Protein 1ZC6 (pdb70)

InterPro domains:
  IPR002731 ATPase, BadF/BadG/BcrA/BcrD type [PF01869] (14-290)
  IPR043129 ATPase, nucleotide binding domain [SSF53067] (10-120)
  IPR043129 ATPase, nucleotide binding domain [SSF53067] (122-290)
  IPR052519 Eukaryotic-type N-acetylglucosamine Kinase [PTHR43190] (11-260)

CATH classification: 3.30.420.40 (+1 more: 3.30.420.40)

Solvent-accessible surface area: 25390 Å² total

Nearest PDB structures (foldseek):
  1zc6-assembly1_A  TM=9.734E-01  e=1.010E-51  Chromobacterium violaceum ATCC 12472
  8oqx-assembly1_B  TM=7.364E-01  e=1.187E-09  Tannerella forsythia
  1zbs-assembly1_A-2  TM=7.206E-01  e=5.882E-10  Porphyromonas gingivalis W83
  8ow9-assembly1_B  TM=7.468E-01  e=5.123E-09  Tannerella forsythia
  8oqk-assembly1_A-2  TM=6.923E-01  e=2.485E-08  Tannerella forsythia

Radius of gyration: 31.49 Å; Cα contacts (8 Å, |Δi|>4): 1300; chains: 2; bounding box: 101×62×51 Å

Foldseek 3Di:
DLAFKFKFWQAAQQWIDIWIATPVGHGQFFIWHHQALVVPLVVNVCRVVVGVQVTCVSSVHDDDAQQRYEFFYAHHDDPVCPSVVVNVVPDHPHVYYHYHHLLVLQVCQQVVNDWFKEWEAELFIWIKTQDPVRDIDIFWPPDPDVTRALHLLPLLVVLVVQLVCQVPPHPADQSNCLVCVVQPNHDPSVLVVPDDSVSSSVSSVSLLVCLVPDVVSVVSLLRSQVVRVVRRCVVPVPLPHAYEYHYPSSVSSLVSHDVVVSVSHDYGNGGSSVSSSVSSD/DDFVVLAFKFKFWAAEDAWIDMFIATRVGHGQFFIWGHQALVVDLVVNVVGVVVGVCVTQVVSVHHDDAQCRYAFFYAHHHVVPVVSVVVNVVPDHPHVYYHYHHNVQLQCCQQAVNAWAKEWEAELAIKIKTADNVGDIDIFFPPDQPPTRFLHLLNLLVLLVVQLLCQVPPDPDDQLNQLVCVVLPNHDPSCLVVPDDSVSSSVSSVSLLVRLVPTVSSVVSLLRSQVVSVVRVCVRPVPPPHQYAYHDPSSVSSLVNHPPVVSVRHDGGNGGSSVSSSCSSVDDD

Secondary structure (DSSP, 8-state):
----EEEEEEE-SS-EEEEEEETT--B---EES---GGG-HHHHHHHHHHHHHHHHHHTT-----GGGEEEEEEES---TTSHHHHHHHT----SEEEEE-HHHHHHHHHTTTSSEEEEEESSSEEEEEE-TTS-EEEES---TTTS-TTSHHHHHHHHHHHH--TTSSS---HHHHHHHHHHTSSS---TTTT--HHHHHTTHHHHHHHTTT-HHHHHHHHHHHHHHHHHHHHH-TT--S-EEEESHHHHHTGGGS-HHHHHH----SS-HHHHHHHHT-/----TT--EEEEEEEETTEEEEEEEETTS-B---EES---GGG-HHHHHHHHHHHHHHHHHHTT-PPPPGGGEEEEEEETTTTSHHHHHHHHHT----SEEEEEEHHHHHHHHHTTTSSEEEEEESSSEEEEEE-TTS-EEEEE-S-TTT--TTSHHHHHHHHHHHH--TTSSS---HHHHHHHHHHTSSS---TGGG--HHHHHTTHHHHHHHTTT-HHHHHHHHHHHHHHHHHHHHH-TT--S-EEEESHHHHHTGGGS-HHHHTTB---SS-HHHHHHHHTTS--

Structure (mmCIF, N/CA/C/O backbone):
data_1ZC6
#
_entry.id   1ZC6
#
_cell.length_a   178.245
_cell.length_b   178.245
_cell.length_c   117.663
_cell.angle_alpha   90.00
_cell.angle_beta   90.00
_cell.angle_gamma   90.00
#
_symmetry.space_group_name_H-M   'I 4 2 2'
#
loop_
_entity.id
_entity.type
_entity.pdbx_description
1 polymer 'probable N-acetylglucosamine kinase'
2 water water
#
loop_
_atom_site.group_PDB
_atom_site.id
_atom_site.type_symbol
_atom_site.label_atom_id
_atom_site.label_alt_id
_atom_site.label_comp_id
_atom_site.label_asym_id
_atom_site.label_entity_id
_atom_site.label_seq_id
_atom_site.pdbx_PDB_ins_code
_atom_site.Cartn_x
_atom_site.Cartn_y
_atom_site.Cartn_z
_atom_site.occupancy
_atom_site.B_iso_or_equiv
_atom_site.auth_seq_id
_atom_site.auth_comp_id
_atom_site.auth_asym_id
_atom_site.auth_atom_id
_atom_site.pdbx_PDB_model_num
ATOM 1 N N . PRO A 1 8 ? 3.845 48.215 90.524 1.00 67.69 8 PRO A N 1
ATOM 2 C CA . PRO A 1 8 ? 2.836 47.467 91.316 1.00 66.82 8 PRO A CA 1
ATOM 3 C C . PRO A 1 8 ? 2.984 45.967 91.086 1.00 65.90 8 PRO A C 1
ATOM 4 O O . PRO A 1 8 ? 3.240 45.194 92.016 1.00 65.26 8 PRO A O 1
ATOM 8 N N . SER A 1 9 ? 2.810 45.570 89.832 1.00 64.35 9 SER A N 1
ATOM 9 C CA . SER A 1 9 ? 2.925 44.176 89.441 1.00 62.49 9 SER A CA 1
ATOM 10 C C . SER A 1 9 ? 4.408 43.788 89.444 1.00 60.20 9 SER A C 1
ATOM 11 O O . SER A 1 9 ? 4.790 42.743 89.977 1.00 59.13 9 SER A O 1
ATOM 14 N N . ILE A 1 10 ? 5.234 44.648 88.854 1.00 57.26 10 ILE A N 1
ATOM 15 C CA . ILE A 1 10 ? 6.673 44.422 88.775 1.00 53.69 10 ILE A CA 1
ATOM 16 C C . ILE A 1 10 ? 7.296 44.364 90.173 1.00 51.54 10 ILE A C 1
ATOM 17 O O . ILE A 1 10 ? 7.189 45.304 90.958 1.00 50.26 10 ILE A O 1
ATOM 22 N N . ARG A 1 11 ? 7.955 43.247 90.469 1.00 50.10 11 ARG A N 1
ATOM 23 C CA . ARG A 1 11 ? 8.560 43.023 91.777 1.00 48.01 11 ARG A CA 1
ATOM 24 C C . ARG A 1 11 ? 10.076 42.856 91.723 1.00 44.96 11 ARG A C 1
ATOM 25 O O . ARG A 1 11 ? 10.757 42.974 92.741 1.00 42.30 11 ARG A O 1
ATOM 33 N N . TYR A 1 12 ? 10.600 42.579 90.534 1.00 42.90 12 TYR A N 1
ATOM 34 C CA . TYR A 1 12 ? 12.038 42.402 90.350 1.00 39.93 12 TYR A CA 1
ATOM 35 C C . TYR A 1 12 ? 12.558 43.220 89.170 1.00 39.11 12 TYR A C 1
ATOM 36 O O . TYR A 1 12 ? 11.882 43.351 88.150 1.00 37.24 12 TYR A O 1
ATOM 45 N N . LEU A 1 13 ? 13.763 43.768 89.320 1.00 38.66 13 LEU A N 1
ATOM 46 C CA . LEU A 1 13 ? 14.399 44.565 88.264 1.00 37.84 13 LEU A CA 1
ATOM 47 C C . LEU A 1 13 ? 15.638 43.798 87.820 1.00 37.22 13 LEU A C 1
ATOM 48 O O . LEU A 1 13 ? 16.495 43.465 88.643 1.00 36.13 13 LEU A O 1
ATOM 53 N N . ILE A 1 14 ? 15.732 43.519 86.522 1.00 35.11 14 ILE A N 1
ATOM 54 C CA . ILE A 1 14 ? 16.846 42.735 86.007 1.00 34.37 14 ILE A CA 1
ATOM 55 C C . ILE A 1 14 ? 17.786 43.465 85.049 1.00 34.89 14 ILE A C 1
ATOM 56 O O . ILE A 1 14 ? 17.349 44.110 84.094 1.00 34.89 14 ILE A O 1
ATOM 61 N N . GLY A 1 15 ? 19.083 43.339 85.310 1.00 32.45 15 GLY A N 1
ATOM 62 C CA . GLY A 1 15 ? 20.075 43.951 84.447 1.00 32.58 15 GLY A CA 1
ATOM 63 C C . GLY A 1 15 ? 20.872 42.850 83.765 1.00 32.49 15 GLY A C 1
ATOM 64 O O . GLY A 1 15 ? 21.505 42.031 84.437 1.00 33.62 15 GLY A O 1
ATOM 65 N N . VAL A 1 16 ? 20.835 42.812 82.436 1.00 31.93 16 VAL A N 1
ATOM 66 C CA . VAL A 1 16 ? 21.569 41.794 81.690 1.00 31.50 16 VAL A CA 1
ATOM 67 C C . VAL A 1 16 ? 22.622 42.376 80.746 1.00 32.49 16 VAL A C 1
ATOM 68 O O . VAL A 1 16 ? 22.374 43.342 80.017 1.00 30.87 16 VAL A O 1
ATOM 72 N N . ASP A 1 17 ? 23.806 41.776 80.776 1.00 34.43 17 ASP A N 1
ATOM 73 C CA . ASP A 1 17 ? 24.902 42.180 79.907 1.00 35.49 17 ASP A CA 1
ATOM 74 C C . ASP A 1 17 ? 25.319 40.924 79.164 1.00 36.78 17 ASP A C 1
ATOM 75 O O . ASP A 1 17 ? 25.893 40.002 79.751 1.00 36.78 17 ASP A O 1
ATOM 80 N N . GLY A 1 18 ? 25.010 40.875 77.874 1.00 38.42 18 GLY A N 1
ATOM 81 C CA . GLY A 1 18 ? 25.344 39.692 77.104 1.00 42.51 18 GLY A CA 1
ATOM 82 C C . GLY A 1 18 ? 26.241 39.912 75.904 1.00 45.20 18 GLY A C 1
ATOM 83 O O . GLY A 1 18 ? 26.112 40.916 75.192 1.00 45.88 18 GLY A O 1
ATOM 84 N N . GLY A 1 19 ? 27.146 38.957 75.689 1.00 45.99 19 GLY A N 1
ATOM 85 C CA . GLY A 1 19 ? 28.080 39.016 74.579 1.00 47.79 19 GLY A CA 1
ATOM 86 C C . GLY A 1 19 ? 28.630 37.635 74.266 1.00 49.20 19 GLY A C 1
ATOM 87 O O . GLY A 1 19 ? 28.058 36.627 74.686 1.00 49.29 19 GLY A O 1
ATOM 88 N N . GLY A 1 20 ? 29.739 37.584 73.530 1.00 49.88 20 GLY A N 1
ATOM 89 C CA . GLY A 1 20 ? 30.339 36.306 73.182 1.00 49.26 20 GLY A CA 1
ATOM 90 C C . GLY A 1 20 ? 31.128 35.705 74.329 1.00 50.67 20 GLY A C 1
ATOM 91 O O . GLY A 1 20 ? 31.325 34.494 74.397 1.00 49.82 20 GLY A O 1
ATOM 92 N N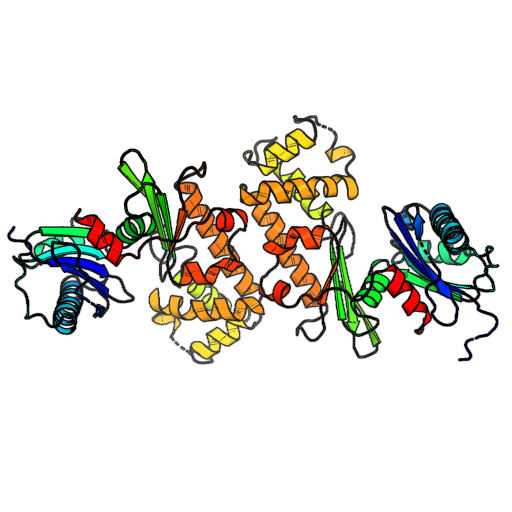 . THR A 1 21 ? 31.580 36.557 75.241 1.00 52.62 21 THR A N 1
ATOM 93 C CA . THR A 1 21 ? 32.362 36.108 76.389 1.00 54.25 21 THR A CA 1
ATOM 94 C C . THR A 1 21 ? 31.487 35.494 77.481 1.00 54.29 21 THR A C 1
ATOM 95 O O . THR A 1 21 ? 31.950 34.673 78.280 1.00 55.10 21 THR A O 1
ATOM 99 N N . GLY A 1 22 ? 30.223 35.899 77.517 1.00 52.75 22 GLY A N 1
ATOM 100 C CA . GLY A 1 22 ? 29.324 35.364 78.517 1.00 50.12 22 GLY A CA 1
ATOM 101 C C . GLY A 1 22 ? 28.138 36.268 78.763 1.00 48.82 22 GLY A C 1
ATOM 102 O O . GLY A 1 22 ? 27.867 37.183 77.984 1.00 48.38 22 GLY A O 1
ATOM 103 N N . THR A 1 23 ? 27.425 35.999 79.851 1.00 47.37 23 THR A N 1
ATOM 104 C CA . THR A 1 23 ? 26.258 36.785 80.223 1.00 45.44 23 THR A CA 1
ATOM 105 C C . THR A 1 23 ? 26.388 37.133 81.689 1.00 44.08 23 THR A C 1
ATOM 106 O O . THR A 1 23 ? 26.678 36.269 82.517 1.00 44.24 23 THR A O 1
ATOM 110 N N . ARG A 1 24 ? 26.197 38.404 82.007 1.00 41.61 24 ARG A N 1
ATOM 111 C CA . ARG A 1 24 ? 26.280 38.834 83.390 1.00 41.71 24 ARG A CA 1
ATOM 112 C C . ARG A 1 24 ? 24.933 39.421 83.764 1.00 39.54 24 ARG A C 1
ATOM 113 O O . ARG A 1 24 ? 24.336 40.185 82.993 1.00 37.70 24 ARG A O 1
ATOM 121 N N . ILE A 1 25 ? 24.450 39.056 84.946 1.00 36.61 25 ILE A N 1
ATOM 122 C CA . ILE A 1 25 ? 23.151 39.532 85.397 1.00 34.61 25 ILE A CA 1
ATOM 123 C C . ILE A 1 25 ? 23.129 40.103 86.803 1.00 33.49 25 ILE A C 1
ATOM 124 O O . ILE A 1 25 ? 23.686 39.517 87.733 1.00 34.30 25 ILE A O 1
ATOM 129 N N . ARG A 1 26 ? 22.471 41.251 86.942 1.00 31.41 26 ARG A N 1
ATOM 130 C CA . ARG A 1 26 ? 22.295 41.902 88.235 1.00 31.32 26 ARG A CA 1
ATOM 131 C C . ARG A 1 26 ? 20.793 41.883 88.537 1.00 30.81 26 ARG A C 1
ATOM 132 O O . ARG A 1 26 ? 19.986 42.444 87.781 1.00 28.08 26 ARG A O 1
ATOM 140 N N . LEU A 1 27 ? 20.423 41.219 89.630 1.00 30.39 27 LEU A N 1
ATOM 141 C CA . LEU A 1 27 ? 19.017 41.095 90.036 1.00 30.10 27 LEU A CA 1
ATOM 142 C C . LEU A 1 27 ? 18.694 41.955 91.252 1.00 30.08 27 LEU A C 1
ATOM 143 O O . LEU A 1 27 ? 19.318 41.815 92.303 1.00 30.55 27 LEU A O 1
ATOM 148 N N . HIS A 1 28 ? 17.710 42.835 91.105 1.00 31.58 28 HIS A N 1
ATOM 149 C CA . HIS A 1 28 ? 17.301 43.728 92.185 1.00 34.74 28 HIS A CA 1
ATOM 150 C C . HIS A 1 28 ? 15.795 43.657 92.438 1.00 36.16 28 HIS A C 1
ATOM 151 O O . HIS A 1 28 ? 15.033 43.147 91.608 1.00 34.67 28 HIS A O 1
ATOM 158 N N . ALA A 1 29 ? 15.377 44.176 93.590 1.00 36.91 29 ALA A N 1
ATOM 159 C CA . ALA A 1 29 ? 13.968 44.217 93.947 1.00 39.47 29 ALA A CA 1
ATOM 160 C C . ALA A 1 29 ? 13.437 45.542 93.428 1.00 41.25 29 ALA A C 1
ATOM 161 O O . ALA A 1 29 ? 14.205 46.481 93.212 1.00 41.51 29 ALA A O 1
ATOM 163 N N . SER A 1 30 ? 12.127 45.611 93.220 1.00 41.78 30 SER A N 1
ATOM 164 C CA . SER A 1 30 ? 11.485 46.819 92.727 1.00 43.66 30 SER A CA 1
ATOM 165 C C . SER A 1 30 ? 11.896 48.065 93.508 1.00 43.41 30 SER A C 1
ATOM 166 O O . SER A 1 30 ? 11.760 49.182 93.009 1.00 44.64 30 SER A O 1
ATOM 169 N N . ASP A 1 31 ? 12.391 47.885 94.728 1.00 43.18 31 ASP A N 1
ATOM 170 C CA . ASP A 1 31 ? 12.800 49.033 95.530 1.00 44.35 31 ASP A CA 1
ATOM 171 C C . ASP A 1 31 ? 14.301 49.323 95.484 1.00 43.88 31 ASP A C 1
ATOM 172 O O . ASP A 1 31 ? 14.768 50.250 96.143 1.00 43.59 31 ASP A O 1
ATOM 177 N N . GLY A 1 32 ? 15.054 48.533 94.719 1.00 42.34 32 GLY A N 1
ATOM 178 C CA . GLY A 1 32 ? 16.488 48.764 94.609 1.00 41.41 32 GLY A CA 1
ATOM 179 C C . GLY A 1 32 ? 17.394 47.829 95.395 1.00 41.90 32 GLY A C 1
ATOM 180 O O . GLY A 1 32 ? 18.584 47.710 95.092 1.00 40.71 32 GLY A O 1
ATOM 181 N N . THR A 1 33 ? 16.846 47.167 96.405 1.00 40.93 33 THR A N 1
ATOM 182 C CA . THR A 1 33 ? 17.626 46.239 97.217 1.00 42.22 33 THR A CA 1
ATOM 183 C C . THR A 1 33 ? 18.370 45.224 96.341 1.00 41.60 33 THR A C 1
ATOM 184 O O . THR A 1 33 ? 17.808 44.687 95.384 1.00 42.50 33 THR A O 1
ATOM 188 N N . PRO A 1 34 ? 19.652 44.965 96.646 1.00 40.92 34 PRO A N 1
ATOM 189 C CA . PRO A 1 34 ? 20.434 43.998 95.863 1.00 39.48 34 PRO A CA 1
ATOM 190 C C . PRO A 1 34 ? 19.993 42.576 96.193 1.00 39.22 34 PRO A C 1
ATOM 191 O O . PRO A 1 34 ? 19.999 42.177 97.361 1.00 39.51 34 PRO A O 1
ATOM 195 N N . LEU A 1 35 ? 19.602 41.811 95.178 1.00 37.60 35 LEU A N 1
ATOM 196 C CA . LEU A 1 35 ? 19.166 40.440 95.422 1.00 36.58 35 LEU A CA 1
ATOM 197 C C . LEU A 1 35 ? 20.244 39.423 95.073 1.00 36.42 35 LEU A C 1
ATOM 198 O O . LEU A 1 35 ? 20.487 38.481 95.840 1.00 37.26 35 LEU A O 1
ATOM 203 N N . ALA A 1 36 ? 20.899 39.609 93.929 1.00 34.76 36 ALA A N 1
ATOM 204 C CA . ALA A 1 36 ? 21.947 38.680 93.515 1.00 33.51 36 ALA A CA 1
ATOM 205 C C . ALA A 1 36 ? 22.630 39.050 92.203 1.00 33.03 36 ALA A C 1
ATOM 206 O O . ALA A 1 36 ? 22.115 39.837 91.412 1.00 30.97 36 ALA A O 1
ATOM 216 N N . ALA A 1 38 ? 24.859 37.030 88.979 1.00 37.54 38 ALA A N 1
ATOM 217 C CA . ALA A 1 38 ? 25.152 35.723 88.412 1.00 39.61 38 ALA A CA 1
ATOM 218 C C . ALA A 1 38 ? 25.725 35.837 87.002 1.00 40.40 38 ALA A C 1
ATOM 219 O O . ALA A 1 38 ? 25.405 36.760 86.262 1.00 39.92 38 ALA A O 1
ATOM 221 N N . GLU A 1 39 ? 26.573 34.886 86.637 1.00 43.46 39 GLU A N 1
ATOM 222 C CA . GLU A 1 39 ? 27.181 34.879 85.317 1.00 47.03 39 GLU A CA 1
ATOM 223 C C . GLU A 1 39 ? 26.836 33.569 84.625 1.00 46.99 39 GLU A C 1
ATOM 224 O O . GLU A 1 39 ? 26.797 32.516 85.260 1.00 47.32 39 GLU A O 1
ATOM 230 N N . GLY A 1 40 ? 26.578 33.641 83.325 1.00 47.11 40 GLY A N 1
ATOM 231 C CA . GLY A 1 40 ? 26.238 32.449 82.572 1.00 48.30 40 GLY A CA 1
ATOM 232 C C . GLY A 1 40 ? 27.011 32.342 81.274 1.00 49.22 40 GLY A C 1
ATOM 233 O O . GLY A 1 40 ? 28.090 32.913 81.133 1.00 48.55 40 GLY A O 1
ATOM 234 N N . GLY A 1 41 ? 26.448 31.614 80.317 1.00 50.39 41 GLY A N 1
ATOM 235 C CA . GLY A 1 41 ? 27.107 31.431 79.036 1.00 50.97 41 GLY A CA 1
ATOM 236 C C . GLY A 1 41 ? 26.926 32.580 78.067 1.00 51.24 41 GLY A C 1
ATOM 237 O O . GLY A 1 41 ? 26.250 33.559 78.372 1.00 52.03 41 GLY A O 1
ATOM 238 N N . ALA A 1 42 ? 27.534 32.446 76.891 1.00 50.92 42 ALA A N 1
ATOM 239 C CA . ALA A 1 42 ? 27.468 33.464 75.847 1.00 49.69 42 ALA A CA 1
ATOM 240 C C . ALA A 1 42 ? 26.050 33.659 75.333 1.00 48.81 42 ALA A C 1
ATOM 241 O O . ALA A 1 42 ? 25.309 32.694 75.148 1.00 47.22 42 ALA A O 1
ATOM 243 N N . SER A 1 43 ? 25.686 34.912 75.084 1.00 48.55 43 SER A N 1
ATOM 244 C CA . SER A 1 43 ? 24.352 35.234 74.602 1.00 48.04 43 SER A CA 1
ATOM 245 C C . SER A 1 43 ? 24.362 36.246 73.461 1.00 48.77 43 SER A C 1
ATOM 246 O O . SER A 1 43 ? 23.366 36.930 73.219 1.00 47.31 43 SER A O 1
ATOM 249 N N . ALA A 1 44 ? 25.490 36.354 72.766 1.00 50.20 44 ALA A N 1
ATOM 250 C CA . ALA A 1 44 ? 25.580 37.278 71.640 1.00 51.37 44 ALA A CA 1
ATOM 251 C C . ALA A 1 44 ? 24.552 36.828 70.601 1.00 52.11 44 ALA A C 1
ATOM 252 O O . ALA A 1 44 ? 24.475 35.639 70.277 1.00 51.32 44 ALA A O 1
ATOM 254 N N . LEU A 1 45 ? 23.764 37.772 70.088 1.00 52.27 45 LEU A N 1
ATOM 255 C CA . LEU A 1 45 ? 22.732 37.453 69.103 1.00 53.79 45 LEU A CA 1
ATOM 256 C C . LEU A 1 45 ? 23.257 36.797 67.835 1.00 55.69 45 LEU A C 1
ATOM 257 O O . LEU A 1 45 ? 22.512 36.107 67.132 1.00 55.66 45 LEU A O 1
ATOM 262 N N . SER A 1 46 ? 24.539 37.004 67.550 1.00 56.96 46 SER A N 1
ATOM 263 C CA . SER A 1 46 ? 25.159 36.439 66.354 1.00 58.56 46 SER A CA 1
ATOM 264 C C . SER A 1 46 ? 25.258 34.916 66.387 1.00 58.84 46 SER A C 1
ATOM 265 O O . SER A 1 46 ? 25.442 34.282 65.348 1.00 58.76 46 SER A O 1
ATOM 268 N N . GLN A 1 47 ? 25.137 34.329 67.573 1.00 58.41 47 GLN A N 1
ATOM 269 C CA . GLN A 1 47 ? 25.232 32.884 67.702 1.00 58.73 47 GLN A CA 1
ATOM 270 C C . GLN A 1 47 ? 23.886 32.176 67.822 1.00 57.77 47 GLN A C 1
ATOM 271 O O . GLN A 1 47 ? 23.837 30.989 68.141 1.00 58.24 47 GLN A O 1
ATOM 277 N N . GLY A 1 48 ? 22.803 32.903 67.556 1.00 56.57 48 GLY A N 1
ATOM 278 C CA . GLY A 1 48 ? 21.475 32.318 67.632 1.00 55.12 48 GLY A CA 1
ATOM 279 C C . GLY A 1 48 ? 20.591 32.955 68.687 1.00 55.64 48 GLY A C 1
ATOM 280 O O . GLY A 1 48 ? 20.959 33.008 69.863 1.00 55.79 48 GLY A O 1
ATOM 281 N N . ILE A 1 49 ? 19.420 33.435 68.274 1.00 55.18 49 ILE A N 1
ATOM 282 C CA . ILE A 1 49 ? 18.487 34.070 69.201 1.00 55.46 49 ILE A CA 1
ATOM 283 C C . ILE A 1 49 ? 18.036 33.130 70.323 1.00 55.88 49 ILE A C 1
ATOM 284 O O . ILE A 1 49 ? 18.073 33.497 71.499 1.00 55.95 49 ILE A O 1
ATOM 289 N N . ALA A 1 50 ? 17.618 31.923 69.958 1.00 55.36 50 ALA A N 1
ATOM 290 C CA . ALA A 1 50 ? 17.165 30.946 70.938 1.00 54.84 50 ALA A CA 1
ATOM 291 C C . ALA A 1 50 ? 18.282 30.599 71.912 1.00 54.80 50 ALA A C 1
ATOM 292 O O . ALA A 1 50 ? 18.047 30.470 73.118 1.00 54.11 50 ALA A O 1
ATOM 294 N N . LYS A 1 51 ? 19.495 30.444 71.387 1.00 53.91 51 LYS A N 1
ATOM 295 C CA . LYS A 1 51 ? 20.648 30.116 72.221 1.00 53.87 51 LYS A CA 1
ATOM 296 C C . LYS A 1 51 ? 20.889 31.251 73.212 1.00 51.65 51 LYS A C 1
ATOM 297 O O . LYS A 1 51 ? 21.246 31.019 74.370 1.00 50.56 51 LYS A O 1
ATOM 303 N N . SER A 1 52 ? 20.683 32.477 72.738 1.00 48.71 52 SER A N 1
ATOM 304 C CA . SER A 1 52 ? 20.869 33.670 73.556 1.00 47.40 52 SER A CA 1
ATOM 305 C C . SER A 1 52 ? 19.908 33.667 74.742 1.00 46.19 52 SER A C 1
ATOM 306 O O . SER A 1 52 ? 20.322 33.803 75.898 1.00 44.13 52 SER A O 1
ATOM 309 N N . TRP A 1 53 ? 18.622 33.512 74.442 1.00 44.43 53 TRP A N 1
ATOM 310 C CA . TRP A 1 53 ? 17.599 33.484 75.474 1.00 42.78 53 TRP A CA 1
ATOM 311 C C . TRP A 1 53 ? 17.853 32.410 76.516 1.00 43.02 53 TRP A C 1
ATOM 312 O O . TRP A 1 53 ? 17.761 32.681 77.715 1.00 42.02 53 TRP A O 1
ATOM 323 N N . GLN A 1 54 ? 18.188 31.198 76.075 1.00 44.35 54 GLN A N 1
ATOM 324 C CA . GLN A 1 54 ? 18.423 30.127 77.034 1.00 45.28 54 GLN A CA 1
ATOM 325 C C . GLN A 1 54 ? 19.611 30.413 77.937 1.00 43.42 54 GLN A C 1
ATOM 326 O O . GLN A 1 54 ? 19.596 30.043 79.108 1.00 41.47 54 GLN A O 1
ATOM 332 N N . ALA A 1 55 ? 20.628 31.090 77.407 1.00 42.56 55 ALA A N 1
ATOM 333 C CA . ALA A 1 55 ? 21.797 31.442 78.213 1.00 41.30 55 ALA A CA 1
ATOM 334 C C . ALA A 1 55 ? 21.371 32.494 79.246 1.00 40.10 55 ALA A C 1
ATOM 335 O O . ALA A 1 55 ? 21.713 32.400 80.427 1.00 40.08 55 ALA A O 1
ATOM 337 N N . VAL A 1 56 ? 20.610 33.486 78.792 1.00 38.36 56 VAL A N 1
ATOM 338 C CA . VAL A 1 56 ? 20.114 34.552 79.662 1.00 37.50 56 VAL A CA 1
ATOM 339 C C . VAL A 1 56 ? 19.191 34.002 80.755 1.00 37.62 56 VAL A C 1
ATOM 340 O O . VAL A 1 56 ? 19.437 34.180 81.954 1.00 35.30 56 VAL A O 1
ATOM 344 N N . LEU A 1 57 ? 18.125 33.336 80.326 1.00 37.52 57 LEU A N 1
ATOM 345 C CA . LEU A 1 57 ? 17.148 32.772 81.251 1.00 37.22 57 LEU A CA 1
ATOM 346 C C . LEU A 1 57 ? 17.783 31.803 82.243 1.00 36.74 57 LEU A C 1
ATOM 347 O O . LEU A 1 57 ? 17.443 31.805 83.422 1.00 37.45 57 LEU A O 1
ATOM 352 N N . SER A 1 58 ? 18.720 30.993 81.767 1.00 36.03 58 SER A N 1
ATOM 353 C CA . SER A 1 58 ? 19.408 30.040 82.627 1.00 36.14 58 SER A CA 1
ATOM 354 C C . SER A 1 58 ? 20.245 30.768 83.694 1.00 36.43 58 SER A C 1
ATOM 355 O O . SER A 1 58 ? 20.340 30.327 84.847 1.00 34.81 58 SER A O 1
ATOM 358 N N . THR A 1 59 ? 20.855 31.884 83.300 1.00 35.29 59 THR A N 1
ATOM 359 C CA . THR A 1 59 ? 21.669 32.673 84.220 1.00 36.00 59 THR A CA 1
ATOM 360 C C . THR A 1 59 ? 20.751 33.389 85.213 1.00 34.36 59 THR A C 1
ATOM 361 O O . THR A 1 59 ? 21.101 33.577 86.381 1.00 32.61 59 THR A O 1
ATOM 365 N N . LEU A 1 60 ? 19.573 33.774 84.732 1.00 32.29 60 LEU A N 1
ATOM 366 C CA . LEU A 1 60 ? 18.574 34.444 85.557 1.00 32.63 60 LEU A CA 1
ATOM 367 C C . LEU A 1 60 ? 18.076 33.462 86.616 1.00 33.22 60 LEU A C 1
ATOM 368 O O . LEU A 1 60 ? 17.952 33.806 87.794 1.00 32.10 60 LEU A O 1
ATOM 373 N N . GLU A 1 61 ? 17.791 32.234 86.187 1.00 33.21 61 GLU A N 1
ATOM 374 C CA . GLU A 1 61 ? 17.302 31.217 87.106 1.00 35.46 61 GLU A CA 1
ATOM 375 C C . GLU A 1 61 ? 18.322 31.007 88.216 1.00 35.23 61 GLU A C 1
ATOM 376 O O . GLU A 1 61 ? 17.958 30.804 89.381 1.00 32.49 61 GLU A O 1
ATOM 382 N N . ALA A 1 62 ? 19.601 31.075 87.845 1.00 34.18 62 ALA A N 1
ATOM 383 C CA . ALA A 1 62 ? 20.686 30.913 88.805 1.00 33.80 62 ALA A CA 1
ATOM 384 C C . ALA A 1 62 ? 20.679 32.072 89.795 1.00 32.87 62 ALA A C 1
ATOM 385 O O . ALA A 1 62 ? 20.866 31.876 90.999 1.00 31.62 62 ALA A O 1
ATOM 387 N N . ALA A 1 63 ? 20.460 33.282 89.282 1.00 31.81 63 ALA A N 1
ATOM 388 C CA . ALA A 1 63 ? 20.439 34.467 90.128 1.00 30.76 63 ALA A CA 1
ATOM 389 C C . ALA A 1 63 ? 19.365 34.340 91.198 1.00 31.79 63 ALA A C 1
ATOM 390 O O . ALA A 1 63 ? 19.627 34.583 92.378 1.00 31.63 63 ALA A O 1
ATOM 392 N N . PHE A 1 64 ? 18.155 33.959 90.792 1.00 32.47 64 PHE A N 1
ATOM 393 C CA . PHE A 1 64 ? 17.073 33.802 91.755 1.00 32.57 64 PHE A CA 1
ATOM 394 C C . PHE A 1 64 ? 17.462 32.762 92.805 1.00 33.08 64 PHE A C 1
ATOM 395 O O . PHE A 1 64 ? 17.183 32.941 93.988 1.00 31.31 64 PHE A O 1
ATOM 403 N N . GLN A 1 65 ? 18.122 31.688 92.378 1.00 35.12 65 GLN A N 1
ATOM 404 C CA . GLN A 1 65 ? 18.539 30.651 93.320 1.00 39.62 65 GLN A CA 1
ATOM 405 C C . GLN A 1 65 ? 19.545 31.160 94.359 1.00 40.87 65 GLN A C 1
ATOM 406 O O . GLN A 1 65 ?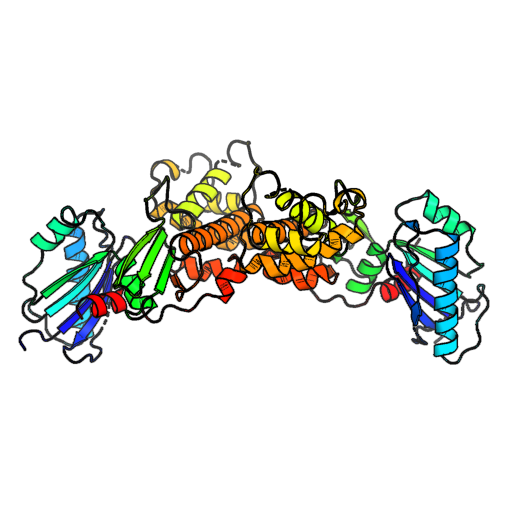 19.446 30.815 95.540 1.00 41.08 65 GLN A O 1
ATOM 412 N N . GLN A 1 66 ? 20.499 31.984 93.930 1.00 40.71 66 GLN A N 1
ATOM 413 C CA . GLN A 1 66 ? 21.495 32.543 94.844 1.00 40.33 66 GLN A CA 1
ATOM 414 C C . GLN A 1 66 ? 20.866 33.598 95.754 1.00 40.64 66 GLN A C 1
ATOM 415 O O . GLN A 1 66 ? 21.419 33.940 96.803 1.00 40.34 66 GLN A O 1
ATOM 421 N N . ALA A 1 67 ? 19.708 34.107 95.345 1.00 39.17 67 ALA A N 1
ATOM 422 C CA . ALA A 1 67 ? 18.998 35.116 96.114 1.00 39.24 67 ALA A CA 1
ATOM 423 C C . ALA A 1 67 ? 18.144 34.468 97.198 1.00 40.11 67 ALA A C 1
ATOM 424 O O . ALA A 1 67 ? 17.511 35.160 98.001 1.00 40.28 67 ALA A O 1
ATOM 426 N N . GLY A 1 68 ? 18.135 33.137 97.227 1.00 40.22 68 GLY A N 1
ATOM 427 C CA . GLY A 1 68 ? 17.324 32.439 98.208 1.00 39.90 68 GLY A CA 1
ATOM 428 C C . GLY A 1 68 ? 15.843 32.660 97.935 1.00 39.12 68 GLY A C 1
ATOM 429 O O . GLY A 1 68 ? 15.016 32.538 98.830 1.00 40.13 68 GLY A O 1
ATOM 430 N N . LEU A 1 69 ? 15.508 32.992 96.692 1.00 38.31 69 LEU A N 1
ATOM 431 C CA . LEU A 1 69 ? 14.124 33.241 96.312 1.00 38.37 69 LEU A CA 1
ATOM 432 C C . LEU A 1 69 ? 13.582 32.126 95.428 1.00 38.66 69 LEU A C 1
ATOM 433 O O . LEU A 1 69 ? 14.340 31.437 94.748 1.00 40.08 69 LEU A O 1
ATOM 438 N N . PRO A 1 70 ? 12.257 31.924 95.434 1.00 38.60 70 PRO A N 1
ATOM 439 C CA . PRO A 1 70 ? 11.673 30.870 94.600 1.00 38.77 70 PRO A CA 1
ATOM 440 C C . PRO A 1 70 ? 11.596 31.311 93.136 1.00 39.29 70 PRO A C 1
ATOM 441 O O . PRO A 1 70 ? 11.533 32.508 92.846 1.00 38.13 70 PRO A O 1
ATOM 445 N N . ALA A 1 71 ? 11.614 30.341 92.223 1.00 39.87 71 ALA A N 1
ATOM 446 C CA . ALA A 1 71 ? 11.548 30.626 90.793 1.00 39.63 71 ALA A CA 1
ATOM 447 C C . ALA A 1 71 ? 10.470 31.670 90.553 1.00 39.60 71 ALA A C 1
ATOM 448 O O . ALA A 1 71 ? 9.330 31.500 90.987 1.00 41.04 71 ALA A O 1
ATOM 450 N N . ALA A 1 72 ? 10.827 32.748 89.864 1.00 38.49 72 ALA A N 1
ATOM 451 C CA . ALA A 1 72 ? 9.875 33.822 89.611 1.00 38.61 72 ALA A CA 1
ATOM 452 C C . ALA A 1 72 ? 9.183 33.777 88.248 1.00 37.76 72 ALA A C 1
ATOM 453 O O . ALA A 1 72 ? 9.709 33.206 87.290 1.00 37.48 72 ALA A O 1
ATOM 455 N N . PRO A 1 73 ? 7.975 34.369 88.160 1.00 36.46 73 PRO A N 1
ATOM 456 C CA . PRO A 1 73 ? 7.187 34.424 86.925 1.00 35.47 73 PRO A CA 1
ATOM 457 C C . PRO A 1 73 ? 7.626 35.665 86.153 1.00 34.99 73 PRO A C 1
ATOM 458 O O . PRO A 1 73 ? 7.945 36.687 86.752 1.00 34.40 73 PRO A O 1
ATOM 462 N N . ALA A 1 74 ? 7.643 35.584 84.830 1.00 35.92 74 ALA A N 1
ATOM 463 C CA . ALA A 1 74 ? 8.073 36.721 84.028 1.00 35.09 74 ALA A CA 1
ATOM 464 C C . ALA A 1 74 ? 7.237 37.966 84.290 1.00 35.77 74 ALA A C 1
ATOM 465 O O . ALA A 1 74 ? 7.767 39.084 84.312 1.00 34.91 74 ALA A O 1
ATOM 467 N N . SER A 1 75 ? 5.936 37.775 84.493 1.00 34.03 75 SER A N 1
ATOM 468 C CA . SER A 1 75 ? 5.029 38.899 84.718 1.00 34.55 75 SER A CA 1
ATOM 469 C C . SER A 1 75 ? 5.414 39.779 85.909 1.00 34.19 75 SER A C 1
ATOM 470 O O . SER A 1 75 ? 4.998 40.936 85.992 1.00 35.23 75 SER A O 1
ATOM 473 N N . ALA A 1 76 ? 6.208 39.241 86.827 1.00 33.45 76 ALA A N 1
ATOM 474 C CA . ALA A 1 76 ? 6.631 40.015 87.986 1.00 34.90 76 ALA A CA 1
ATOM 475 C C . ALA A 1 76 ? 8.019 40.629 87.771 1.00 34.32 76 ALA A C 1
ATOM 476 O O . ALA A 1 76 ? 8.593 41.223 88.687 1.00 34.57 76 ALA A O 1
ATOM 478 N N . CYS A 1 77 ? 8.547 40.505 86.556 1.00 33.04 77 CYS A N 1
ATOM 479 C CA . CYS A 1 77 ? 9.880 41.016 86.261 1.00 32.39 77 CYS A CA 1
ATOM 480 C C . CYS A 1 77 ? 9.995 42.101 85.192 1.00 33.59 77 CYS A C 1
ATOM 481 O O . CYS A 1 77 ? 9.342 42.042 84.152 1.00 32.89 77 CYS A O 1
ATOM 484 N N . ALA A 1 78 ? 10.847 43.088 85.472 1.00 35.23 78 ALA A N 1
ATOM 485 C CA . ALA A 1 78 ? 11.146 44.191 84.556 1.00 36.13 78 ALA A CA 1
ATOM 486 C C . ALA A 1 78 ? 12.610 43.948 84.178 1.00 35.71 78 ALA A C 1
ATOM 487 O O . ALA A 1 78 ? 13.491 43.986 85.038 1.00 37.73 78 ALA A O 1
ATOM 489 N N . ILE A 1 79 ? 12.868 43.705 82.897 1.00 35.03 79 ILE A N 1
ATOM 490 C CA . ILE A 1 79 ? 14.216 43.393 82.442 1.00 33.18 79 ILE A CA 1
ATOM 491 C C . ILE A 1 79 ? 14.811 44.302 81.363 1.00 34.44 79 ILE A C 1
ATOM 492 O O . ILE A 1 79 ? 14.178 44.601 80.348 1.00 33.17 79 ILE A O 1
ATOM 497 N N . GLY A 1 80 ? 16.045 44.736 81.606 1.00 34.92 80 GLY A N 1
ATOM 498 C CA . GLY A 1 80 ? 16.755 45.571 80.655 1.00 32.62 80 GLY A CA 1
ATOM 499 C C . GLY A 1 80 ? 17.948 44.767 80.174 1.00 32.82 80 GLY A C 1
ATOM 500 O O . GLY A 1 80 ? 18.651 44.163 80.987 1.00 33.08 80 GLY A O 1
ATOM 501 N N . LEU A 1 81 ? 18.183 44.729 78.866 1.00 33.47 81 LEU A N 1
ATOM 502 C CA . LEU A 1 81 ? 19.317 43.968 78.361 1.00 35.28 81 LEU A CA 1
ATOM 503 C C . LEU A 1 81 ? 20.223 44.719 77.383 1.00 37.06 81 LEU A C 1
ATOM 504 O O . LEU A 1 81 ? 19.760 45.463 76.516 1.00 36.24 81 LEU A O 1
ATOM 509 N N . GLY A 1 82 ? 21.526 44.512 77.552 1.00 38.12 82 GLY A N 1
ATOM 510 C CA . GLY A 1 82 ? 22.519 45.103 76.673 1.00 39.08 82 GLY A CA 1
ATOM 511 C C . GLY A 1 82 ? 23.233 43.915 76.053 1.00 39.60 82 GLY A C 1
ATOM 512 O O . GLY A 1 82 ? 24.103 43.314 76.686 1.00 40.43 82 GLY A O 1
ATOM 513 N N . LEU A 1 83 ? 22.850 43.553 74.830 1.00 40.95 83 LEU A N 1
ATOM 514 C CA . LEU A 1 83 ? 23.447 42.399 74.142 1.00 43.46 83 LEU A CA 1
ATOM 515 C C . LEU A 1 83 ? 24.077 42.771 72.798 1.00 45.09 83 LEU A C 1
ATOM 516 O O . LEU A 1 83 ? 23.613 43.685 72.117 1.00 43.73 83 LEU A O 1
ATOM 521 N N . SER A 1 84 ? 25.129 42.056 72.412 1.00 48.47 84 SER A N 1
ATOM 522 C CA . SER A 1 84 ? 25.749 42.312 71.122 1.00 52.09 84 SER A CA 1
ATOM 523 C C . SER A 1 84 ? 24.761 41.799 70.072 1.00 54.06 84 SER A C 1
ATOM 524 O O . SER A 1 84 ? 24.411 40.616 70.057 1.00 53.65 84 SER A O 1
ATOM 527 N N . GLY A 1 85 ? 24.298 42.712 69.222 1.00 56.37 85 GLY A N 1
ATOM 528 C CA . GLY A 1 85 ? 23.331 42.390 68.186 1.00 59.69 85 GLY A CA 1
ATOM 529 C C . GLY A 1 85 ? 22.645 43.685 67.794 1.00 62.91 85 GLY A C 1
ATOM 530 O O . GLY A 1 85 ? 21.680 44.114 68.433 1.00 63.08 85 GLY A O 1
ATOM 531 N N . VAL A 1 86 ? 23.150 44.311 66.734 1.00 66.56 86 VAL A N 1
ATOM 532 C CA . VAL A 1 86 ? 22.630 45.590 66.261 1.00 68.65 86 VAL A CA 1
ATOM 533 C C . VAL A 1 86 ? 21.800 45.502 64.972 1.00 70.26 86 VAL A C 1
ATOM 534 O O . VAL A 1 86 ? 21.772 46.445 64.176 1.00 69.79 86 VAL A O 1
ATOM 538 N N . HIS A 1 87 ? 21.137 44.363 64.772 1.00 72.19 87 HIS A N 1
ATOM 539 C CA . HIS A 1 87 ? 20.259 44.148 63.620 1.00 73.83 87 HIS A CA 1
ATOM 540 C C . HIS A 1 87 ? 18.889 44.647 64.043 1.00 76.16 87 HIS A C 1
ATOM 541 O O . HIS A 1 87 ? 17.880 44.245 63.467 1.00 75.29 87 HIS A O 1
ATOM 548 N N . ASN A 1 88 ? 18.868 45.505 65.065 1.00 80.15 88 ASN A N 1
ATOM 549 C CA . ASN A 1 88 ? 17.627 46.046 65.626 1.00 83.24 88 ASN A CA 1
ATOM 550 C C . ASN A 1 88 ? 16.450 45.969 64.668 1.00 84.28 88 ASN A C 1
ATOM 551 O O . ASN A 1 88 ? 16.535 46.389 63.509 1.00 84.33 88 ASN A O 1
ATOM 556 N N . ARG A 1 89 ? 15.355 45.418 65.185 1.00 84.98 89 ARG A N 1
ATOM 557 C CA . ARG A 1 89 ? 14.118 45.221 64.444 1.00 84.96 89 ARG A CA 1
ATOM 558 C C . ARG A 1 89 ? 14.241 43.969 63.571 1.00 83.87 89 ARG A C 1
ATOM 559 O O . ARG A 1 89 ? 13.273 43.560 62.925 1.00 84.83 89 ARG A O 1
ATOM 567 N N . GLN A 1 90 ? 15.431 43.362 63.562 1.00 81.30 90 GLN A N 1
ATOM 568 C CA . GLN A 1 90 ? 15.671 42.142 62.786 1.00 78.91 90 GLN A CA 1
ATOM 569 C C . GLN A 1 90 ? 16.093 41.027 63.740 1.00 76.06 90 GLN A C 1
ATOM 570 O O . GLN A 1 90 ? 15.266 40.216 64.157 1.00 76.09 90 GLN A O 1
ATOM 576 N N . TRP A 1 91 ? 17.380 40.977 64.073 1.00 72.31 91 TRP A N 1
ATOM 577 C CA . TRP A 1 91 ? 17.870 39.976 65.014 1.00 68.66 91 TRP A CA 1
ATOM 578 C C . TRP A 1 91 ? 17.273 40.355 66.362 1.00 67.37 91 TRP A C 1
ATOM 579 O O . TRP A 1 91 ? 16.805 39.505 67.121 1.00 66.11 91 TRP A O 1
ATOM 590 N N . ALA A 1 92 ? 17.309 41.653 66.644 1.00 65.25 92 ALA A N 1
ATOM 591 C CA . ALA A 1 92 ? 16.775 42.196 67.881 1.00 64.24 92 ALA A CA 1
ATOM 592 C C . ALA A 1 92 ? 15.252 42.125 67.850 1.00 63.35 92 ALA A C 1
ATOM 593 O O . ALA A 1 92 ? 14.608 41.940 68.885 1.00 63.65 92 ALA A O 1
ATOM 595 N N . GLY A 1 93 ? 14.682 42.283 66.659 1.00 62.10 93 GLY A N 1
ATOM 596 C CA . GLY A 1 93 ? 13.239 42.213 66.520 1.00 60.87 93 GLY A CA 1
ATOM 597 C C . GLY A 1 93 ? 12.781 40.809 66.859 1.00 59.66 93 GLY A C 1
ATOM 598 O O . GLY A 1 93 ? 11.729 40.617 67.466 1.00 59.22 93 GLY A O 1
ATOM 599 N N . GLU A 1 94 ? 13.586 39.827 66.463 1.00 59.13 94 GLU A N 1
ATOM 600 C CA . GLU A 1 94 ? 13.295 38.424 66.730 1.00 58.86 94 GLU A CA 1
ATOM 601 C C . GLU A 1 94 ? 13.433 38.147 68.220 1.00 57.53 94 GLU A C 1
ATOM 602 O O . GLU A 1 94 ? 12.558 37.529 68.827 1.00 57.53 94 GLU A O 1
ATOM 608 N N . PHE A 1 95 ? 14.534 38.616 68.804 1.00 55.96 95 PHE A N 1
ATOM 609 C CA . PHE A 1 95 ? 14.796 38.425 70.227 1.00 53.63 95 PHE A CA 1
ATOM 610 C C . PHE A 1 95 ? 13.601 38.884 71.054 1.00 54.28 95 PHE A C 1
ATOM 611 O O . PHE A 1 95 ? 13.201 38.218 72.011 1.00 53.47 95 PHE A O 1
ATOM 619 N N . GLU A 1 96 ? 13.038 40.028 70.681 1.00 55.41 96 GLU A N 1
ATOM 620 C CA . GLU A 1 96 ? 11.886 40.570 71.386 1.00 56.61 96 GLU A CA 1
ATOM 621 C C . GLU A 1 96 ? 10.659 39.695 71.187 1.00 56.80 96 GLU A C 1
ATOM 622 O O . GLU A 1 96 ? 9.880 39.492 72.115 1.00 58.09 96 GLU A O 1
ATOM 628 N N . SER A 1 97 ? 10.494 39.176 69.974 1.00 56.82 97 SER A N 1
ATOM 629 C CA . SER A 1 97 ? 9.356 38.320 69.652 1.00 55.76 97 SER A CA 1
ATOM 630 C C . SER A 1 97 ? 9.385 37.031 70.456 1.00 54.30 97 SER A C 1
ATOM 631 O O . SER A 1 97 ? 8.361 36.606 70.990 1.00 55.13 97 SER A O 1
ATOM 634 N N . GLN A 1 98 ? 10.559 36.413 70.540 1.00 52.55 98 GLN A N 1
ATOM 635 C CA . GLN A 1 98 ? 10.725 35.166 71.283 1.00 51.50 98 GLN A CA 1
ATOM 636 C C . GLN A 1 98 ? 10.800 35.360 72.794 1.00 50.22 98 GLN A C 1
ATOM 637 O O . GLN A 1 98 ? 10.992 34.395 73.538 1.00 49.30 98 GLN A O 1
ATOM 643 N N . ALA A 1 99 ? 10.642 36.602 73.241 1.00 49.12 99 ALA A N 1
ATOM 644 C CA . ALA A 1 99 ? 10.736 36.933 74.661 1.00 47.38 99 ALA A CA 1
ATOM 645 C C . ALA A 1 99 ? 9.592 36.468 75.555 1.00 46.55 99 ALA A C 1
ATOM 646 O O . ALA A 1 99 ? 8.428 36.459 75.152 1.00 45.14 99 ALA A O 1
ATOM 648 N N . PRO A 1 100 ? 9.925 36.057 76.792 1.00 45.87 100 PRO A N 1
ATOM 649 C CA . PRO A 1 100 ? 8.908 35.607 77.743 1.00 44.27 100 PRO A CA 1
ATOM 650 C C . PRO A 1 100 ? 8.017 36.804 78.045 1.00 43.06 100 PRO A C 1
ATOM 651 O O . PRO A 1 100 ? 8.362 37.936 77.701 1.00 42.21 100 PRO A O 1
ATOM 655 N N . GLY A 1 101 ? 6.880 36.560 78.688 1.00 41.23 101 GLY A N 1
ATOM 656 C CA . GLY A 1 101 ? 5.971 37.648 78.997 1.00 39.62 101 GLY A CA 1
ATOM 657 C C . GLY A 1 101 ? 6.363 38.524 80.171 1.00 40.59 101 GLY A C 1
ATOM 658 O O . GLY A 1 101 ? 5.635 38.577 81.165 1.00 42.00 101 GLY A O 1
ATOM 659 N N . PHE A 1 102 ? 7.497 39.218 80.073 1.00 39.38 102 PHE A N 1
ATOM 660 C CA . PHE A 1 102 ? 7.935 40.096 81.160 1.00 37.93 102 PHE A CA 1
ATOM 661 C C . PHE A 1 102 ? 6.979 41.275 81.313 1.00 37.98 102 PHE A C 1
ATOM 662 O O . PHE A 1 102 ? 6.279 41.637 80.372 1.00 36.97 102 PHE A O 1
ATOM 670 N N . ALA A 1 103 ? 6.953 41.869 82.503 1.00 38.93 103 ALA A N 1
ATOM 671 C CA . ALA A 1 103 ? 6.097 43.019 82.764 1.00 40.32 103 ALA A CA 1
ATOM 672 C C . ALA A 1 103 ? 6.517 44.135 81.810 1.00 43.57 103 ALA A C 1
ATOM 673 O O . ALA A 1 103 ? 5.693 44.938 81.361 1.00 44.11 103 ALA A O 1
ATOM 675 N N . ARG A 1 104 ? 7.815 44.184 81.524 1.00 45.58 104 ARG A N 1
ATOM 676 C CA . ARG A 1 104 ? 8.376 45.157 80.596 1.00 48.61 104 ARG A CA 1
ATOM 677 C C . ARG A 1 104 ? 9.799 44.761 80.241 1.00 48.03 104 ARG A C 1
ATOM 678 O O . ARG A 1 104 ? 10.573 44.321 81.093 1.00 47.50 104 ARG A O 1
ATOM 686 N N . LEU A 1 105 ? 10.129 44.904 78.965 1.00 47.71 105 LEU A N 1
ATOM 687 C CA . LEU A 1 105 ? 11.447 44.546 78.475 1.00 46.49 105 LEU A CA 1
ATOM 688 C C . LEU A 1 105 ? 12.024 45.688 77.649 1.00 46.09 105 LEU A C 1
ATOM 689 O O . LEU A 1 105 ? 11.308 46.344 76.888 1.00 45.09 105 LEU A O 1
ATOM 694 N N . SER A 1 106 ? 13.316 45.942 77.826 1.00 44.80 106 SER A N 1
ATOM 695 C CA . SER A 1 106 ? 13.992 47.006 77.090 1.00 44.38 106 SER A CA 1
ATOM 696 C C . SER A 1 106 ? 15.302 46.447 76.544 1.00 43.70 106 SER A C 1
ATOM 697 O O . SER A 1 106 ? 16.171 46.002 77.305 1.00 42.49 106 SER A O 1
ATOM 700 N N . LEU A 1 107 ? 15.426 46.461 75.219 1.00 42.55 107 LEU A N 1
ATOM 701 C CA . LEU A 1 107 ? 16.600 45.926 74.538 1.00 41.93 107 LEU A CA 1
ATOM 702 C C . LEU A 1 107 ? 17.489 47.026 73.968 1.00 41.22 107 LEU A C 1
ATOM 703 O O . LEU A 1 107 ? 17.002 48.080 73.549 1.00 41.91 107 LEU A O 1
ATOM 708 N N . ALA A 1 108 ? 18.790 46.757 73.949 1.00 40.39 108 ALA A N 1
ATOM 709 C CA . ALA A 1 108 ? 19.791 47.685 73.429 1.00 40.93 108 ALA A CA 1
ATOM 710 C C . ALA A 1 108 ? 21.126 46.953 73.305 1.00 41.45 108 ALA A C 1
ATOM 711 O O . ALA A 1 108 ? 21.272 45.832 73.809 1.00 41.25 108 ALA A O 1
ATOM 713 N N . THR A 1 109 ? 22.097 47.575 72.636 1.00 40.90 109 THR A N 1
ATOM 714 C CA . THR A 1 109 ? 23.411 46.949 72.472 1.00 39.97 109 THR A CA 1
ATOM 715 C C . THR A 1 109 ? 24.174 46.977 73.795 1.00 38.33 109 THR A C 1
ATOM 716 O O . THR A 1 109 ? 23.857 47.769 74.686 1.00 38.20 109 THR A O 1
ATOM 720 N N . ASP A 1 110 ? 25.169 46.107 73.929 1.00 37.66 110 ASP A N 1
ATOM 721 C CA . ASP A 1 110 ? 25.966 46.089 75.142 1.00 38.54 110 ASP A CA 1
ATOM 722 C C . ASP A 1 110 ? 26.834 47.352 75.206 1.00 38.73 110 ASP A C 1
ATOM 723 O O . ASP A 1 110 ? 27.312 47.749 76.274 1.00 38.21 110 ASP A O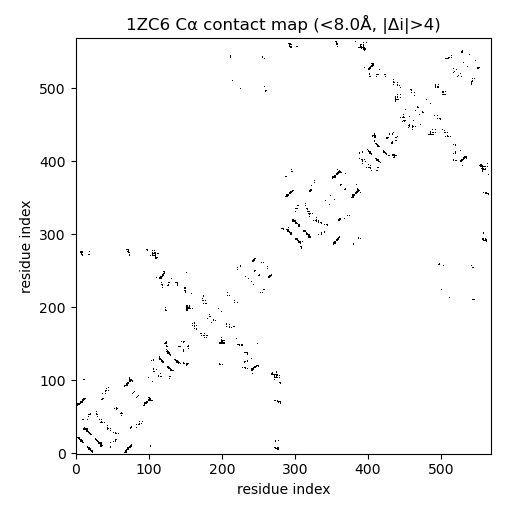 1
ATOM 728 N N . GLY A 1 111 ? 27.008 47.996 74.054 1.00 37.56 111 GLY A N 1
ATOM 729 C CA . GLY A 1 111 ? 27.786 49.214 74.004 1.00 35.73 111 GLY A CA 1
ATOM 730 C C . GLY A 1 111 ? 27.012 50.338 74.659 1.00 35.70 111 GLY A C 1
ATOM 731 O O . GLY A 1 111 ? 27.566 51.138 75.419 1.00 37.04 111 GLY A O 1
ATOM 732 N N . TYR A 1 112 ? 25.719 50.409 74.371 1.00 34.65 112 TYR A N 1
ATOM 733 C CA . TYR A 1 112 ? 24.885 51.449 74.959 1.00 34.55 112 TYR A CA 1
ATOM 734 C C . TYR A 1 112 ? 24.729 51.282 76.481 1.00 33.74 112 TYR A C 1
ATOM 735 O O . TYR A 1 112 ? 24.755 52.263 77.221 1.00 33.58 112 TYR A O 1
ATOM 744 N N . THR A 1 113 ? 24.551 50.049 76.947 1.00 32.53 113 THR A N 1
ATOM 745 C CA . THR A 1 113 ? 24.419 49.819 78.386 1.00 33.25 113 THR A CA 1
ATOM 746 C C . THR A 1 113 ? 25.762 50.084 79.069 1.00 32.87 113 THR A C 1
ATOM 747 O O . THR A 1 113 ? 25.814 50.504 80.226 1.00 32.00 113 THR A O 1
ATOM 751 N N . THR A 1 114 ? 26.851 49.841 78.352 1.00 32.93 114 THR A N 1
ATOM 752 C CA . THR A 1 114 ? 28.168 50.103 78.911 1.00 34.41 114 THR A CA 1
ATOM 753 C C . THR A 1 114 ? 28.271 51.617 79.070 1.00 34.70 114 THR A C 1
ATOM 754 O O . THR A 1 114 ? 28.868 52.120 80.028 1.00 34.75 114 THR A O 1
ATOM 758 N N . LEU A 1 115 ? 27.644 52.328 78.136 1.00 33.65 115 LEU A N 1
ATOM 759 C CA . LEU A 1 115 ? 27.623 53.785 78.119 1.00 33.39 115 LEU A CA 1
ATOM 760 C C . LEU A 1 115 ? 26.869 54.317 79.327 1.00 33.51 115 LEU A C 1
ATOM 761 O O . LEU A 1 115 ? 27.398 55.117 80.094 1.00 33.88 115 LEU A O 1
ATOM 766 N N . LEU A 1 116 ? 25.621 53.878 79.476 1.00 33.63 116 LEU A N 1
ATOM 767 C CA . LEU A 1 116 ? 24.774 54.311 80.587 1.00 33.48 116 LEU A CA 1
ATOM 768 C C . LEU A 1 116 ? 25.438 54.014 81.927 1.00 34.33 116 LEU A C 1
ATOM 769 O O . LEU A 1 116 ? 25.460 54.857 82.816 1.00 34.65 116 LEU A O 1
ATOM 774 N N . GLY A 1 117 ? 25.983 52.809 82.060 1.00 32.46 117 GLY A N 1
ATOM 775 C CA . GLY A 1 117 ? 26.632 52.429 83.302 1.00 34.38 117 GLY A CA 1
ATOM 776 C C . GLY A 1 117 ? 27.862 53.245 83.647 1.00 34.82 117 GLY A C 1
ATOM 777 O O . GLY A 1 117 ? 28.066 53.625 84.804 1.00 34.16 117 GLY A O 1
ATOM 778 N N . ALA A 1 118 ? 28.681 53.521 82.636 1.00 34.69 118 ALA A N 1
ATOM 779 C CA . ALA A 1 118 ? 29.914 54.278 82.817 1.00 32.17 118 ALA A CA 1
ATOM 780 C C . ALA A 1 118 ? 29.674 55.662 83.400 1.00 33.10 118 ALA A C 1
ATOM 781 O O . ALA A 1 118 ? 30.395 56.098 84.298 1.00 32.96 118 ALA A O 1
ATOM 783 N N . HIS A 1 119 ? 28.653 56.348 82.900 1.00 33.62 119 HIS A N 1
ATOM 784 C CA . HIS A 1 119 ? 28.348 57.690 83.372 1.00 35.91 119 HIS A CA 1
ATOM 785 C C . HIS A 1 119 ? 27.002 57.779 84.082 1.00 36.67 119 HIS A C 1
ATOM 786 O O . HIS A 1 119 ? 26.445 58.865 84.235 1.00 37.79 119 HIS A O 1
ATOM 793 N N . GLY A 1 120 ? 26.489 56.630 84.519 1.00 36.98 120 GLY A N 1
ATOM 794 C CA . GLY A 1 120 ? 25.218 56.593 85.224 1.00 36.97 120 GLY A CA 1
ATOM 795 C C . GLY A 1 120 ? 24.090 57.377 84.580 1.00 37.92 120 GLY A C 1
ATOM 796 O O . GLY A 1 120 ? 23.337 58.063 85.272 1.00 39.48 120 GLY A O 1
ATOM 797 N N . GLY A 1 121 ? 23.973 57.286 83.258 1.00 37.93 121 GLY A N 1
ATOM 798 C CA . GLY A 1 121 ? 22.913 57.987 82.553 1.00 38.81 121 GLY A CA 1
ATOM 799 C C . GLY A 1 121 ? 23.173 59.439 82.181 1.00 39.78 121 GLY A C 1
ATOM 800 O O . GLY A 1 121 ? 22.359 60.065 81.498 1.00 40.25 121 GLY A O 1
ATOM 801 N N . GLN A 1 122 ? 24.294 59.990 82.628 1.00 39.71 122 GLN A N 1
ATOM 802 C CA . GLN A 1 122 ? 24.621 61.378 82.308 1.00 40.78 122 GLN A CA 1
ATOM 803 C C . GLN A 1 122 ? 25.285 61.468 80.935 1.00 39.23 122 GLN A C 1
ATOM 804 O O . GLN A 1 122 ? 25.701 60.458 80.375 1.00 39.53 122 GLN A O 1
ATOM 810 N N . PRO A 1 123 ? 25.370 62.677 80.361 1.00 39.33 123 PRO A N 1
ATOM 811 C CA . PRO A 1 123 ? 26.014 62.760 79.045 1.00 37.92 123 PRO A CA 1
ATOM 812 C C . PRO A 1 123 ? 27.479 62.360 79.193 1.00 36.14 123 PRO A C 1
ATOM 813 O O . PRO A 1 123 ? 28.085 62.577 80.245 1.00 36.51 123 PRO A O 1
ATOM 817 N N . GLY A 1 124 ? 28.041 61.769 78.147 1.00 34.49 124 GLY A N 1
ATOM 818 C CA . GLY A 1 124 ? 29.431 61.359 78.197 1.00 33.54 124 GLY A CA 1
ATOM 819 C C . GLY A 1 124 ? 29.742 60.363 77.103 1.00 34.07 124 GLY A C 1
ATOM 820 O O . GLY A 1 124 ? 28.855 59.955 76.351 1.00 34.31 124 GLY A O 1
ATOM 821 N N . ILE A 1 125 ? 31.001 59.959 76.992 1.00 33.53 125 ILE A N 1
ATOM 822 C CA . ILE A 1 125 ? 31.344 58.996 75.965 1.00 33.09 125 ILE A CA 1
ATOM 823 C C . ILE A 1 125 ? 32.172 57.864 76.544 1.00 31.47 125 ILE A C 1
ATOM 824 O O . ILE A 1 125 ? 32.789 58.004 77.597 1.00 31.95 125 ILE A O 1
ATOM 829 N N . ILE A 1 126 ? 32.161 56.731 75.861 1.00 30.11 126 ILE A N 1
ATOM 830 C CA . ILE A 1 126 ? 32.957 55.598 76.286 1.00 32.33 126 ILE A CA 1
ATOM 831 C C . ILE A 1 126 ? 33.584 54.989 75.056 1.00 31.55 126 ILE A C 1
ATOM 832 O O . ILE A 1 126 ? 33.137 55.225 73.932 1.00 32.24 126 ILE A O 1
ATOM 837 N N . VAL A 1 127 ? 34.638 54.223 75.292 1.00 30.69 127 VAL A N 1
ATOM 838 C CA . VAL A 1 127 ? 35.339 53.490 74.254 1.00 29.31 127 VAL A CA 1
ATOM 839 C C . VAL A 1 127 ? 35.490 52.141 74.930 1.00 29.86 127 VAL A C 1
ATOM 840 O O . VAL A 1 127 ? 36.116 52.040 75.983 1.00 29.62 127 VAL A O 1
ATOM 844 N N . ALA A 1 128 ? 34.883 51.115 74.347 1.00 30.45 128 ALA A N 1
ATOM 845 C CA . ALA A 1 128 ? 34.943 49.782 74.929 1.00 32.69 128 ALA A CA 1
ATOM 846 C C . ALA A 1 128 ? 35.812 48.850 74.118 1.00 32.74 128 ALA A C 1
ATOM 847 O O . ALA A 1 128 ? 35.527 48.560 72.956 1.00 34.19 128 ALA A O 1
ATOM 849 N N . LEU A 1 129 ? 36.874 48.372 74.748 1.00 35.17 129 LEU A N 1
ATOM 850 C CA . LEU A 1 129 ? 37.797 47.459 74.102 1.00 36.64 129 LEU A CA 1
ATOM 851 C C . LEU A 1 129 ? 37.669 46.057 74.685 1.00 38.60 129 LEU A C 1
ATOM 852 O O . LEU A 1 129 ? 37.876 45.844 75.876 1.00 39.83 129 LEU A O 1
ATOM 857 N N . GLY A 1 130 ? 37.315 45.109 73.828 1.00 40.31 130 GLY A N 1
ATOM 858 C CA . GLY A 1 130 ? 37.182 43.729 74.246 1.00 41.36 130 GLY A CA 1
ATOM 859 C C . GLY A 1 130 ? 37.621 42.919 73.050 1.00 42.81 130 GLY A C 1
ATOM 860 O O . GLY A 1 130 ? 38.628 43.248 72.423 1.00 43.16 130 GLY A O 1
ATOM 861 N N . THR A 1 131 ? 36.880 41.865 72.726 1.00 42.29 131 THR A N 1
ATOM 862 C CA . THR A 1 131 ? 37.206 41.062 71.561 1.00 41.71 131 THR A CA 1
ATOM 863 C C . THR A 1 131 ? 37.029 41.984 70.351 1.00 40.76 131 THR A C 1
ATOM 864 O O . THR A 1 131 ? 37.732 41.868 69.346 1.00 40.74 131 THR A O 1
ATOM 868 N N . GLY A 1 132 ? 36.080 42.905 70.477 1.00 38.53 132 GLY A N 1
ATOM 869 C CA . GLY A 1 132 ? 35.809 43.874 69.437 1.00 35.94 132 GLY A CA 1
ATOM 870 C C . GLY A 1 132 ? 35.939 45.241 70.079 1.00 36.05 132 GLY A C 1
ATOM 871 O O . GLY A 1 132 ? 36.405 45.354 71.213 1.00 37.56 132 GLY A O 1
ATOM 872 N N . SER A 1 133 ? 35.534 46.291 69.379 1.00 35.32 133 SER A N 1
ATOM 873 C CA . SER A 1 133 ? 35.641 47.627 69.948 1.00 34.17 133 SER A CA 1
ATOM 874 C C . SER A 1 133 ? 34.592 48.537 69.362 1.00 34.46 133 SER A C 1
ATOM 875 O O . SER A 1 133 ? 34.073 48.286 68.279 1.00 36.18 133 SER A O 1
ATOM 878 N N . ILE A 1 134 ? 34.281 49.600 70.087 1.00 34.55 134 ILE A N 1
ATOM 879 C CA . ILE A 1 134 ? 33.310 50.573 69.626 1.00 33.97 134 ILE A CA 1
ATOM 880 C C . ILE A 1 134 ? 33.310 51.760 70.562 1.00 31.70 134 ILE A C 1
ATOM 881 O O . ILE A 1 134 ? 33.751 51.663 71.704 1.00 31.29 134 ILE A O 1
ATOM 886 N N . GLY A 1 135 ? 32.819 52.883 70.061 1.00 31.55 135 GLY A N 1
ATOM 887 C CA . GLY A 1 135 ? 32.730 54.079 70.866 1.00 30.29 135 GLY A CA 1
ATOM 888 C C . GLY A 1 135 ? 31.286 54.532 70.838 1.00 30.66 135 GLY A C 1
ATOM 889 O O . GLY A 1 135 ? 30.624 54.447 69.803 1.00 29.31 135 GLY A O 1
ATOM 890 N N . GLU A 1 136 ? 30.787 55.003 71.973 1.00 31.03 136 GLU A N 1
ATOM 891 C CA . GLU A 1 136 ? 29.414 55.471 72.048 1.00 31.40 136 GLU A CA 1
ATOM 892 C C . GLU A 1 136 ? 29.384 56.766 72.832 1.00 31.73 136 GLU A C 1
ATOM 893 O O . GLU A 1 136 ? 30.198 56.974 73.732 1.00 31.35 136 GLU A O 1
ATOM 899 N N . ALA A 1 137 ? 28.435 57.630 72.492 1.00 33.47 137 ALA A N 1
ATOM 900 C CA . ALA A 1 137 ? 28.290 58.900 73.172 1.00 35.09 137 ALA A CA 1
ATOM 901 C C . ALA A 1 137 ? 26.828 59.277 73.370 1.00 37.73 137 ALA A C 1
ATOM 902 O O . ALA A 1 137 ? 25.959 58.944 72.556 1.00 35.86 137 ALA A O 1
ATOM 904 N N . LEU A 1 138 ? 26.577 59.972 74.472 1.00 39.18 138 LEU A N 1
ATOM 905 C CA . LEU A 1 138 ? 25.257 60.464 74.810 1.00 40.86 138 LEU A CA 1
ATOM 906 C C . LEU A 1 138 ? 25.493 61.945 75.078 1.00 41.91 138 LEU A C 1
ATOM 907 O O . LEU A 1 138 ? 26.302 62.304 75.937 1.00 41.99 138 LEU A O 1
ATOM 912 N N . TYR A 1 139 ? 24.808 62.803 74.330 1.00 42.49 139 TYR A N 1
ATOM 913 C CA . TYR A 1 139 ? 24.981 64.238 74.486 1.00 44.46 139 TYR A CA 1
ATOM 914 C C . TYR A 1 139 ? 23.877 64.890 75.314 1.00 47.60 139 TYR A C 1
ATOM 915 O O . TYR A 1 139 ? 22.828 64.289 75.564 1.00 47.24 139 TYR A O 1
ATOM 924 N N . PRO A 1 140 ? 24.106 66.134 75.761 1.00 49.95 140 PRO A N 1
ATOM 925 C CA . PRO A 1 140 ? 23.124 66.861 76.570 1.00 52.42 140 PRO A CA 1
ATOM 926 C C . PRO A 1 140 ? 21.733 66.988 75.946 1.00 54.74 140 PRO A C 1
ATOM 927 O O . PRO A 1 140 ? 20.738 67.101 76.664 1.00 55.33 140 PRO A O 1
ATOM 931 N N . ASP A 1 141 ? 21.662 66.973 74.618 1.00 56.10 141 ASP A N 1
ATOM 932 C CA . ASP A 1 141 ? 20.378 67.082 73.930 1.00 57.51 141 ASP A CA 1
ATOM 933 C C . ASP A 1 141 ? 19.685 65.722 73.886 1.00 57.28 141 ASP A C 1
ATOM 934 O O . ASP A 1 141 ? 18.676 65.547 73.199 1.00 57.33 141 ASP A O 1
ATOM 939 N N . GLY A 1 142 ? 20.231 64.763 74.629 1.00 56.29 142 GLY A N 1
ATOM 940 C CA . GLY A 1 142 ? 19.653 63.431 74.664 1.00 54.55 142 GLY A CA 1
ATOM 941 C C . GLY A 1 142 ? 20.020 62.587 73.458 1.00 54.08 142 GLY A C 1
ATOM 942 O O . GLY A 1 142 ? 19.688 61.405 73.391 1.00 52.52 142 GLY A O 1
ATOM 943 N N . SER A 1 143 ? 20.707 63.194 72.497 1.00 54.39 143 SER A N 1
ATOM 944 C CA . SER A 1 143 ? 21.118 62.484 71.292 1.00 54.38 143 SER A CA 1
ATOM 945 C C . SER A 1 143 ? 22.109 61.350 71.579 1.00 53.16 143 SER A C 1
ATOM 946 O O . SER A 1 143 ? 22.719 61.290 72.648 1.00 50.58 143 SER A O 1
ATOM 949 N N . HIS A 1 144 ? 22.257 60.455 70.607 1.00 52.98 144 HIS A N 1
ATOM 950 C CA . HIS A 1 144 ? 23.169 59.325 70.709 1.00 52.31 144 HIS A CA 1
ATOM 951 C C . HIS A 1 144 ? 23.959 59.194 69.411 1.00 52.71 144 HIS A C 1
ATOM 952 O O . HIS A 1 144 ? 23.444 59.474 68.324 1.00 53.67 144 HIS A O 1
ATOM 959 N N . ARG A 1 145 ? 25.214 58.777 69.535 1.00 50.70 145 ARG A N 1
ATOM 960 C CA . ARG A 1 145 ? 26.082 58.592 68.385 1.00 49.75 145 ARG A CA 1
ATOM 961 C C . ARG A 1 145 ? 27.110 57.531 68.712 1.00 47.55 145 ARG A C 1
ATOM 962 O O . ARG A 1 145 ? 27.344 57.217 69.874 1.00 46.87 145 ARG A O 1
ATOM 970 N N . GLU A 1 146 ? 27.720 56.974 67.680 1.00 46.00 146 GLU A N 1
ATOM 971 C CA . GLU A 1 146 ? 28.752 55.978 67.879 1.00 45.79 146 GLU A CA 1
ATOM 972 C C . GLU A 1 146 ? 29.798 56.085 66.773 1.00 44.96 146 GLU A C 1
ATOM 973 O O . GLU A 1 146 ? 29.548 56.668 65.713 1.00 43.35 146 GLU A O 1
ATOM 979 N N . ALA A 1 147 ? 30.982 55.548 67.050 1.00 42.62 147 ALA A N 1
ATOM 980 C CA . ALA A 1 147 ? 32.086 55.552 66.104 1.00 40.73 147 ALA A CA 1
ATOM 981 C C . ALA A 1 147 ? 32.787 54.216 66.280 1.00 40.07 147 ALA A C 1
ATOM 982 O O . ALA A 1 147 ? 32.702 53.604 67.346 1.00 39.06 147 ALA A O 1
ATOM 984 N N . GLY A 1 148 ? 33.485 53.765 65.246 1.00 38.15 148 GLY A N 1
ATOM 985 C CA . GLY A 1 148 ? 34.142 52.482 65.343 1.00 39.26 148 GLY A CA 1
ATOM 986 C C . GLY A 1 148 ? 33.034 51.452 65.419 1.00 40.29 148 GLY A C 1
ATOM 987 O O . GLY A 1 148 ? 31.882 51.751 65.098 1.00 41.17 148 GLY A O 1
ATOM 988 N N . GLY A 1 149 ? 33.363 50.241 65.842 1.00 40.68 149 GLY A N 1
ATOM 989 C CA . GLY A 1 149 ? 32.344 49.215 65.936 1.00 40.81 149 GLY A CA 1
ATOM 990 C C . GLY A 1 149 ? 31.706 48.824 64.614 1.00 40.52 149 GLY A C 1
ATOM 991 O O . GLY A 1 149 ? 30.491 48.668 64.543 1.00 41.63 149 GLY A O 1
ATOM 992 N N . TRP A 1 150 ? 32.509 48.667 63.565 1.00 39.15 150 TRP A N 1
ATOM 993 C CA . TRP A 1 150 ? 31.974 48.271 62.265 1.00 38.80 150 TRP A CA 1
ATOM 994 C C . TRP A 1 150 ? 32.103 46.766 62.102 1.00 39.48 150 TRP A C 1
ATOM 995 O O . TRP A 1 150 ? 31.563 46.172 61.164 1.00 39.28 150 TRP A O 1
ATOM 1006 N N . GLY A 1 151 ? 32.832 46.159 63.031 1.00 41.02 151 GLY A N 1
ATOM 1007 C CA . GLY A 1 151 ? 33.010 44.725 63.009 1.00 41.13 151 GLY A CA 1
ATOM 1008 C C . GLY A 1 151 ? 34.260 44.225 62.323 1.00 42.59 151 GLY A C 1
ATOM 1009 O O . GLY A 1 151 ? 34.821 44.867 61.435 1.00 43.27 151 GLY A O 1
ATOM 1010 N N . TYR A 1 152 ? 34.677 43.048 62.761 1.00 42.68 152 TYR A N 1
ATOM 1011 C CA . TYR A 1 152 ? 35.838 42.337 62.258 1.00 43.68 152 TYR A CA 1
ATOM 1012 C C . TYR A 1 152 ? 35.572 41.929 60.804 1.00 44.09 152 TYR A C 1
ATOM 1013 O O . TYR A 1 152 ? 34.429 41.677 60.425 1.00 44.74 152 TYR A O 1
ATOM 1022 N N . PRO A 1 153 ? 36.622 41.859 59.969 1.00 44.32 153 PRO A N 1
ATOM 1023 C CA . PRO A 1 153 ? 38.034 42.130 60.258 1.00 43.75 153 PRO A CA 1
ATOM 1024 C C . PRO A 1 153 ? 38.503 43.518 59.812 1.00 43.23 153 PRO A C 1
ATOM 1025 O O . PRO A 1 153 ? 39.603 43.950 60.156 1.00 43.98 153 PRO A O 1
ATOM 1029 N N . SER A 1 154 ? 37.673 44.205 59.035 1.00 42.07 154 SER A N 1
ATOM 1030 C CA . SER A 1 154 ? 38.022 45.527 58.529 1.00 40.23 154 SER A CA 1
ATOM 1031 C C . SER A 1 154 ? 38.006 46.587 59.631 1.00 39.12 154 SER A C 1
ATOM 1032 O O . SER A 1 154 ? 38.768 47.552 59.588 1.00 38.49 154 SER A O 1
ATOM 1035 N N . GLY A 1 155 ? 37.131 46.405 60.612 1.00 37.55 155 GLY A N 1
ATOM 1036 C CA . GLY A 1 155 ? 37.033 47.366 61.695 1.00 37.44 155 GLY A CA 1
ATOM 1037 C C . GLY A 1 155 ? 37.606 46.869 63.007 1.00 37.29 155 GLY A C 1
ATOM 1038 O O . GLY A 1 155 ? 38.668 46.245 63.034 1.00 36.94 155 GLY A O 1
ATOM 1039 N N . ASP A 1 156 ? 36.893 47.139 64.097 1.00 36.71 156 ASP A N 1
ATOM 1040 C CA . ASP A 1 156 ? 37.321 46.738 65.435 1.00 37.16 156 ASP A CA 1
ATOM 1041 C C . ASP A 1 156 ? 38.781 47.063 65.749 1.00 36.11 156 ASP A C 1
ATOM 1042 O O . ASP A 1 156 ? 39.545 46.204 66.186 1.00 34.99 156 ASP A O 1
ATOM 1047 N N . GLU A 1 157 ? 39.159 48.316 65.523 1.00 35.47 157 GLU A N 1
ATOM 1048 C CA . GLU A 1 157 ? 40.515 48.764 65.798 1.00 35.31 157 GLU A CA 1
ATOM 1049 C C . GLU A 1 157 ? 40.721 48.787 67.310 1.00 34.69 157 GLU A C 1
ATOM 1050 O O . GLU A 1 157 ? 39.773 49.008 68.072 1.00 34.96 157 GLU A O 1
ATOM 1056 N N . ALA A 1 158 ? 41.958 48.564 67.740 1.00 32.60 158 ALA A N 1
ATOM 1057 C CA . ALA A 1 158 ? 42.295 48.584 69.159 1.00 31.67 158 ALA A CA 1
ATOM 1058 C C . ALA A 1 158 ? 41.602 47.484 69.965 1.00 32.62 158 ALA A C 1
ATOM 1059 O O . ALA A 1 158 ? 41.514 47.568 71.191 1.00 32.23 158 ALA A O 1
ATOM 1061 N N . SER A 1 159 ? 41.123 46.451 69.286 1.00 32.09 159 SER A N 1
ATOM 1062 C CA . SER A 1 159 ? 40.440 45.362 69.975 1.00 34.08 159 SER A CA 1
ATOM 1063 C C . SER A 1 159 ? 41.348 44.153 70.163 1.00 33.72 159 SER A C 1
ATOM 1064 O O . SER A 1 159 ? 42.474 44.115 69.656 1.00 33.90 159 SER A O 1
ATOM 1067 N N . GLY A 1 160 ? 40.843 43.163 70.895 1.00 33.35 160 GLY A N 1
ATOM 1068 C CA . GLY A 1 160 ? 41.601 41.950 71.139 1.00 31.54 160 GLY A CA 1
ATOM 1069 C C . GLY A 1 160 ? 41.820 41.193 69.847 1.00 31.58 160 GLY A C 1
ATOM 1070 O O . GLY A 1 160 ? 42.895 40.642 69.616 1.00 33.38 160 GLY A O 1
ATOM 1071 N N . ALA A 1 161 ? 40.802 41.157 68.996 1.00 32.14 161 ALA A N 1
ATOM 1072 C CA . ALA A 1 161 ? 40.927 40.467 67.716 1.00 32.16 161 ALA A CA 1
ATOM 1073 C C . ALA A 1 161 ? 41.932 41.237 66.841 1.00 32.42 161 ALA A C 1
ATOM 1074 O O . ALA A 1 161 ? 42.745 40.635 66.135 1.00 32.01 161 ALA A O 1
ATOM 1076 N N . TRP A 1 162 ? 41.886 42.565 66.898 1.00 33.05 162 TRP A N 1
ATOM 1077 C CA . TRP A 1 162 ? 42.812 43.375 66.107 1.00 34.57 162 TRP A CA 1
ATOM 1078 C C . TRP A 1 162 ? 44.233 42.975 66.499 1.00 34.79 162 TRP A C 1
ATOM 1079 O O . TRP A 1 162 ? 45.016 42.523 65.663 1.00 36.52 162 TRP A O 1
ATOM 1090 N N . LEU A 1 163 ? 44.555 43.120 67.781 1.00 33.76 163 LEU A N 1
ATOM 1091 C CA . LEU A 1 163 ? 45.883 42.766 68.278 1.00 33.25 163 LEU A CA 1
ATOM 1092 C C . LEU A 1 163 ? 46.302 41.353 67.882 1.00 32.10 163 LEU A C 1
ATOM 1093 O O . LEU A 1 163 ? 47.454 41.118 67.507 1.00 33.12 163 LEU A O 1
ATOM 1098 N N . GLY A 1 164 ? 45.365 40.416 67.958 1.00 32.38 164 GLY A N 1
ATOM 1099 C CA . GLY A 1 164 ? 45.666 39.032 67.627 1.00 31.93 164 GLY A CA 1
ATOM 1100 C C . GLY A 1 164 ? 46.005 38.795 66.169 1.00 33.61 164 GLY A C 1
ATOM 1101 O O . GLY A 1 164 ? 46.922 38.033 65.856 1.00 34.87 164 GLY A O 1
ATOM 1102 N N . GLN A 1 165 ? 45.268 39.436 65.268 1.00 34.38 165 GLN A N 1
ATOM 1103 C CA . GLN A 1 165 ? 45.529 39.280 63.841 1.00 35.40 165 GLN A CA 1
ATOM 1104 C C . GLN A 1 165 ? 46.963 39.687 63.528 1.00 34.87 165 GLN A C 1
ATOM 1105 O O . GLN A 1 165 ? 47.697 38.958 62.858 1.00 34.45 165 GLN A O 1
ATOM 1111 N N . ARG A 1 166 ? 47.359 40.859 64.014 1.00 34.16 166 ARG A N 1
ATOM 1112 C CA . ARG A 1 166 ? 48.711 41.335 63.769 1.00 33.40 166 ARG A CA 1
ATOM 1113 C C . ARG A 1 166 ? 49.754 40.440 64.415 1.00 30.75 166 ARG A C 1
ATOM 1114 O O . ARG A 1 166 ? 50.804 40.181 63.823 1.00 31.92 166 ARG A O 1
ATOM 1122 N N . ALA A 1 167 ? 49.466 39.943 65.614 1.00 28.60 167 ALA A N 1
ATOM 1123 C CA . ALA A 1 167 ? 50.411 39.052 66.285 1.00 28.81 167 ALA A CA 1
ATOM 1124 C C . ALA A 1 167 ? 50.560 37.769 65.464 1.00 28.61 167 ALA A C 1
ATOM 1125 O O . ALA A 1 167 ? 51.658 37.203 65.342 1.00 28.77 167 ALA A O 1
ATOM 1127 N N . ALA A 1 168 ? 49.448 37.314 64.893 1.00 29.14 168 ALA A N 1
ATOM 1128 C CA . ALA A 1 168 ? 49.449 36.098 64.093 1.00 27.02 168 ALA A CA 1
ATOM 1129 C C . ALA A 1 168 ? 50.185 36.328 62.777 1.00 28.23 168 ALA A C 1
ATOM 1130 O O . ALA A 1 168 ? 50.933 35.466 62.309 1.00 28.00 168 ALA A O 1
ATOM 1132 N N . GLN A 1 169 ? 49.967 37.496 62.178 1.00 29.47 169 GLN A N 1
ATOM 1133 C CA . GLN A 1 169 ? 50.613 37.833 60.911 1.00 31.31 169 GLN A CA 1
ATOM 1134 C C . GLN A 1 169 ? 52.126 37.928 61.084 1.00 31.12 169 GLN A C 1
ATOM 1135 O O . GLN A 1 169 ? 52.887 37.437 60.250 1.00 32.57 169 GLN A O 1
ATOM 1141 N N . LEU A 1 170 ? 52.573 38.549 62.169 1.00 31.75 170 LEU A N 1
ATOM 1142 C CA . LEU A 1 170 ? 54.006 38.668 62.383 1.00 32.04 170 LEU A CA 1
ATOM 1143 C C . LEU A 1 170 ? 54.615 37.279 62.530 1.00 32.04 170 LEU A C 1
ATOM 1144 O O . LEU A 1 170 ? 55.725 37.028 62.070 1.00 33.47 170 LEU A O 1
ATOM 1149 N N . THR A 1 171 ? 53.867 36.367 63.143 1.00 32.39 171 THR A N 1
ATOM 1150 C CA . THR A 1 171 ? 54.341 35.006 63.359 1.00 32.37 171 THR A CA 1
ATOM 1151 C C . THR A 1 171 ? 54.400 34.255 62.035 1.00 32.69 171 THR A C 1
ATOM 1152 O O . THR A 1 171 ? 55.297 33.437 61.804 1.00 33.37 171 THR A O 1
ATOM 1156 N N . GLN A 1 172 ? 53.443 34.535 61.160 1.00 32.42 172 GLN A N 1
ATOM 1157 C CA . GLN A 1 172 ? 53.425 33.898 59.853 1.00 32.17 172 GLN A CA 1
ATOM 1158 C C . GLN A 1 172 ? 54.644 34.383 59.073 1.00 32.63 172 GLN A C 1
ATOM 1159 O O . GLN A 1 172 ? 55.334 33.598 58.420 1.00 32.62 172 GLN A O 1
ATOM 1173 N N . ALA A 1 174 ? 57.476 35.462 60.291 1.00 32.79 174 ALA A N 1
ATOM 1174 C CA . ALA A 1 174 ? 58.683 34.882 60.883 1.00 33.47 174 ALA A CA 1
ATOM 1175 C C . ALA A 1 174 ? 58.850 33.465 60.346 1.00 34.53 174 ALA A C 1
ATOM 1176 O O . ALA A 1 174 ? 59.951 33.042 59.975 1.00 34.21 174 ALA A O 1
ATOM 1178 N N . LEU A 1 175 ? 57.730 32.747 60.304 1.00 35.38 175 LEU A N 1
ATOM 1179 C CA . LEU A 1 175 ? 57.681 31.373 59.827 1.00 36.04 175 LEU A CA 1
ATOM 1180 C C . LEU A 1 175 ? 58.143 31.199 58.376 1.00 36.81 175 LEU A C 1
ATOM 1181 O O . LEU A 1 175 ? 58.901 30.281 58.083 1.00 37.78 175 LEU A O 1
ATOM 1186 N N . ASP A 1 176 ? 57.702 32.064 57.464 1.00 36.74 176 ASP A N 1
ATOM 1187 C CA . ASP A 1 176 ? 58.121 31.904 56.073 1.00 37.63 176 ASP A CA 1
ATOM 1188 C C . ASP A 1 176 ? 59.316 32.726 55.614 1.00 37.10 176 ASP A C 1
ATOM 1189 O O . ASP A 1 176 ? 59.615 32.763 54.427 1.00 37.25 176 ASP A O 1
ATOM 1194 N N . GLY A 1 177 ? 59.993 33.391 56.544 1.00 38.38 177 GLY A N 1
ATOM 1195 C CA . GLY A 1 177 ? 61.187 34.140 56.179 1.00 37.65 177 GLY A CA 1
ATOM 1196 C C . GLY A 1 177 ? 61.137 35.622 55.850 1.00 37.30 177 GLY A C 1
ATOM 1197 O O . GLY A 1 177 ? 62.183 36.226 55.630 1.00 38.27 177 GLY A O 1
ATOM 1198 N N . ARG A 1 178 ? 59.961 36.230 55.809 1.00 38.29 178 ARG A N 1
ATOM 1199 C CA . ARG A 1 178 ? 59.919 37.649 55.500 1.00 40.72 178 ARG A CA 1
ATOM 1200 C C . ARG A 1 178 ? 59.983 38.522 56.745 1.00 41.51 178 ARG A C 1
ATOM 1201 O O . ARG A 1 178 ? 59.720 39.722 56.698 1.00 41.40 178 ARG A O 1
ATOM 1209 N N . HIS A 1 179 ? 60.377 37.913 57.856 1.00 42.70 179 HIS A N 1
ATOM 1210 C CA . HIS A 1 179 ? 60.489 38.627 59.116 1.00 43.52 179 HIS A CA 1
ATOM 1211 C C . HIS A 1 179 ? 61.303 37.769 60.073 1.00 42.66 179 HIS A C 1
ATOM 1212 O O . HIS A 1 179 ? 61.346 36.551 59.938 1.00 41.67 179 HIS A O 1
ATOM 1219 N N . SER A 1 180 ? 61.969 38.406 61.026 1.00 43.28 180 SER A N 1
ATOM 1220 C CA . SER A 1 180 ? 62.759 37.673 62.002 1.00 43.46 180 SER A CA 1
ATOM 1221 C C . SER A 1 180 ? 61.861 37.244 63.142 1.00 41.28 180 SER A C 1
ATOM 1222 O O . SER A 1 180 ? 60.823 37.856 63.384 1.00 41.29 180 SER A O 1
ATOM 1225 N N . HIS A 1 181 ? 62.249 36.181 63.832 1.00 40.51 181 HIS A N 1
ATOM 1226 C CA . HIS A 1 181 ? 61.480 35.747 64.982 1.00 40.60 181 HIS A CA 1
ATOM 1227 C C . HIS A 1 181 ? 61.797 36.746 66.088 1.00 40.45 181 HIS A C 1
ATOM 1228 O O . HIS A 1 181 ? 62.878 37.341 66.108 1.00 38.93 181 HIS A O 1
ATOM 1235 N N . SER A 1 182 ? 60.845 36.942 66.989 1.00 39.51 182 SER A N 1
ATOM 1236 C CA . SER A 1 182 ? 61.022 37.848 68.107 1.00 37.94 182 SER A CA 1
ATOM 1237 C C . SER A 1 182 ? 60.252 37.245 69.278 1.00 38.06 182 SER A C 1
ATOM 1238 O O . SER A 1 182 ? 59.579 36.220 69.124 1.00 37.92 182 SER A O 1
ATOM 1241 N N . PRO A 1 183 ? 60.340 37.859 70.467 1.00 37.98 183 PRO A N 1
ATOM 1242 C CA . PRO A 1 183 ? 59.615 37.308 71.614 1.00 37.75 183 PRO A CA 1
ATOM 1243 C C . PRO A 1 183 ? 58.133 37.031 71.347 1.00 37.82 183 PRO A C 1
ATOM 1244 O O . PRO A 1 183 ? 57.605 36.006 71.773 1.00 38.86 183 PRO A O 1
ATOM 1248 N N . LEU A 1 184 ? 57.469 37.941 70.637 1.00 37.14 184 LEU A N 1
ATOM 1249 C CA . LEU A 1 184 ? 56.054 37.791 70.329 1.00 35.48 184 LEU A CA 1
ATOM 1250 C C . LEU A 1 184 ? 55.803 36.568 69.452 1.00 36.96 184 LEU A C 1
ATOM 1251 O O . LEU A 1 184 ? 54.985 35.713 69.792 1.00 37.94 184 LEU A O 1
ATOM 1256 N N . THR A 1 185 ? 56.498 36.492 68.318 1.00 36.87 185 THR A N 1
ATOM 1257 C CA . THR A 1 185 ? 56.301 35.377 67.403 1.00 38.00 185 THR A CA 1
ATOM 1258 C C . THR A 1 185 ? 56.609 34.028 68.055 1.00 38.85 185 THR A C 1
ATOM 1259 O O . THR A 1 185 ? 55.924 33.042 67.793 1.00 40.29 185 THR A O 1
ATOM 1263 N N . ARG A 1 186 ? 57.623 33.977 68.912 1.00 40.59 186 ARG A N 1
ATOM 1264 C CA . ARG A 1 186 ? 57.938 32.725 69.595 1.00 41.43 186 ARG A CA 1
ATOM 1265 C C . ARG A 1 186 ? 56.786 32.363 70.530 1.00 40.08 186 ARG A C 1
ATOM 1266 O O . ARG A 1 186 ? 56.375 31.204 70.602 1.00 39.19 186 ARG A O 1
ATOM 1274 N N . ALA A 1 187 ? 56.256 33.359 71.234 1.00 39.32 187 ALA A N 1
ATOM 1275 C CA . ALA A 1 187 ? 55.145 33.119 72.146 1.00 40.74 187 ALA A CA 1
ATOM 1276 C C . ALA A 1 187 ? 53.926 32.610 71.376 1.00 40.67 187 ALA A C 1
ATOM 1277 O O . ALA A 1 187 ? 53.359 31.579 71.723 1.00 42.52 187 ALA A O 1
ATOM 1279 N N . VAL A 1 188 ? 53.532 33.333 70.329 1.00 40.46 188 VAL A N 1
ATOM 1280 C CA . VAL A 1 188 ? 52.382 32.945 69.516 1.00 40.26 188 VAL A CA 1
ATOM 1281 C C . VAL A 1 188 ? 52.575 31.594 68.832 1.00 40.78 188 VAL A C 1
ATOM 1282 O O . VAL A 1 188 ? 51.647 30.796 68.783 1.00 41.72 188 VAL A O 1
ATOM 1286 N N . LEU A 1 189 ? 53.768 31.343 68.300 1.00 41.38 189 LEU A N 1
ATOM 1287 C CA . LEU A 1 189 ? 54.037 30.076 67.631 1.00 42.82 189 LEU A CA 1
ATOM 1288 C C . LEU A 1 189 ? 53.814 28.941 68.622 1.00 45.32 189 LEU A C 1
ATOM 1289 O O . LEU A 1 189 ? 53.086 27.989 68.334 1.00 45.92 189 LEU A O 1
ATOM 1294 N N . ASP A 1 190 ? 54.436 29.058 69.794 1.00 47.34 190 ASP A N 1
ATOM 1295 C CA . ASP A 1 190 ? 54.310 28.047 70.841 1.00 48.48 190 ASP A CA 1
ATOM 1296 C C . ASP A 1 190 ? 52.853 27.877 71.267 1.00 47.92 190 ASP A C 1
ATOM 1297 O O . ASP A 1 190 ? 52.375 26.762 71.453 1.00 49.45 190 ASP A O 1
ATOM 1302 N N . PHE A 1 191 ? 52.152 28.993 71.419 1.00 45.87 191 PHE A N 1
ATOM 1303 C CA . PHE A 1 191 ? 50.757 28.977 71.828 1.00 44.77 191 PHE A CA 1
ATOM 1304 C C . PHE A 1 191 ? 49.869 28.294 70.798 1.00 45.97 191 PHE A C 1
ATOM 1305 O O . PHE A 1 191 ? 48.856 27.685 71.142 1.00 46.93 191 PHE A O 1
ATOM 1313 N N . VAL A 1 192 ? 50.248 28.407 69.530 1.00 46.29 192 VAL A N 1
ATOM 1314 C CA . VAL A 1 192 ? 49.462 27.844 68.443 1.00 46.11 192 VAL A CA 1
ATOM 1315 C C . VAL A 1 192 ? 49.726 26.380 68.106 1.00 46.51 192 VAL A C 1
ATOM 1316 O O . VAL A 1 192 ? 48.863 25.713 67.541 1.00 48.12 192 VAL A O 1
ATOM 1320 N N . GLY A 1 193 ? 50.905 25.872 68.446 1.00 46.62 193 GLY A N 1
ATOM 1321 C CA . GLY A 1 193 ? 51.195 24.486 68.133 1.00 46.23 193 GLY A CA 1
ATOM 1322 C C . GLY A 1 193 ? 52.671 24.203 67.960 1.00 45.94 193 GLY A C 1
ATOM 1323 O O . GLY A 1 193 ? 53.076 23.041 67.882 1.00 45.52 193 GLY A O 1
ATOM 1324 N N . GLY A 1 194 ? 53.473 25.261 67.876 1.00 45.84 194 GLY A N 1
ATOM 1325 C CA . GLY A 1 194 ? 54.911 25.096 67.753 1.00 44.83 194 GLY A CA 1
ATOM 1326 C C . GLY A 1 194 ? 55.514 24.960 66.369 1.00 46.09 194 GLY A C 1
ATOM 1327 O O . GLY A 1 194 ? 56.742 24.908 66.246 1.00 46.30 194 GLY A O 1
ATOM 1328 N N . ASP A 1 195 ? 54.690 24.894 65.325 1.00 46.02 195 ASP A N 1
ATOM 1329 C CA . ASP A 1 195 ? 55.243 24.767 63.980 1.00 46.52 195 ASP A CA 1
ATOM 1330 C C . ASP A 1 195 ? 54.330 25.266 62.872 1.00 47.00 195 ASP A C 1
ATOM 1331 O O . ASP A 1 195 ? 53.218 25.726 63.120 1.00 45.58 195 ASP A O 1
ATOM 1336 N N . TRP A 1 196 ? 54.832 25.173 61.644 1.00 50.23 196 TRP A N 1
ATOM 1337 C CA . TRP A 1 196 ? 54.120 25.612 60.445 1.00 53.80 196 TRP A CA 1
ATOM 1338 C C . TRP A 1 196 ? 52.682 25.097 60.418 1.00 54.32 196 TRP A C 1
ATOM 1339 O O . TRP A 1 196 ? 51.724 25.871 60.493 1.00 53.53 196 TRP A O 1
ATOM 1350 N N . GLN A 1 197 ? 52.555 23.778 60.303 1.00 54.36 197 GLN A N 1
ATOM 1351 C CA . GLN A 1 197 ? 51.266 23.104 60.244 1.00 55.12 197 GLN A CA 1
ATOM 1352 C C . GLN A 1 197 ? 50.309 23.565 61.332 1.00 52.87 197 GLN A C 1
ATOM 1353 O O . GLN A 1 197 ? 49.111 23.707 61.095 1.00 52.34 197 GLN A O 1
ATOM 1359 N N . ALA A 1 198 ? 50.836 23.796 62.528 1.00 50.93 198 ALA A N 1
ATOM 1360 C CA . ALA A 1 198 ? 50.001 24.237 63.636 1.00 49.01 198 ALA A CA 1
ATOM 1361 C C . ALA A 1 198 ? 49.389 25.606 63.344 1.00 48.04 198 ALA A C 1
ATOM 1362 O O . ALA A 1 198 ? 48.174 25.793 63.477 1.00 47.98 198 ALA A O 1
ATOM 1380 N N . ALA A 1 201 ? 46.908 25.538 60.492 1.00 46.69 201 ALA A N 1
ATOM 1381 C CA . ALA A 1 201 ? 45.644 24.960 60.941 1.00 46.82 201 ALA A CA 1
ATOM 1382 C C . ALA A 1 201 ? 44.896 25.942 61.836 1.00 47.39 201 ALA A C 1
ATOM 1383 O O . ALA A 1 201 ? 43.708 26.200 61.638 1.00 48.09 201 ALA A O 1
ATOM 1385 N N . TRP A 1 202 ? 45.603 26.492 62.817 1.00 47.00 202 TRP A N 1
ATOM 1386 C CA . TRP A 1 202 ? 45.019 27.443 63.757 1.00 46.63 202 TRP A CA 1
ATOM 1387 C C . TRP A 1 202 ? 44.395 28.646 63.050 1.00 47.03 202 TRP A C 1
ATOM 1388 O O . TRP A 1 202 ? 43.289 29.076 63.388 1.00 47.08 202 TRP A O 1
ATOM 1399 N N . ASN A 1 203 ? 45.112 29.189 62.071 1.00 48.06 203 ASN A N 1
ATOM 1400 C CA . ASN A 1 203 ? 44.641 30.352 61.328 1.00 49.45 203 ASN A CA 1
ATOM 1401 C C . ASN A 1 203 ? 43.519 29.980 60.361 1.00 50.39 203 ASN A C 1
ATOM 1402 O O . ASN A 1 203 ? 42.736 30.837 59.939 1.00 49.39 203 ASN A O 1
ATOM 1407 N N . GLY A 1 204 ? 43.443 28.696 60.020 1.00 52.36 204 GLY A N 1
ATOM 1408 C CA . GLY A 1 204 ? 42.410 28.221 59.114 1.00 54.02 204 GLY A CA 1
ATOM 1409 C C . GLY A 1 204 ? 41.024 28.252 59.736 1.00 54.81 204 GLY A C 1
ATOM 1410 O O . GLY A 1 204 ? 40.032 28.473 59.044 1.00 55.39 204 GLY A O 1
ATOM 1411 N N . ARG A 1 205 ? 40.950 28.030 61.044 1.00 55.51 205 ARG A N 1
ATOM 1412 C CA . ARG A 1 205 ? 39.670 28.047 61.749 1.00 56.72 205 ARG A CA 1
ATOM 1413 C C . ARG A 1 205 ? 39.588 29.244 62.692 1.00 55.72 205 ARG A C 1
ATOM 1414 O O . ARG A 1 205 ? 38.807 29.252 63.646 1.00 55.50 205 ARG A O 1
ATOM 1422 N N . ALA A 1 206 ? 40.394 30.259 62.405 1.00 53.94 206 ALA A N 1
ATOM 1423 C CA . ALA A 1 206 ? 40.445 31.461 63.224 1.00 53.23 206 ALA A CA 1
ATOM 1424 C C . ALA A 1 206 ? 39.156 32.286 63.226 1.00 51.95 206 ALA A C 1
ATOM 1425 O O . ALA A 1 206 ? 38.491 32.431 62.200 1.00 52.13 206 ALA A O 1
ATOM 1427 N N . THR A 1 207 ? 38.822 32.827 64.395 1.00 49.36 207 THR A N 1
ATOM 1428 C CA . THR A 1 207 ? 37.641 33.670 64.571 1.00 47.13 207 THR A CA 1
ATOM 1429 C C . THR A 1 207 ? 38.048 34.832 65.470 1.00 46.03 207 THR A C 1
ATOM 1430 O O . THR A 1 207 ? 39.103 34.794 66.093 1.00 46.25 207 THR A O 1
ATOM 1434 N N . PRO A 1 208 ? 37.212 35.873 65.560 1.00 43.73 208 PRO A N 1
ATOM 1435 C CA . PRO A 1 208 ? 37.569 37.004 66.417 1.00 43.73 208 PRO A CA 1
ATOM 1436 C C . PRO A 1 208 ? 37.979 36.586 67.827 1.00 44.35 208 PRO A C 1
ATOM 1437 O O . PRO A 1 208 ? 38.984 37.066 68.355 1.00 43.66 208 PRO A O 1
ATOM 1441 N N . ALA A 1 209 ? 37.209 35.685 68.433 1.00 43.95 209 ALA A N 1
ATOM 1442 C CA . ALA A 1 209 ? 37.511 35.222 69.787 1.00 44.09 209 ALA A CA 1
ATOM 1443 C C . ALA A 1 209 ? 38.843 34.484 69.849 1.00 43.80 209 ALA A C 1
ATOM 1444 O O . ALA A 1 209 ? 39.549 34.550 70.853 1.00 44.36 209 ALA A O 1
ATOM 1446 N N . GLN A 1 210 ? 39.186 33.780 68.777 1.00 45.19 210 GLN A N 1
ATOM 1447 C CA . GLN A 1 210 ? 40.443 33.043 68.730 1.00 46.33 210 GLN A CA 1
ATOM 1448 C C . GLN A 1 210 ? 41.642 33.990 68.647 1.00 45.07 210 GLN A C 1
ATOM 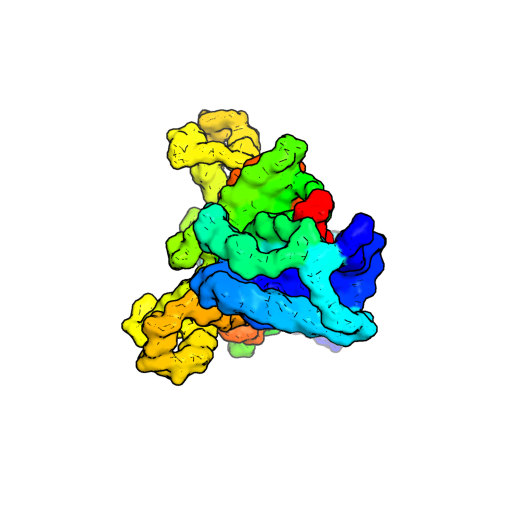1449 O O . GLN A 1 210 ? 42.670 33.753 69.275 1.00 44.67 210 GLN A O 1
ATOM 1455 N N . PHE A 1 211 ? 41.509 35.057 67.865 1.00 43.51 211 PHE A N 1
ATOM 1456 C CA . PHE A 1 211 ? 42.590 36.023 67.729 1.00 42.31 211 PHE A CA 1
ATOM 1457 C C . PHE A 1 211 ? 42.755 36.770 69.043 1.00 41.44 211 PHE A C 1
ATOM 1458 O O . PHE A 1 211 ? 43.874 37.021 69.491 1.00 40.76 211 PHE A O 1
ATOM 1466 N N . ALA A 1 212 ? 41.630 37.112 69.661 1.00 41.21 212 ALA A N 1
ATOM 1467 C CA . ALA A 1 212 ? 41.647 37.832 70.929 1.00 41.67 212 ALA A CA 1
ATOM 1468 C C . ALA A 1 212 ? 42.421 37.046 71.983 1.00 41.87 212 ALA A C 1
ATOM 1469 O O . ALA A 1 212 ? 43.022 37.631 72.880 1.00 42.35 212 ALA A O 1
ATOM 1471 N N . ARG A 1 213 ? 42.415 35.721 71.865 1.00 42.08 213 ARG A N 1
ATOM 1472 C CA . ARG A 1 213 ? 43.134 34.878 72.810 1.00 43.02 213 ARG A CA 1
ATOM 1473 C C . ARG A 1 213 ? 44.632 35.151 72.740 1.00 42.77 213 ARG A C 1
ATOM 1474 O O . ARG A 1 213 ? 45.376 34.814 73.663 1.00 43.16 213 ARG A O 1
ATOM 1482 N N . LEU A 1 214 ? 45.073 35.765 71.644 1.00 42.25 214 LEU A N 1
ATOM 1483 C CA . LEU A 1 214 ? 46.487 36.084 71.468 1.00 40.37 214 LEU A CA 1
ATOM 1484 C C . LEU A 1 214 ? 46.831 37.428 72.092 1.00 40.02 214 LEU A C 1
ATOM 1485 O O . LEU A 1 214 ? 48.003 37.727 72.326 1.00 40.58 214 LEU A O 1
ATOM 1490 N N . ALA A 1 215 ? 45.805 38.232 72.360 1.00 38.79 215 ALA A N 1
ATOM 1491 C CA . ALA A 1 215 ? 45.984 39.560 72.947 1.00 38.63 215 ALA A CA 1
ATOM 1492 C C . ALA A 1 215 ? 46.878 39.582 74.186 1.00 39.28 215 ALA A C 1
ATOM 1493 O O . ALA A 1 215 ? 47.769 40.420 74.292 1.00 39.10 215 ALA A O 1
ATOM 1495 N N . PRO A 1 216 ? 46.639 38.675 75.153 1.00 40.49 216 PRO A N 1
ATOM 1496 C CA . PRO A 1 216 ? 47.492 38.686 76.343 1.00 39.33 216 PRO A CA 1
ATOM 1497 C C . PRO A 1 216 ? 48.945 38.363 76.013 1.00 38.09 216 PRO A C 1
ATOM 1498 O O . PRO A 1 216 ? 49.856 38.741 76.749 1.00 38.62 216 PRO A O 1
ATOM 1502 N N . LEU A 1 217 ? 49.169 37.669 74.903 1.00 38.05 217 LEU A N 1
ATOM 1503 C CA . LEU A 1 217 ? 50.534 37.357 74.494 1.00 38.57 217 LEU A CA 1
ATOM 1504 C C . LEU A 1 217 ? 51.219 38.645 74.015 1.00 39.57 217 LEU A C 1
ATOM 1505 O O . LEU A 1 217 ? 52.430 38.824 74.183 1.00 41.71 217 LEU A O 1
ATOM 1510 N N . VAL A 1 218 ? 50.441 39.545 73.422 1.00 37.26 218 VAL A N 1
ATOM 1511 C CA . VAL A 1 218 ? 50.983 40.813 72.954 1.00 36.25 218 VAL A CA 1
ATOM 1512 C C . VAL A 1 218 ? 51.281 41.692 74.164 1.00 35.89 218 VAL A C 1
ATOM 1513 O O . VAL A 1 218 ? 52.337 42.318 74.244 1.00 34.05 218 VAL A O 1
ATOM 1517 N N . LEU A 1 219 ? 50.337 41.741 75.100 1.00 36.14 219 LEU A N 1
ATOM 1518 C CA . LEU A 1 219 ? 50.501 42.540 76.307 1.00 37.40 219 LEU A CA 1
ATOM 1519 C C . LEU A 1 219 ? 51.760 42.144 77.068 1.00 38.18 219 LEU A C 1
ATOM 1520 O O . LEU A 1 219 ? 52.513 43.007 77.512 1.00 38.92 219 LEU A O 1
ATOM 1525 N N . SER A 1 220 ? 51.998 40.843 77.201 1.00 37.84 220 SER A N 1
ATOM 1526 C CA . SER A 1 220 ? 53.174 40.361 77.917 1.00 39.01 220 SER A CA 1
ATOM 1527 C C . SER A 1 220 ? 54.465 40.679 77.181 1.00 38.35 220 SER A C 1
ATOM 1528 O O . SER A 1 220 ? 55.394 41.247 77.752 1.00 40.03 220 SER A O 1
ATOM 1531 N N . ALA A 1 221 ? 54.519 40.299 75.910 1.00 37.47 221 ALA A N 1
ATOM 1532 C CA . ALA A 1 221 ? 55.701 40.514 75.084 1.00 37.69 221 ALA A CA 1
ATOM 1533 C C . ALA A 1 221 ? 56.071 41.992 74.864 1.00 37.97 221 ALA A C 1
ATOM 1534 O O . ALA A 1 221 ? 57.221 42.311 74.580 1.00 36.73 221 ALA A O 1
ATOM 1536 N N . ALA A 1 222 ? 55.096 42.886 74.995 1.00 39.36 222 ALA A N 1
ATOM 1537 C CA . ALA A 1 222 ? 55.340 44.314 74.794 1.00 40.54 222 ALA A CA 1
ATOM 1538 C C . ALA A 1 222 ? 56.487 44.846 75.643 1.00 42.11 222 ALA A C 1
ATOM 1539 O O . ALA A 1 222 ? 57.176 45.780 75.241 1.00 41.38 222 ALA A O 1
ATOM 1541 N N . ARG A 1 223 ? 56.694 44.256 76.816 1.00 43.01 223 ARG A N 1
ATOM 1542 C CA . ARG A 1 223 ? 57.767 44.708 77.686 1.00 43.87 223 ARG A CA 1
ATOM 1543 C C . ARG A 1 223 ? 59.171 44.379 77.188 1.00 42.08 223 ARG A C 1
ATOM 1544 O O . ARG A 1 223 ? 60.138 45.002 77.622 1.00 42.85 223 ARG A O 1
ATOM 1552 N N . VAL A 1 224 ? 59.294 43.423 76.271 1.00 40.34 224 VAL A N 1
ATOM 1553 C CA . VAL A 1 224 ? 60.608 43.077 75.728 1.00 39.47 224 VAL A CA 1
ATOM 1554 C C . VAL A 1 224 ? 60.672 43.102 74.200 1.00 38.63 224 VAL A C 1
ATOM 1555 O O . VAL A 1 224 ? 61.747 42.959 73.623 1.00 38.49 224 VAL A O 1
ATOM 1559 N N . ASP A 1 225 ? 59.527 43.283 73.548 1.00 37.88 225 ASP A N 1
ATOM 1560 C CA . ASP A 1 225 ? 59.466 43.296 72.087 1.00 37.42 225 ASP A CA 1
ATOM 1561 C C . ASP A 1 225 ? 58.925 44.614 71.542 1.00 36.91 225 ASP A C 1
ATOM 1562 O O . ASP A 1 225 ? 57.762 44.958 71.763 1.00 37.70 225 ASP A O 1
ATOM 1567 N N . PRO A 1 226 ? 59.754 45.363 70.799 1.00 36.42 226 PRO A N 1
ATOM 1568 C CA . PRO A 1 226 ? 59.270 46.639 70.253 1.00 35.56 226 PRO A CA 1
ATOM 1569 C C . PRO A 1 226 ? 58.087 46.479 69.281 1.00 35.88 226 PRO A C 1
ATOM 1570 O O . PRO A 1 226 ? 57.303 47.402 69.115 1.00 35.55 226 PRO A O 1
ATOM 1574 N N . GLU A 1 227 ? 57.963 45.318 68.637 1.00 37.32 227 GLU A N 1
ATOM 1575 C CA . GLU A 1 227 ? 56.848 45.078 67.710 1.00 38.93 227 GLU A CA 1
ATOM 1576 C C . GLU A 1 227 ? 55.538 45.149 68.510 1.00 37.84 227 GLU A C 1
ATOM 1577 O O . GLU A 1 227 ? 54.628 45.926 68.191 1.00 37.69 227 GLU A O 1
ATOM 1583 N N . ALA A 1 228 ? 55.456 44.324 69.555 1.00 35.81 228 ALA A N 1
ATOM 1584 C CA . ALA A 1 228 ? 54.272 44.262 70.414 1.00 33.83 228 ALA A CA 1
ATOM 1585 C C . ALA A 1 228 ? 53.958 45.605 71.065 1.00 33.35 228 ALA A C 1
ATOM 1586 O O . ALA A 1 228 ? 52.798 46.009 71.145 1.00 33.19 228 ALA A O 1
ATOM 1588 N N . ASP A 1 229 ? 55.000 46.288 71.532 1.00 32.28 229 ASP A N 1
ATOM 1589 C CA . ASP A 1 229 ? 54.855 47.591 72.167 1.00 31.53 229 ASP A CA 1
ATOM 1590 C C . ASP A 1 229 ? 54.232 48.558 71.162 1.00 31.58 229 ASP A C 1
ATOM 1591 O O . ASP A 1 229 ? 53.420 49.412 71.527 1.00 31.26 229 ASP A O 1
ATOM 1596 N N . ALA A 1 230 ? 54.614 48.414 69.895 1.00 31.16 230 ALA A N 1
ATOM 1597 C CA . ALA A 1 230 ? 54.103 49.280 68.829 1.00 32.09 230 ALA A CA 1
ATOM 1598 C C . ALA A 1 230 ? 52.609 49.046 68.577 1.00 31.56 230 ALA A C 1
ATOM 1599 O O . ALA A 1 230 ? 51.852 49.997 68.393 1.00 32.37 230 ALA A O 1
ATOM 1601 N N . LEU A 1 231 ? 52.195 47.783 68.566 1.00 30.68 231 LEU A N 1
ATOM 1602 C CA . LEU A 1 231 ? 50.794 47.441 68.355 1.00 31.35 231 LEU A CA 1
ATOM 1603 C C . LEU A 1 231 ? 49.946 48.018 69.494 1.00 32.54 231 LEU A C 1
ATOM 1604 O O . LEU A 1 231 ? 48.912 48.648 69.258 1.00 31.60 231 LEU A O 1
ATOM 1609 N N . LEU A 1 232 ? 50.388 47.804 70.734 1.00 32.28 232 LEU A N 1
ATOM 1610 C CA . LEU A 1 232 ? 49.650 48.313 71.886 1.00 30.72 232 LEU A CA 1
ATOM 1611 C C . LEU A 1 232 ? 49.531 49.826 71.786 1.00 31.67 232 LEU A C 1
ATOM 1612 O O . LEU A 1 232 ? 48.467 50.404 72.025 1.00 32.39 232 LEU A O 1
ATOM 1617 N N . ARG A 1 233 ? 50.628 50.473 71.415 1.00 32.15 233 ARG A N 1
ATOM 1618 C CA . ARG A 1 233 ? 50.614 51.916 71.274 1.00 33.48 233 ARG A CA 1
ATOM 1619 C C . ARG A 1 233 ? 49.650 52.324 70.148 1.00 32.38 233 ARG A C 1
ATOM 1620 O O . ARG A 1 233 ? 48.948 53.330 70.254 1.00 30.18 233 ARG A O 1
ATOM 1628 N N . GLN A 1 234 ? 49.608 51.538 69.073 1.00 32.82 234 GLN A N 1
ATOM 1629 C CA . GLN A 1 234 ? 48.698 51.836 67.970 1.00 32.68 234 GLN A CA 1
ATOM 1630 C C . GLN A 1 234 ? 47.260 51.736 68.484 1.00 32.43 234 GLN A C 1
ATOM 1631 O O . GLN A 1 234 ? 46.416 52.573 68.156 1.00 32.11 234 GLN A O 1
ATOM 1637 N N . ALA A 1 235 ? 46.985 50.714 69.296 1.00 30.30 235 ALA A N 1
ATOM 1638 C CA . ALA A 1 235 ? 45.650 50.540 69.861 1.00 29.67 235 ALA A CA 1
ATOM 1639 C C . ALA A 1 235 ? 45.292 51.788 70.662 1.00 28.97 235 ALA A C 1
ATOM 1640 O O . ALA A 1 235 ? 44.199 52.331 70.526 1.00 30.51 235 ALA A O 1
ATOM 1642 N N . GLY A 1 236 ? 46.226 52.258 71.479 1.00 28.83 236 GLY A N 1
ATOM 1643 C CA . GLY A 1 236 ? 45.977 53.452 72.272 1.00 29.72 236 GLY A CA 1
ATOM 1644 C C . GLY A 1 236 ? 45.630 54.669 71.425 1.00 29.83 236 GLY A C 1
ATOM 1645 O O . GLY A 1 236 ? 44.764 55.473 71.783 1.00 27.64 236 GLY A O 1
ATOM 1646 N N . GLU A 1 237 ? 46.313 54.807 70.293 1.00 29.94 237 GLU A N 1
ATOM 1647 C CA . GLU A 1 237 ? 46.070 55.927 69.392 1.00 29.46 237 GLU A CA 1
ATOM 1648 C C . GLU A 1 237 ? 44.694 55.770 68.745 1.00 26.99 237 GLU A C 1
ATOM 1649 O O . GLU A 1 237 ? 43.928 56.733 68.648 1.00 24.34 237 GLU A O 1
ATOM 1655 N N . ASP A 1 238 ? 44.375 54.556 68.312 1.00 26.75 238 ASP A N 1
ATOM 1656 C CA . ASP A 1 238 ? 43.067 54.314 67.702 1.00 28.26 238 ASP A CA 1
ATOM 1657 C C . ASP A 1 238 ? 41.947 54.602 68.700 1.00 28.19 238 ASP A C 1
ATOM 1658 O O . ASP A 1 238 ? 40.910 55.145 68.329 1.00 29.99 238 ASP A O 1
ATOM 1663 N N . ALA A 1 239 ? 42.156 54.268 69.973 1.00 28.34 239 ALA A N 1
ATOM 1664 C CA . ALA A 1 239 ? 41.121 54.512 70.983 1.00 27.90 239 ALA A CA 1
ATOM 1665 C C . ALA A 1 239 ? 40.845 56.004 71.108 1.00 27.61 239 ALA A C 1
ATOM 1666 O O . ALA A 1 239 ? 39.693 56.443 71.108 1.00 30.21 239 ALA A O 1
ATOM 1668 N N . TRP A 1 240 ? 41.916 56.780 71.219 1.00 27.95 240 TRP A N 1
ATOM 1669 C CA . TRP A 1 240 ? 41.810 58.228 71.329 1.00 27.67 240 TRP A CA 1
ATOM 1670 C C . TRP A 1 240 ? 41.095 58.774 70.090 1.00 26.29 240 TRP A C 1
ATOM 1671 O O . TRP A 1 240 ? 40.238 59.655 70.195 1.00 26.48 240 TRP A O 1
ATOM 1682 N N . ALA A 1 241 ? 41.457 58.243 68.924 1.00 24.05 241 ALA A N 1
ATOM 1683 C CA . ALA A 1 241 ? 40.846 58.653 67.660 1.00 25.64 241 ALA A CA 1
ATOM 1684 C C . ALA A 1 241 ? 39.326 58.426 67.724 1.00 27.37 241 ALA A C 1
ATOM 1685 O O . ALA A 1 241 ? 38.546 59.298 67.337 1.00 27.99 241 ALA A O 1
ATOM 1687 N N . ILE A 1 242 ? 38.916 57.256 68.227 1.00 28.64 242 ILE A N 1
ATOM 1688 C CA . ILE A 1 242 ? 37.492 56.929 68.366 1.00 30.01 242 ILE A CA 1
ATOM 1689 C C . ILE A 1 242 ? 36.787 58.011 69.178 1.00 29.56 242 ILE A C 1
ATOM 1690 O O . ILE A 1 242 ? 35.769 58.564 68.762 1.00 31.56 242 ILE A O 1
ATOM 1695 N N . ALA A 1 243 ? 37.351 58.310 70.341 1.00 28.47 243 ALA A N 1
ATOM 1696 C CA . ALA A 1 243 ? 36.790 59.308 71.242 1.00 27.51 243 ALA A CA 1
ATOM 1697 C C . ALA A 1 243 ? 36.726 60.700 70.648 1.00 26.05 243 ALA A C 1
ATOM 1698 O O . ALA A 1 243 ? 35.751 61.426 70.855 1.00 25.46 243 ALA A O 1
ATOM 1700 N N . ARG A 1 244 ? 37.765 61.087 69.914 1.00 27.97 244 ARG A N 1
ATOM 1701 C CA . ARG A 1 244 ? 37.800 62.420 69.318 1.00 27.82 244 ARG A CA 1
ATOM 1702 C C . ARG A 1 244 ? 36.746 62.626 68.255 1.00 26.00 244 ARG A C 1
ATOM 1703 O O . ARG A 1 244 ? 36.228 63.724 68.092 1.00 28.24 244 ARG A O 1
ATOM 1711 N N . ALA A 1 245 ? 36.414 61.566 67.538 1.00 29.37 245 ALA A N 1
ATOM 1712 C CA . ALA A 1 245 ? 35.392 61.668 66.506 1.00 31.11 245 ALA A CA 1
ATOM 1713 C C . ALA A 1 245 ? 34.030 61.976 67.143 1.00 32.34 245 ALA A C 1
ATOM 1714 O O . ALA A 1 245 ? 33.209 62.675 66.554 1.00 32.63 245 ALA A O 1
ATOM 1716 N N . LEU A 1 246 ? 33.808 61.467 68.355 1.00 32.72 246 LEU A N 1
ATOM 1717 C CA . LEU A 1 246 ? 32.543 61.671 69.067 1.00 32.62 246 LEU A CA 1
ATOM 1718 C C . LEU A 1 246 ? 32.487 62.982 69.845 1.00 33.78 246 LEU A C 1
ATOM 1719 O O . LEU A 1 246 ? 31.410 63.490 70.150 1.00 33.36 246 LEU A O 1
ATOM 1724 N N . ASP A 1 247 ? 33.648 63.533 70.173 1.00 33.70 247 ASP A N 1
ATOM 1725 C CA . ASP A 1 247 ? 33.688 64.769 70.944 1.00 33.94 247 ASP A CA 1
ATOM 1726 C C . ASP A 1 247 ? 34.974 65.541 70.606 1.00 34.86 247 ASP A C 1
ATOM 1727 O O . ASP A 1 247 ? 35.905 65.625 71.415 1.00 34.04 247 ASP A O 1
ATOM 1732 N N . PRO A 1 248 ? 35.027 66.121 69.391 1.00 35.67 248 PRO A N 1
ATOM 1733 C CA . PRO A 1 248 ? 36.164 66.894 68.874 1.00 35.82 248 PRO A CA 1
ATOM 1734 C C . PRO A 1 248 ? 36.742 67.915 69.850 1.00 34.19 248 PRO A C 1
ATOM 1735 O O . PRO A 1 248 ? 37.956 68.106 69.900 1.00 32.76 248 PRO A O 1
ATOM 1739 N N . GLN A 1 249 ? 35.876 68.564 70.623 1.00 34.40 249 GLN A N 1
ATOM 1740 C CA . GLN A 1 249 ? 36.313 69.592 71.567 1.00 35.71 249 GLN A CA 1
ATOM 1741 C C . GLN A 1 249 ? 36.499 69.132 73.012 1.00 35.13 249 GLN A C 1
ATOM 1742 O O . GLN A 1 249 ? 36.666 69.965 73.900 1.00 34.74 249 GLN A O 1
ATOM 1748 N N . ASP A 1 250 ? 36.468 67.821 73.248 1.00 37.20 250 ASP A N 1
ATOM 1749 C CA . ASP A 1 250 ? 36.634 67.262 74.595 1.00 37.50 250 ASP A CA 1
ATOM 1750 C C . ASP A 1 250 ? 35.751 67.970 75.625 1.00 38.68 250 ASP A C 1
ATOM 1751 O O . ASP A 1 250 ? 36.238 68.464 76.645 1.00 38.16 250 ASP A O 1
ATOM 1756 N N . GLU A 1 251 ? 34.453 68.025 75.366 1.00 39.25 251 GLU A N 1
ATOM 1757 C CA . GLU A 1 251 ? 33.562 68.693 76.296 1.00 41.34 251 GLU A CA 1
ATOM 1758 C C . GLU A 1 251 ? 32.829 67.704 77.195 1.00 40.19 251 GLU A C 1
ATOM 1759 O O . GLU A 1 251 ? 32.237 68.092 78.196 1.00 41.77 251 GLU A O 1
ATOM 1765 N N . LEU A 1 252 ? 32.892 66.424 76.850 1.00 39.97 252 LEU A N 1
ATOM 1766 C CA . LEU A 1 252 ? 32.204 65.391 77.620 1.00 39.60 252 LEU A CA 1
ATOM 1767 C C . LEU A 1 252 ? 33.138 64.458 78.384 1.00 39.52 252 LEU A C 1
ATOM 1768 O O . LEU A 1 252 ? 34.283 64.241 77.979 1.00 39.48 252 LEU A O 1
ATOM 1773 N N . PRO A 1 253 ? 32.657 63.902 79.512 1.00 38.75 253 PRO A N 1
ATOM 1774 C CA . PRO A 1 253 ? 33.432 62.974 80.341 1.00 36.51 253 PRO A CA 1
ATOM 1775 C C . PRO A 1 253 ? 33.717 61.748 79.464 1.00 35.45 253 PRO A C 1
ATOM 1776 O O . PRO A 1 253 ? 32.900 61.406 78.605 1.00 36.05 253 PRO A O 1
ATOM 1780 N N . VAL A 1 254 ? 34.850 61.085 79.674 1.00 31.94 254 VAL A N 1
ATOM 1781 C CA . VAL A 1 254 ? 35.191 59.921 78.864 1.00 31.10 254 VAL A CA 1
ATOM 1782 C C . VAL A 1 254 ? 35.710 58.778 79.717 1.00 30.42 254 VAL A C 1
ATOM 1783 O O . VAL A 1 254 ? 36.484 58.986 80.649 1.00 28.81 254 VAL A O 1
ATOM 1787 N N . ALA A 1 255 ? 35.298 57.564 79.377 1.00 29.96 255 ALA A N 1
ATOM 1788 C CA . ALA A 1 255 ? 35.732 56.398 80.118 1.00 30.95 255 ALA A CA 1
ATOM 1789 C C . ALA A 1 255 ? 36.158 55.307 79.158 1.00 31.54 255 ALA A C 1
ATOM 1790 O O . ALA A 1 255 ? 35.559 55.129 78.094 1.00 30.09 255 ALA A O 1
ATOM 1792 N N . LEU A 1 256 ? 37.204 54.586 79.542 1.00 32.39 256 LEU A N 1
ATOM 1793 C CA . LEU A 1 256 ? 37.721 53.492 78.736 1.00 35.85 256 LEU A CA 1
ATOM 1794 C C . LEU A 1 256 ? 37.233 52.231 79.452 1.00 36.55 256 LEU A C 1
ATOM 1795 O O . LEU A 1 256 ? 37.589 51.997 80.608 1.00 37.38 256 LEU A O 1
ATOM 1800 N N . CYS A 1 257 ? 36.417 51.428 78.775 1.00 36.48 257 CYS A N 1
ATOM 1801 C CA . CYS A 1 257 ? 35.867 50.222 79.393 1.00 36.88 257 CYS A CA 1
ATOM 1802 C C . CYS A 1 257 ? 36.400 48.941 78.771 1.00 38.30 257 CYS A C 1
ATOM 1803 O O . CYS A 1 257 ? 36.947 48.955 77.662 1.00 39.07 257 CYS A O 1
ATOM 1806 N N . GLY A 1 258 ? 36.221 47.832 79.483 1.00 36.52 258 GLY A N 1
ATOM 1807 C CA . GLY A 1 258 ? 36.683 46.554 78.978 1.00 37.54 258 GLY A CA 1
ATOM 1808 C C . GLY A 1 258 ? 37.979 46.130 79.631 1.00 39.34 258 GLY A C 1
ATOM 1809 O O . GLY A 1 258 ? 38.762 46.976 80.066 1.00 39.41 258 GLY A O 1
ATOM 1810 N N . GLY A 1 259 ? 38.207 44.821 79.707 1.00 40.91 259 GLY A N 1
ATOM 1811 C CA . GLY A 1 259 ? 39.428 44.320 80.315 1.00 41.91 259 GLY A CA 1
ATOM 1812 C C . GLY A 1 259 ? 40.647 44.803 79.552 1.00 42.18 259 GLY A C 1
ATOM 1813 O O . GLY A 1 259 ? 41.673 45.154 80.142 1.00 41.50 259 GLY A O 1
ATOM 1814 N N . LEU A 1 260 ? 40.527 44.818 78.229 1.00 42.16 260 LEU A N 1
ATOM 1815 C CA . LEU A 1 260 ? 41.607 45.261 77.359 1.00 43.52 260 LEU A CA 1
ATOM 1816 C C . LEU A 1 260 ? 41.872 46.735 77.644 1.00 43.88 260 LEU A C 1
ATOM 1817 O O . LEU A 1 260 ? 43.014 47.175 77.701 1.00 45.00 260 LEU A O 1
ATOM 1822 N N . GLY A 1 261 ? 40.795 47.487 77.822 1.00 43.89 261 GLY A N 1
ATOM 1823 C CA . GLY A 1 261 ? 40.917 48.903 78.097 1.00 44.96 261 GLY A CA 1
ATOM 1824 C C . GLY A 1 261 ? 41.783 49.186 79.303 1.00 45.16 261 GLY A C 1
ATOM 1825 O O . GLY A 1 261 ? 42.570 50.127 79.297 1.00 45.18 261 GLY A O 1
ATOM 1826 N N . GLN A 1 262 ? 41.644 48.367 80.338 1.00 46.73 262 GLN A N 1
ATOM 1827 C CA . GLN A 1 262 ? 42.420 48.541 81.561 1.00 46.88 262 GLN A CA 1
ATOM 1828 C C . GLN A 1 262 ? 43.867 48.102 81.371 1.00 44.53 262 GLN A C 1
ATOM 1829 O O . GLN A 1 262 ? 44.777 48.672 81.963 1.00 44.93 262 GLN A O 1
ATOM 1835 N N . ALA A 1 263 ? 44.081 47.089 80.541 1.00 42.74 263 ALA A N 1
ATOM 1836 C CA . ALA A 1 263 ? 45.425 46.585 80.306 1.00 42.78 263 ALA A CA 1
ATOM 1837 C C . ALA A 1 263 ? 46.282 47.535 79.467 1.00 43.10 263 ALA A C 1
ATOM 1838 O O . ALA A 1 263 ? 47.508 47.507 79.554 1.00 43.30 263 ALA A O 1
ATOM 1840 N N . LEU A 1 264 ? 45.630 48.377 78.670 1.00 42.29 264 LEU A N 1
ATOM 1841 C CA . LEU A 1 264 ? 46.313 49.329 77.799 1.00 43.23 264 LEU A CA 1
ATOM 1842 C C . LEU A 1 264 ? 46.751 50.636 78.449 1.00 42.50 264 LEU A C 1
ATOM 1843 O O . LEU A 1 264 ? 47.400 51.447 77.797 1.00 42.21 264 LEU A O 1
ATOM 1848 N N . ARG A 1 265 ? 46.395 50.844 79.712 1.00 42.04 265 ARG A N 1
ATOM 1849 C CA . ARG A 1 265 ? 46.720 52.084 80.409 1.00 43.08 265 ARG A CA 1
ATOM 1850 C C . ARG A 1 265 ? 48.064 52.747 80.074 1.00 41.29 265 ARG A C 1
ATOM 1851 O O . ARG A 1 265 ? 48.096 53.909 79.673 1.00 38.72 265 ARG A O 1
ATOM 1859 N N . ASP A 1 266 ? 49.163 52.016 80.225 1.00 40.25 266 ASP A N 1
ATOM 1860 C CA . ASP A 1 266 ? 50.486 52.581 79.963 1.00 41.53 266 ASP A CA 1
ATOM 1861 C C . ASP A 1 266 ? 50.808 52.906 78.508 1.00 41.05 266 ASP A C 1
ATOM 1862 O O . ASP A 1 266 ? 51.776 53.614 78.228 1.00 42.18 266 ASP A O 1
ATOM 1867 N N . TRP A 1 267 ? 50.009 52.393 77.582 1.00 38.67 267 TRP A N 1
ATOM 1868 C CA . TRP A 1 267 ? 50.248 52.633 76.166 1.00 37.90 267 TRP A CA 1
ATOM 1869 C C . TRP A 1 267 ? 49.330 53.700 75.597 1.00 36.67 267 TRP A C 1
ATOM 1870 O O . TRP A 1 267 ? 49.404 54.034 74.420 1.00 39.63 267 TRP A O 1
ATOM 1881 N N . LEU A 1 268 ? 48.472 54.236 76.449 1.00 35.99 268 LEU A N 1
ATOM 1882 C CA . LEU A 1 268 ? 47.519 55.265 76.062 1.00 34.58 268 LEU A CA 1
ATOM 1883 C C . LEU A 1 268 ? 48.213 56.601 75.914 1.00 35.06 268 LEU A C 1
ATOM 1884 O O . LEU A 1 268 ? 49.180 56.884 76.614 1.00 34.62 268 LEU A O 1
ATOM 1889 N N . PRO A 1 269 ? 47.729 57.446 74.996 1.00 35.39 269 PRO A N 1
ATOM 1890 C CA . PRO A 1 269 ? 48.366 58.752 74.844 1.00 34.03 269 PRO A CA 1
ATOM 1891 C C . PRO A 1 269 ? 48.148 59.487 76.172 1.00 34.45 269 PRO A C 1
ATOM 1892 O O . PRO A 1 269 ? 47.017 59.600 76.650 1.00 35.24 269 PRO A O 1
ATOM 1896 N N . PRO A 1 270 ? 49.229 59.983 76.792 1.00 34.61 270 PRO A N 1
ATOM 1897 C CA . PRO A 1 270 ? 49.150 60.701 78.068 1.00 34.15 270 PRO A CA 1
ATOM 1898 C C . PRO A 1 270 ? 47.987 61.687 78.241 1.00 34.04 270 PRO A C 1
ATOM 1899 O O . PRO A 1 270 ? 47.348 61.721 79.297 1.00 33.52 270 PRO A O 1
ATOM 1903 N N . GLY A 1 271 ? 47.720 62.484 77.211 1.00 33.63 271 GLY A N 1
ATOM 1904 C CA . GLY A 1 271 ? 46.662 63.481 77.286 1.00 34.05 271 GLY A CA 1
ATOM 1905 C C . GLY A 1 271 ? 45.271 62.898 77.393 1.00 34.06 271 GLY A C 1
ATOM 1906 O O . GLY A 1 271 ? 44.405 63.458 78.065 1.00 32.77 271 GLY A O 1
ATOM 1907 N N . PHE A 1 272 ? 45.069 61.776 76.709 1.00 33.29 272 PHE A N 1
ATOM 1908 C CA . PHE A 1 272 ? 43.801 61.062 76.706 1.00 32.72 272 PHE A CA 1
ATOM 1909 C C . PHE A 1 272 ? 43.635 60.426 78.096 1.00 33.99 272 PHE A C 1
ATOM 1910 O O . PHE A 1 272 ? 42.612 60.613 78.760 1.00 31.78 272 PHE A O 1
ATOM 1918 N N . ARG A 1 273 ? 44.663 59.687 78.518 1.00 32.62 273 ARG A N 1
ATOM 1919 C CA . ARG A 1 273 ? 44.693 59.020 79.814 1.00 33.84 273 ARG A CA 1
ATOM 1920 C C . ARG A 1 273 ? 44.414 59.991 80.963 1.00 35.12 273 ARG A C 1
ATOM 1921 O O . ARG A 1 273 ? 43.676 59.662 81.891 1.00 32.78 273 ARG A O 1
ATOM 1929 N N . GLN A 1 274 ? 44.997 61.189 80.901 1.00 35.42 274 GLN A N 1
ATOM 1930 C CA . GLN A 1 274 ? 44.782 62.173 81.958 1.00 35.40 274 GLN A CA 1
ATOM 1931 C C . GLN A 1 274 ? 43.339 62.658 82.016 1.00 35.03 274 GLN A C 1
ATOM 1932 O O . GLN A 1 274 ? 42.813 62.950 83.092 1.00 34.84 274 GLN A O 1
ATOM 1938 N N . ARG A 1 275 ? 42.703 62.742 80.854 1.00 35.96 275 ARG A N 1
ATOM 1939 C CA . ARG A 1 275 ? 41.328 63.220 80.761 1.00 37.97 275 ARG A CA 1
ATOM 1940 C C . ARG A 1 275 ? 40.337 62.139 81.187 1.00 38.98 275 ARG A C 1
ATOM 1941 O O . ARG A 1 275 ? 39.193 62.423 81.552 1.00 38.27 275 ARG A O 1
ATOM 1949 N N . LEU A 1 276 ? 40.804 60.897 81.141 1.00 38.06 276 LEU A N 1
ATOM 1950 C CA . LEU A 1 276 ? 40.001 59.731 81.464 1.00 38.63 276 LEU A CA 1
ATOM 1951 C C . LEU A 1 276 ? 39.369 59.733 82.856 1.00 38.78 276 LEU A C 1
ATOM 1952 O O . LEU A 1 276 ? 39.967 60.178 83.840 1.00 37.71 276 LEU A O 1
ATOM 1957 N N . VAL A 1 277 ? 38.138 59.245 82.917 1.00 38.03 277 VAL A N 1
ATOM 1958 C CA . VAL A 1 277 ? 37.428 59.130 84.178 1.00 38.57 277 VAL A CA 1
ATOM 1959 C C . VAL A 1 277 ? 37.044 57.652 84.223 1.00 37.51 277 VAL A C 1
ATOM 1960 O O . VAL A 1 277 ? 36.921 57.017 83.178 1.00 38.45 277 VAL A O 1
ATOM 1964 N N . ALA A 1 278 ? 36.887 57.083 85.411 1.00 36.61 278 ALA A N 1
ATOM 1965 C CA . ALA A 1 278 ? 36.541 55.664 85.497 1.00 34.94 278 ALA A CA 1
ATOM 1966 C C . ALA A 1 278 ? 35.037 55.400 85.370 1.00 34.57 278 ALA A C 1
ATOM 1967 O O . ALA A 1 278 ? 34.213 56.221 85.780 1.00 34.04 278 ALA A O 1
ATOM 1969 N N . PRO A 1 279 ? 34.662 54.250 84.784 1.00 34.33 279 PRO A N 1
ATOM 1970 C CA . PRO A 1 279 ? 33.251 53.878 84.606 1.00 35.68 279 PRO A CA 1
ATOM 1971 C C . PRO A 1 279 ? 32.589 53.725 85.976 1.00 35.84 279 PRO A C 1
ATOM 1972 O O . PRO A 1 279 ? 33.058 52.934 86.792 1.00 35.39 279 PRO A O 1
ATOM 1976 N N . GLN A 1 280 ? 31.523 54.480 86.226 1.00 37.44 280 GLN A N 1
ATOM 1977 C CA . GLN A 1 280 ? 30.791 54.393 87.492 1.00 39.52 280 GLN A CA 1
ATOM 1978 C C . GLN A 1 280 ? 30.227 52.977 87.690 1.00 38.40 280 GLN A C 1
ATOM 1979 O O . GLN A 1 280 ? 30.401 52.371 88.746 1.00 39.49 280 GLN A O 1
ATOM 1985 N N . GLY A 1 281 ? 29.549 52.462 86.669 1.00 36.23 281 GLY A N 1
ATOM 1986 C CA . GLY A 1 281 ? 28.983 51.128 86.760 1.00 36.06 281 GLY A CA 1
ATOM 1987 C C . GLY A 1 281 ? 29.245 50.323 85.506 1.00 35.40 281 GLY A C 1
ATOM 1988 O O . GLY A 1 281 ? 29.558 50.890 84.463 1.00 35.61 281 GLY A O 1
ATOM 1989 N N . ASP A 1 282 ? 29.121 49.001 85.600 1.00 35.26 282 ASP A N 1
ATOM 1990 C CA . ASP A 1 282 ? 29.353 48.133 84.454 1.00 33.82 282 ASP A CA 1
ATOM 1991 C C . ASP A 1 282 ? 28.137 48.072 83.532 1.00 32.31 282 ASP A C 1
ATOM 1992 O O . ASP A 1 282 ? 27.155 48.779 83.748 1.00 32.05 282 ASP A O 1
ATOM 1997 N N . SER A 1 283 ? 28.209 47.230 82.507 1.00 32.48 283 SER A N 1
ATOM 1998 C CA . SER A 1 283 ? 27.128 47.101 81.532 1.00 32.31 283 SER A CA 1
ATOM 1999 C C . SER A 1 283 ? 25.802 46.631 82.142 1.00 32.44 283 SER A C 1
ATOM 2000 O O . SER A 1 283 ? 24.729 47.143 81.799 1.00 31.04 283 SER A O 1
ATOM 2003 N N . ALA A 1 284 ? 25.874 45.655 83.041 1.00 32.19 284 ALA A N 1
ATOM 2004 C CA . ALA A 1 284 ? 24.669 45.148 83.692 1.00 32.86 284 ALA A CA 1
ATOM 2005 C C . ALA A 1 284 ? 24.007 46.281 84.478 1.00 33.28 284 ALA A C 1
ATOM 2006 O O . ALA A 1 284 ? 22.776 46.420 84.457 1.00 32.81 284 ALA A O 1
ATOM 2008 N N . GLN A 1 285 ? 24.816 47.092 85.162 1.00 31.33 285 GLN A N 1
ATOM 2009 C CA . GLN A 1 285 ? 24.277 48.219 85.925 1.00 32.95 285 GLN A CA 1
ATOM 2010 C C . GLN A 1 285 ? 23.651 49.243 84.978 1.00 33.41 285 GLN A C 1
ATOM 2011 O O . GLN A 1 285 ? 22.693 49.933 85.332 1.00 35.02 285 GLN A O 1
ATOM 2017 N N . GLY A 1 286 ? 24.184 49.332 83.764 1.00 34.88 286 GLY A N 1
ATOM 2018 C CA . GLY A 1 286 ? 23.638 50.267 82.798 1.00 33.74 286 GLY A CA 1
ATOM 2019 C C . GLY A 1 286 ? 22.335 49.710 82.261 1.00 35.10 286 GLY A C 1
ATOM 2020 O O . GLY A 1 286 ? 21.427 50.462 81.895 1.00 35.16 286 GLY A O 1
ATOM 2021 N N . ALA A 1 287 ? 22.252 48.380 82.210 1.00 35.23 287 ALA A N 1
ATOM 2022 C CA . ALA A 1 287 ? 21.055 47.689 81.733 1.00 36.59 287 ALA A CA 1
ATOM 2023 C C . ALA A 1 287 ? 19.883 48.060 82.640 1.00 36.49 287 ALA A C 1
ATOM 2024 O O . ALA A 1 287 ? 18.785 48.344 82.166 1.00 36.18 287 ALA A O 1
ATOM 2026 N N . LEU A 1 288 ? 20.129 48.064 83.947 1.00 36.66 288 LEU A N 1
ATOM 2027 C CA . LEU A 1 288 ? 19.093 48.431 84.907 1.00 37.76 288 LEU A CA 1
ATOM 2028 C C . LEU A 1 288 ? 18.637 49.869 84.644 1.00 38.36 288 LEU A C 1
ATOM 2029 O O . LEU A 1 288 ? 17.442 50.153 84.605 1.00 38.81 288 LEU A O 1
ATOM 2034 N N . LEU A 1 289 ? 19.589 50.773 84.447 1.00 39.70 289 LEU A N 1
ATOM 2035 C CA . LEU A 1 289 ? 19.256 52.174 84.192 1.00 42.25 289 LEU A CA 1
ATOM 2036 C C . LEU A 1 289 ? 18.420 52.311 82.928 1.00 43.35 289 LEU A C 1
ATOM 2037 O O . LEU A 1 289 ? 17.580 53.201 82.818 1.00 42.87 289 LEU A O 1
ATOM 2042 N N . LEU A 1 290 ? 18.654 51.403 81.987 1.00 45.84 290 LEU A N 1
ATOM 2043 C CA . LEU A 1 290 ? 17.950 51.379 80.710 1.00 48.33 290 LEU A CA 1
ATOM 2044 C C . LEU A 1 290 ? 16.439 51.363 80.899 1.00 50.96 290 LEU A C 1
ATOM 2045 O O . LEU A 1 290 ? 15.708 52.023 80.163 1.00 51.44 290 LEU A O 1
ATOM 2050 N N . LEU A 1 291 ? 15.974 50.609 81.890 1.00 54.10 291 LEU A N 1
ATOM 2051 C CA . LEU A 1 291 ? 14.544 50.507 82.155 1.00 57.55 291 LEU A CA 1
ATOM 2052 C C . LEU A 1 291 ? 14.055 51.523 83.181 1.00 60.12 291 LEU A C 1
ATOM 2053 O O . LEU A 1 291 ? 13.083 51.283 83.892 1.00 61.75 291 LEU A O 1
ATOM 2058 N N . GLN A 1 292 ? 14.730 52.667 83.240 1.00 62.57 292 GLN A N 1
ATOM 2059 C CA . GLN A 1 292 ? 14.364 53.735 84.161 1.00 64.65 292 GLN A CA 1
ATOM 2060 C C . GLN A 1 292 ? 14.571 55.110 83.537 1.00 64.55 292 GLN A C 1
ATOM 2061 O O . GLN A 1 292 ? 14.661 55.194 82.290 1.00 63.79 292 GLN A O 1
ATOM 2067 N N . ARG B 1 3 ? 96.501 55.683 103.416 1.00 59.76 3 ARG B N 1
ATOM 2068 C CA . ARG B 1 3 ? 96.820 57.088 103.809 1.00 60.11 3 ARG B CA 1
ATOM 2069 C C . ARG B 1 3 ? 97.647 57.794 102.730 1.00 59.81 3 ARG B C 1
ATOM 2070 O O . ARG B 1 3 ? 97.320 58.910 102.322 1.00 60.47 3 ARG B O 1
ATOM 2072 N N . GLN B 1 4 ? 98.718 57.151 102.271 1.00 58.60 4 GLN B N 1
ATOM 2073 C CA . GLN B 1 4 ? 99.564 57.743 101.234 1.00 57.06 4 GLN B CA 1
ATOM 2074 C C . GLN B 1 4 ? 98.866 57.734 99.878 1.00 55.44 4 GLN B C 1
ATOM 2075 O O . GLN B 1 4 ? 98.027 56.878 99.601 1.00 54.51 4 GLN B O 1
ATOM 2081 N N . THR B 1 5 ? 99.229 58.694 99.037 1.00 53.92 5 THR B N 1
ATOM 2082 C CA . THR B 1 5 ? 98.660 58.815 97.700 1.00 52.80 5 THR B CA 1
ATOM 2083 C C . THR B 1 5 ? 99.747 58.535 96.675 1.00 51.48 5 THR B C 1
ATOM 2084 O O . THR B 1 5 ? 100.905 58.916 96.876 1.00 49.93 5 THR B O 1
ATOM 2096 N N . ASN B 1 7 ? 101.916 58.828 93.154 1.00 49.10 7 ASN B N 1
ATOM 2097 C CA . ASN B 1 7 ? 102.395 59.960 92.369 1.00 50.84 7 ASN B CA 1
ATOM 2098 C C . ASN B 1 7 ? 102.354 61.210 93.253 1.00 51.59 7 ASN B C 1
ATOM 2099 O O . ASN B 1 7 ? 101.533 62.107 93.048 1.00 51.07 7 ASN B O 1
ATOM 2104 N N . PRO B 1 8 ? 103.248 61.284 94.253 1.00 52.39 8 PRO B N 1
ATOM 2105 C CA . PRO B 1 8 ? 103.294 62.433 95.163 1.00 51.43 8 PRO B CA 1
ATOM 2106 C C . PRO B 1 8 ? 103.428 63.811 94.503 1.00 51.15 8 PRO B C 1
ATOM 2107 O O . PRO B 1 8 ? 103.212 64.832 95.159 1.00 51.91 8 PRO B O 1
ATOM 2111 N N . SER B 1 9 ? 103.770 63.851 93.217 1.00 48.34 9 SER B N 1
ATOM 2112 C CA . SER B 1 9 ? 103.912 65.132 92.530 1.00 47.41 9 SER B CA 1
ATOM 2113 C C . SER B 1 9 ? 102.542 65.685 92.135 1.00 47.10 9 SER B C 1
ATOM 2114 O O . SER B 1 9 ? 102.384 66.884 91.901 1.00 46.24 9 SER B O 1
ATOM 2117 N N . ILE B 1 10 ? 101.556 64.798 92.052 1.00 47.57 10 ILE B N 1
ATOM 2118 C CA . ILE B 1 10 ? 100.200 65.194 91.697 1.00 46.54 10 ILE B CA 1
ATOM 2119 C C . ILE B 1 10 ? 99.445 65.448 92.990 1.00 46.19 10 ILE B C 1
ATOM 2120 O O . ILE B 1 10 ? 99.262 64.542 93.802 1.00 46.01 10 ILE B O 1
ATOM 2125 N N . ARG B 1 11 ? 99.012 66.688 93.183 1.00 45.08 11 ARG B N 1
ATOM 2126 C CA . ARG B 1 11 ? 98.316 67.057 94.406 1.00 46.21 11 ARG B CA 1
ATOM 2127 C C . ARG B 1 11 ? 96.815 67.288 94.234 1.00 45.53 11 ARG B C 1
ATOM 2128 O O . ARG B 1 11 ? 96.063 67.228 95.208 1.00 45.16 11 ARG B O 1
ATOM 2136 N N . TYR B 1 12 ? 96.380 67.542 93.000 1.00 44.58 12 TYR B N 1
ATOM 2137 C CA . TYR B 1 12 ? 94.964 67.780 92.730 1.00 43.73 12 TYR B CA 1
ATOM 2138 C C . TYR B 1 12 ? 94.390 66.954 91.580 1.00 42.73 12 TYR B C 1
ATOM 2139 O O . TYR B 1 12 ? 95.052 66.736 90.559 1.00 42.36 12 TYR B O 1
ATOM 2148 N N . LEU B 1 13 ? 93.149 66.502 91.763 1.00 41.40 13 LEU B N 1
ATOM 2149 C CA . LEU B 1 13 ? 92.426 65.712 90.762 1.00 38.17 13 LEU B CA 1
ATOM 2150 C C . LEU B 1 13 ? 91.232 66.544 90.281 1.00 36.89 13 LEU B C 1
ATOM 2151 O O . LEU B 1 13 ? 90.385 66.942 91.077 1.00 36.10 13 LEU B O 1
ATOM 2156 N N . ILE B 1 14 ? 91.179 66.799 88.974 1.00 35.30 14 ILE B N 1
ATOM 2157 C CA . ILE B 1 14 ? 90.133 67.619 88.366 1.00 33.64 14 ILE B CA 1
ATOM 2158 C C . ILE B 1 14 ? 89.249 66.898 87.349 1.00 34.76 14 ILE B C 1
ATOM 2159 O O . ILE B 1 14 ? 89.753 66.250 86.429 1.00 35.12 14 ILE B O 1
ATOM 2164 N N . GLY B 1 15 ? 87.934 67.053 87.502 1.00 35.42 15 GLY B N 1
ATOM 2165 C CA . GLY B 1 15 ? 86.976 66.443 86.592 1.00 34.67 15 GLY B CA 1
ATOM 2166 C C . GLY B 1 15 ? 86.206 67.532 85.860 1.00 34.57 15 GLY B C 1
ATOM 2167 O O . GLY B 1 15 ? 85.564 68.374 86.490 1.00 34.09 15 GLY B O 1
ATOM 2168 N N . VAL B 1 16 ? 86.258 67.524 84.532 1.00 33.92 16 VAL B N 1
ATOM 2169 C CA . VAL B 1 16 ? 85.570 68.544 83.754 1.00 33.63 16 VAL B CA 1
ATOM 2170 C C . VAL B 1 16 ? 84.508 68.030 82.775 1.00 34.25 16 VAL B C 1
ATOM 2171 O O . VAL B 1 16 ? 84.760 67.135 81.959 1.00 32.49 16 VAL B O 1
ATOM 2175 N N . ASP B 1 17 ? 83.319 68.620 82.866 1.00 34.17 17 ASP B N 1
ATOM 2176 C CA . ASP B 1 17 ? 82.208 68.292 81.984 1.00 35.33 17 ASP B CA 1
ATOM 2177 C C . ASP B 1 17 ? 81.886 69.563 81.209 1.00 36.71 17 ASP B C 1
ATOM 2178 O O . ASP B 1 17 ? 81.520 70.576 81.806 1.00 37.39 17 ASP B O 1
ATOM 2183 N N . GLY B 1 18 ? 82.027 69.528 79.889 1.00 37.13 18 GLY B N 1
ATOM 2184 C CA . GLY B 1 18 ? 81.738 70.725 79.115 1.00 40.78 18 GLY B CA 1
ATOM 2185 C C . GLY B 1 18 ? 80.976 70.469 77.832 1.00 43.04 18 GLY B C 1
ATOM 2186 O O . GLY B 1 18 ? 81.234 69.484 77.139 1.00 43.39 18 GLY B O 1
ATOM 2187 N N . GLY B 1 19 ? 80.034 71.346 77.499 1.00 46.00 19 GLY B N 1
ATOM 2188 C CA . GLY B 1 19 ? 79.291 71.130 76.275 1.00 49.81 19 GLY B CA 1
ATOM 2189 C C . GLY B 1 19 ? 78.129 72.037 75.923 1.00 52.65 19 GLY B C 1
ATOM 2190 O O . GLY B 1 19 ? 77.110 72.094 76.629 1.00 55.77 19 GLY B O 1
ATOM 2191 N N . GLY B 1 20 ? 78.292 72.741 74.809 1.00 52.12 20 GLY B N 1
ATOM 2192 C CA . GLY B 1 20 ? 77.255 73.617 74.303 1.00 52.09 20 GLY B CA 1
ATOM 2193 C C . GLY B 1 20 ? 76.860 74.827 75.119 1.00 52.24 20 GLY B C 1
ATOM 2194 O O . GLY B 1 20 ? 77.042 75.957 74.672 1.00 52.62 20 GLY B O 1
ATOM 2195 N N . THR B 1 21 ? 76.323 74.601 76.312 1.00 51.94 21 THR B N 1
ATOM 2196 C CA . THR B 1 21 ? 75.865 75.696 77.156 1.00 52.57 21 THR B CA 1
ATOM 2197 C C . THR B 1 21 ? 76.750 76.071 78.338 1.00 52.13 21 THR B C 1
ATOM 2198 O O . THR B 1 21 ? 76.752 77.228 78.764 1.00 53.93 21 THR B O 1
ATOM 2202 N N . GLY B 1 22 ? 77.492 75.110 78.880 1.00 50.81 22 GLY B N 1
ATOM 2203 C CA . GLY B 1 22 ? 78.344 75.422 80.012 1.00 48.91 22 GLY B CA 1
ATOM 2204 C C . GLY B 1 22 ? 79.397 74.390 80.370 1.00 48.57 22 GLY B C 1
ATOM 2205 O O . GLY B 1 22 ? 79.534 73.352 79.723 1.00 48.57 22 GLY B O 1
ATOM 2206 N N . THR B 1 23 ? 80.143 74.691 81.427 1.00 47.44 23 THR B N 1
ATOM 2207 C CA . THR B 1 23 ? 81.204 73.818 81.907 1.00 46.07 23 THR B CA 1
ATOM 2208 C C . THR B 1 23 ? 81.085 73.625 83.414 1.00 45.48 23 THR B C 1
ATOM 2209 O O . THR B 1 23 ? 80.929 74.590 84.156 1.00 45.79 23 THR B O 1
ATOM 2213 N N . ARG B 1 24 ? 81.158 72.379 83.860 1.00 45.36 24 ARG B N 1
ATOM 2214 C CA . ARG B 1 24 ? 81.096 72.071 85.283 1.00 45.99 24 ARG B CA 1
ATOM 2215 C C . ARG B 1 24 ? 82.399 71.372 85.677 1.00 44.03 24 ARG B C 1
ATOM 2216 O O . ARG B 1 24 ? 82.828 70.416 85.032 1.00 43.83 24 ARG B O 1
ATOM 2224 N N . ILE B 1 25 ? 83.035 71.871 86.728 1.00 41.37 25 ILE B N 1
ATOM 2225 C CA . ILE B 1 25 ? 84.293 71.313 87.195 1.00 38.08 25 ILE B CA 1
ATOM 2226 C C . ILE B 1 25 ? 84.214 70.887 88.641 1.00 39.05 25 ILE B C 1
ATOM 2227 O O . ILE B 1 25 ? 83.703 71.622 89.476 1.00 37.78 25 ILE B O 1
ATOM 2232 N N . ARG B 1 26 ? 84.730 69.694 88.926 1.00 39.61 26 ARG B N 1
ATOM 2233 C CA . ARG B 1 26 ? 84.773 69.177 90.286 1.00 40.42 26 ARG B CA 1
ATOM 2234 C C . ARG B 1 26 ? 86.244 69.085 90.668 1.00 40.57 26 ARG B C 1
ATOM 2235 O O . ARG B 1 26 ? 87.011 68.355 90.041 1.00 39.68 26 ARG B O 1
ATOM 2243 N N . LEU B 1 27 ? 86.637 69.852 91.681 1.00 42.86 27 LEU B N 1
ATOM 2244 C CA . LEU B 1 27 ? 88.024 69.871 92.147 1.00 43.89 27 LEU B CA 1
ATOM 2245 C C . LEU B 1 27 ? 88.187 69.023 93.397 1.00 44.02 27 LEU B C 1
ATOM 2246 O O . LEU B 1 27 ? 87.507 69.243 94.403 1.00 43.84 27 LEU B O 1
ATOM 2251 N N . HIS B 1 28 ? 89.087 68.046 93.321 1.00 44.88 28 HIS B N 1
ATOM 2252 C CA . HIS B 1 28 ? 89.360 67.153 94.444 1.00 45.17 28 HIS B CA 1
ATOM 2253 C C . HIS B 1 28 ? 90.830 67.165 94.845 1.00 45.62 28 HIS B C 1
ATOM 2254 O O . HIS B 1 28 ? 91.687 67.625 94.094 1.00 44.65 28 HIS B O 1
ATOM 2261 N N . ALA B 1 29 ? 91.109 66.657 96.041 1.00 46.59 29 ALA B N 1
ATOM 2262 C CA . ALA B 1 29 ? 92.475 66.564 96.535 1.00 47.63 29 ALA B CA 1
ATOM 2263 C C . ALA B 1 29 ? 92.963 65.204 96.053 1.00 48.39 29 ALA B C 1
ATOM 2264 O O . ALA B 1 29 ? 92.151 64.314 95.809 1.00 48.30 29 ALA B O 1
ATOM 2266 N N . SER B 1 30 ? 94.274 65.037 95.909 1.00 48.69 30 SER B N 1
ATOM 2267 C CA . SER B 1 30 ? 94.812 63.762 95.448 1.00 50.91 30 SER B CA 1
ATOM 2268 C C . SER B 1 30 ? 94.298 62.566 96.260 1.00 51.25 30 SER B C 1
ATOM 2269 O O . SER B 1 30 ? 94.238 61.447 95.748 1.00 50.02 30 SER B O 1
ATOM 2272 N N . ASP B 1 31 ? 93.915 62.800 97.514 1.00 52.01 31 ASP B N 1
ATOM 2273 C CA . ASP B 1 31 ? 93.412 61.717 98.354 1.00 53.99 31 ASP B CA 1
ATOM 2274 C C . ASP B 1 31 ? 91.928 61.419 98.126 1.00 54.62 31 ASP B C 1
ATOM 2275 O O . ASP B 1 31 ? 91.392 60.458 98.681 1.00 54.22 31 ASP B O 1
ATOM 2280 N N . GLY B 1 32 ? 91.268 62.243 97.316 1.00 55.06 32 GLY B N 1
ATOM 2281 C CA . GLY B 1 32 ? 89.857 62.030 97.034 1.00 54.99 32 GLY B CA 1
ATOM 2282 C C . GLY B 1 32 ? 88.911 63.003 97.717 1.00 55.21 32 GLY B C 1
ATOM 2283 O O . GLY B 1 32 ? 87.706 63.001 97.450 1.00 55.05 32 GLY B O 1
ATOM 2284 N N . THR B 1 33 ? 89.454 63.841 98.594 1.00 54.56 33 THR B N 1
ATOM 2285 C CA . THR B 1 33 ? 88.652 64.815 99.324 1.00 55.22 33 THR B CA 1
ATOM 2286 C C . THR B 1 33 ? 88.074 65.896 98.421 1.00 54.48 33 THR B C 1
ATOM 2287 O O . THR B 1 33 ? 88.811 66.659 97.798 1.00 53.22 33 THR B O 1
ATOM 2291 N N . PRO B 1 34 ? 86.737 65.971 98.339 1.00 55.37 34 PRO B N 1
ATOM 2292 C CA . PRO B 1 34 ? 86.083 66.981 97.502 1.00 55.94 34 PRO B CA 1
ATOM 2293 C C . PRO B 1 34 ? 86.402 68.377 98.017 1.00 56.59 34 PRO B C 1
ATOM 2294 O O . PRO B 1 34 ? 86.002 68.740 99.121 1.00 57.60 34 PRO B O 1
ATOM 2298 N N . LEU B 1 35 ? 87.131 69.154 97.222 1.00 56.93 35 LEU B N 1
ATOM 2299 C CA . LEU B 1 35 ? 87.500 70.509 97.616 1.00 57.49 35 LEU B CA 1
ATOM 2300 C C . LEU B 1 35 ? 86.437 71.511 97.195 1.00 58.08 35 LEU B C 1
ATOM 2301 O O . LEU B 1 35 ? 85.848 72.186 98.038 1.00 59.85 35 LEU B O 1
ATOM 2306 N N . ALA B 1 36 ? 86.183 71.603 95.894 1.00 58.46 36 ALA B N 1
ATOM 2307 C CA . ALA B 1 36 ? 85.181 72.532 95.386 1.00 58.25 36 ALA B CA 1
ATOM 2308 C C . ALA B 1 36 ? 84.443 72.013 94.152 1.00 58.99 36 ALA B C 1
ATOM 2309 O O . ALA B 1 36 ? 84.765 70.955 93.603 1.00 59.11 36 ALA B O 1
ATOM 2319 N N . ALA B 1 38 ? 82.498 73.949 90.634 1.00 54.18 38 ALA B N 1
ATOM 2320 C CA . ALA B 1 38 ? 82.178 75.214 89.987 1.00 53.16 38 ALA B CA 1
ATOM 2321 C C . ALA B 1 38 ? 81.610 75.096 88.574 1.00 52.57 38 ALA B C 1
ATOM 2322 O O . ALA B 1 38 ? 81.763 74.071 87.907 1.00 51.99 38 ALA B O 1
ATOM 2324 N N . GLU B 1 39 ? 80.950 76.161 88.129 1.00 51.41 39 GLU B N 1
ATOM 2325 C CA . GLU B 1 39 ? 80.366 76.206 86.795 1.00 49.41 39 GLU B CA 1
ATOM 2326 C C . GLU B 1 39 ? 80.928 77.403 86.032 1.00 48.25 39 GLU B C 1
ATOM 2327 O O . GLU B 1 39 ? 81.374 78.378 86.636 1.00 48.05 39 GLU B O 1
ATOM 2329 N N . GLY B 1 40 ? 80.912 77.319 84.705 1.00 47.09 40 GLY B N 1
ATOM 2330 C CA . GLY B 1 40 ? 81.427 78.396 83.875 1.00 44.94 40 GLY B CA 1
ATOM 2331 C C . GLY B 1 40 ? 80.856 78.340 82.469 1.00 44.70 40 GLY B C 1
ATOM 2332 O O . GLY B 1 40 ? 79.924 77.583 82.206 1.00 44.01 40 GLY B O 1
ATOM 2333 N N . GLY B 1 41 ? 81.426 79.131 81.564 1.00 45.49 41 GLY B N 1
ATOM 2334 C CA . GLY B 1 41 ? 80.953 79.178 80.190 1.00 44.83 41 GLY B CA 1
ATOM 2335 C C . GLY B 1 41 ? 81.036 77.877 79.415 1.00 44.43 41 GLY B C 1
ATOM 2336 O O . GLY B 1 41 ? 81.559 76.882 79.905 1.00 45.46 41 GLY B O 1
ATOM 2337 N N . ALA B 1 42 ? 80.523 77.891 78.190 1.00 43.05 42 ALA B N 1
ATOM 2338 C CA . ALA B 1 42 ? 80.530 76.708 77.341 1.00 42.74 42 ALA B CA 1
ATOM 2339 C C . ALA B 1 42 ? 81.941 76.374 76.865 1.00 42.54 42 ALA B C 1
ATOM 2340 O O . ALA B 1 42 ? 82.787 77.259 76.727 1.00 42.03 42 ALA B O 1
ATOM 2342 N N . SER B 1 43 ? 82.187 75.095 76.602 1.00 41.04 43 SER B N 1
ATOM 2343 C CA . SER B 1 43 ? 83.501 74.667 76.154 1.00 39.95 43 SER B CA 1
ATOM 2344 C C . SER B 1 43 ? 83.463 73.581 75.088 1.00 39.13 43 SER B C 1
ATOM 2345 O O . SER B 1 43 ? 84.455 72.885 74.874 1.00 39.69 43 SER B O 1
ATOM 2348 N N . ALA B 1 44 ? 82.318 73.428 74.426 1.00 38.49 44 ALA B N 1
ATOM 2349 C CA . ALA B 1 44 ? 82.186 72.449 73.348 1.00 37.93 44 ALA B CA 1
ATOM 2350 C C . ALA B 1 44 ? 83.295 72.779 72.352 1.00 37.64 44 ALA B C 1
ATOM 2351 O O . ALA B 1 44 ? 83.501 73.949 72.015 1.00 36.99 44 ALA B O 1
ATOM 2353 N N . LEU B 1 45 ? 84.010 71.766 71.875 1.00 37.00 45 LEU B N 1
ATOM 2354 C CA . LEU B 1 45 ? 85.097 72.036 70.944 1.00 38.18 45 LEU B CA 1
ATOM 2355 C C . LEU B 1 45 ? 84.631 72.686 69.644 1.00 40.20 45 LEU B C 1
ATOM 2356 O O . LEU B 1 45 ? 85.373 73.464 69.039 1.00 40.13 45 LEU B O 1
ATOM 2361 N N . SER B 1 46 ? 83.402 72.393 69.225 1.00 42.35 46 SER B N 1
ATOM 2362 C CA . SER B 1 46 ? 82.872 72.966 67.986 1.00 45.36 46 SER B CA 1
ATOM 2363 C C . SER B 1 46 ? 82.814 74.494 68.025 1.00 46.36 46 SER B C 1
ATOM 2364 O O . SER B 1 46 ? 82.696 75.143 66.986 1.00 45.68 46 SER B O 1
ATOM 2367 N N . GLN B 1 47 ? 82.908 75.065 69.221 1.00 47.37 47 GLN B N 1
ATOM 2368 C CA . GLN B 1 47 ? 82.865 76.513 69.372 1.00 49.08 47 GLN B CA 1
ATOM 2369 C C . GLN B 1 47 ? 84.255 77.155 69.434 1.00 49.73 47 GLN B C 1
ATOM 2370 O O . GLN B 1 47 ? 84.378 78.372 69.590 1.00 49.47 47 GLN B O 1
ATOM 2376 N N . GLY B 1 48 ? 85.296 76.336 69.297 1.00 49.62 48 GLY B N 1
ATOM 2377 C CA . GLY B 1 48 ? 86.654 76.849 69.326 1.00 49.91 48 GLY B CA 1
ATOM 2378 C C . GLY B 1 48 ? 87.529 76.208 70.386 1.00 50.54 48 GLY B C 1
ATOM 2379 O O . GLY B 1 48 ? 87.106 76.049 71.531 1.00 51.58 48 GLY B O 1
ATOM 2380 N N . ILE B 1 49 ? 88.754 75.848 70.012 1.00 49.57 49 ILE B N 1
ATOM 2381 C CA . ILE B 1 49 ? 89.682 75.217 70.945 1.00 48.38 49 ILE B CA 1
ATOM 2382 C C . ILE B 1 49 ? 90.235 76.211 71.963 1.00 48.39 49 ILE B C 1
ATOM 2383 O O . ILE B 1 49 ? 90.294 75.924 73.156 1.00 47.47 49 ILE B O 1
ATOM 2388 N N . ALA B 1 50 ? 90.641 77.382 71.491 1.00 48.63 50 ALA B N 1
ATOM 2389 C CA . ALA B 1 50 ? 91.179 78.392 72.385 1.00 49.49 50 ALA B CA 1
ATOM 2390 C C . ALA B 1 50 ? 90.119 78.829 73.396 1.00 50.99 50 ALA B C 1
ATOM 2391 O O . ALA B 1 50 ? 90.426 79.030 74.579 1.00 51.64 50 ALA B O 1
ATOM 2393 N N . LYS B 1 51 ? 88.875 78.975 72.933 1.00 51.10 51 LYS B N 1
ATOM 2394 C CA . LYS B 1 51 ? 87.780 79.384 73.814 1.00 50.49 51 LYS B CA 1
ATOM 2395 C C . LYS B 1 51 ? 87.462 78.274 74.807 1.00 48.42 51 LYS B C 1
ATOM 2396 O O . LYS B 1 51 ? 87.131 78.537 75.966 1.00 49.40 51 LYS B O 1
ATOM 2402 N N . SER B 1 52 ? 87.566 77.033 74.346 1.00 45.06 52 SER B N 1
ATOM 2403 C CA . SER B 1 52 ? 87.302 75.882 75.198 1.00 42.11 52 SER B CA 1
ATOM 2404 C C . SER B 1 52 ? 88.225 75.898 76.406 1.00 40.30 52 SER B C 1
ATOM 2405 O O . SER B 1 52 ? 87.768 75.807 77.543 1.00 39.51 52 SER B O 1
ATOM 2408 N N . TRP B 1 53 ? 89.527 76.015 76.156 1.00 40.72 53 TRP B N 1
ATOM 2409 C CA . TRP B 1 53 ? 90.501 76.049 77.242 1.00 40.28 53 TRP B CA 1
ATOM 2410 C C . TRP B 1 53 ? 90.289 77.253 78.133 1.00 41.26 53 TRP B C 1
ATOM 2411 O O . TRP B 1 53 ? 90.337 77.140 79.359 1.00 40.44 53 TRP B O 1
ATOM 2422 N N . GLN B 1 54 ? 90.043 78.408 77.522 1.00 44.30 54 GLN B N 1
ATOM 2423 C CA . GLN B 1 54 ? 89.809 79.617 78.298 1.00 46.26 54 GLN B CA 1
ATOM 2424 C C . GLN B 1 54 ? 88.628 79.354 79.224 1.00 45.43 54 GLN B C 1
ATOM 2425 O O . GLN B 1 54 ? 88.636 79.744 80.394 1.00 45.33 54 GLN B O 1
ATOM 2431 N N . ALA B 1 55 ? 87.617 78.674 78.693 1.00 44.13 55 ALA B N 1
ATOM 2432 C CA . ALA B 1 55 ? 86.426 78.352 79.469 1.00 43.60 55 ALA B CA 1
ATOM 2433 C C . ALA B 1 55 ? 86.746 77.377 80.602 1.00 43.38 55 ALA B C 1
ATOM 2434 O O . ALA B 1 55 ? 86.328 77.576 81.744 1.00 44.73 55 ALA B O 1
ATOM 2436 N N . VAL B 1 56 ? 87.491 76.325 80.292 1.00 42.71 56 VAL B N 1
ATOM 2437 C CA . VAL B 1 56 ? 87.852 75.341 81.306 1.00 42.39 56 VAL B CA 1
ATOM 2438 C C . VAL B 1 56 ? 88.754 75.944 82.385 1.00 43.89 56 VAL B C 1
ATOM 2439 O O . VAL B 1 56 ? 88.528 75.751 83.585 1.00 42.21 56 VAL B O 1
ATOM 2443 N N . LEU B 1 57 ? 89.774 76.678 81.950 1.00 44.44 57 LEU B N 1
ATOM 2444 C CA . LEU B 1 57 ? 90.716 77.295 82.874 1.00 45.94 57 LEU B CA 1
ATOM 2445 C C . LEU B 1 57 ? 90.060 78.344 83.764 1.00 47.19 57 LEU B C 1
ATOM 2446 O O . LEU B 1 57 ? 90.281 78.354 84.978 1.00 48.21 57 LEU B O 1
ATOM 2451 N N . SER B 1 58 ? 89.241 79.213 83.179 1.00 47.23 58 SER B N 1
ATOM 2452 C CA . SER B 1 58 ? 88.573 80.240 83.973 1.00 47.75 58 SER B CA 1
ATOM 2453 C C . SER B 1 58 ? 87.681 79.591 85.031 1.00 47.59 58 SER B C 1
ATOM 2454 O O . SER B 1 58 ? 87.579 80.083 86.155 1.00 49.58 58 SER B O 1
ATOM 2457 N N . THR B 1 59 ? 87.045 78.480 84.676 1.00 46.68 59 THR B N 1
ATOM 2458 C CA . THR B 1 59 ? 86.175 77.767 85.605 1.00 46.28 59 THR B CA 1
ATOM 2459 C C . THR B 1 59 ? 86.990 77.026 86.664 1.00 47.21 59 THR B C 1
ATOM 2460 O O . THR B 1 59 ? 86.526 76.814 87.783 1.00 48.72 59 THR B O 1
ATOM 2464 N N . LEU B 1 60 ? 88.200 76.616 86.301 1.00 47.63 60 LEU B N 1
ATOM 2465 C CA . LEU B 1 60 ? 89.065 75.903 87.233 1.00 49.09 60 LEU B CA 1
ATOM 2466 C C . LEU B 1 60 ? 89.589 76.935 88.226 1.00 50.61 60 LEU B C 1
ATOM 2467 O O . LEU B 1 60 ? 89.727 76.664 89.422 1.00 49.45 60 LEU B O 1
ATOM 2472 N N . GLU B 1 61 ? 89.876 78.124 87.700 1.00 53.08 61 GLU B N 1
ATOM 2473 C CA . GLU B 1 61 ? 90.387 79.239 88.485 1.00 54.82 61 GLU B CA 1
ATOM 2474 C C . GLU B 1 61 ? 89.393 79.564 89.590 1.00 55.27 61 GLU B C 1
ATOM 2475 O O . GLU B 1 61 ? 89.783 79.923 90.705 1.00 55.74 61 GLU B O 1
ATOM 2481 N N . ALA B 1 62 ? 88.107 79.425 89.279 1.00 54.00 62 ALA B N 1
ATOM 2482 C CA . ALA B 1 62 ? 87.057 79.684 90.256 1.00 53.59 62 ALA B CA 1
ATOM 2483 C C . ALA B 1 62 ? 86.957 78.533 91.256 1.00 53.70 62 ALA B C 1
ATOM 2484 O O . ALA B 1 62 ? 86.620 78.742 92.423 1.00 54.02 62 ALA B O 1
ATOM 2486 N N . ALA B 1 63 ? 87.240 77.317 90.798 1.00 53.05 63 ALA B N 1
ATOM 2487 C CA . ALA B 1 63 ? 87.183 76.151 91.679 1.00 54.13 63 ALA B CA 1
ATOM 2488 C C . ALA B 1 63 ? 88.125 76.326 92.872 1.00 53.72 63 ALA B C 1
ATOM 2489 O O . ALA B 1 63 ? 87.712 76.179 94.021 1.00 54.29 63 ALA B O 1
ATOM 2491 N N . PHE B 1 64 ? 89.390 76.632 92.604 1.00 53.31 64 PHE B N 1
ATOM 2492 C CA . PHE B 1 64 ? 90.343 76.826 93.686 1.00 54.73 64 PHE B CA 1
ATOM 2493 C C . PHE B 1 64 ? 89.867 77.955 94.614 1.00 56.37 64 PHE B C 1
ATOM 2494 O O . PHE B 1 64 ? 89.692 77.745 95.814 1.00 56.13 64 PHE B O 1
ATOM 2502 N N . GLN B 1 65 ? 89.646 79.143 94.059 1.00 58.16 65 GLN B N 1
ATOM 2503 C CA . GLN B 1 65 ? 89.176 80.274 94.855 1.00 60.21 65 GLN B CA 1
ATOM 2504 C C . GLN B 1 65 ? 88.036 79.846 95.772 1.00 60.93 65 GLN B C 1
ATOM 2505 O O . GLN B 1 65 ? 88.077 80.066 96.979 1.00 62.12 65 GLN B O 1
ATOM 2511 N N . GLN B 1 66 ? 87.015 79.237 95.186 1.00 61.55 66 GLN B N 1
ATOM 2512 C CA . GLN B 1 66 ? 85.857 78.783 95.939 1.00 62.72 66 GLN B CA 1
ATOM 2513 C C . GLN B 1 66 ? 86.243 77.844 97.078 1.00 63.68 66 GLN B C 1
ATOM 2514 O O . GLN B 1 66 ? 85.541 77.761 98.088 1.00 64.27 66 GLN B O 1
ATOM 2520 N N . ALA B 1 67 ? 87.356 77.136 96.908 1.00 63.92 67 ALA B N 1
ATOM 2521 C CA . ALA B 1 67 ? 87.826 76.190 97.916 1.00 64.59 67 ALA B CA 1
ATOM 2522 C C . ALA B 1 67 ? 88.913 76.783 98.806 1.00 64.80 67 ALA B C 1
ATOM 2523 O O . ALA B 1 67 ? 89.690 76.053 99.425 1.00 65.03 67 ALA B O 1
ATOM 2525 N N . GLY B 1 68 ? 88.961 78.110 98.862 1.00 64.84 68 GLY B N 1
ATOM 2526 C CA . GLY B 1 68 ? 89.944 78.794 99.683 1.00 64.37 68 GLY B CA 1
ATOM 2527 C C . GLY B 1 68 ? 91.372 78.300 99.541 1.00 64.21 68 GLY B C 1
ATOM 2528 O O . GLY B 1 68 ? 92.082 78.146 100.539 1.00 63.75 68 GLY B O 1
ATOM 2529 N N . LEU B 1 69 ? 91.798 78.047 98.308 1.00 63.43 69 LEU B N 1
ATOM 2530 C CA . LEU B 1 69 ? 93.160 77.587 98.056 1.00 62.81 69 LEU B CA 1
ATOM 2531 C C . LEU B 1 69 ? 93.791 78.405 96.939 1.00 61.38 69 LEU B C 1
ATOM 2532 O O . LEU B 1 69 ? 93.104 78.871 96.034 1.00 60.94 69 LEU B O 1
ATOM 2537 N N . PRO B 1 70 ? 95.113 78.611 97.000 1.00 60.98 70 PRO B N 1
ATOM 2538 C CA . PRO B 1 70 ? 95.750 79.383 95.934 1.00 60.04 70 PRO B CA 1
ATOM 2539 C C . PRO B 1 70 ? 95.818 78.502 94.695 1.00 59.27 70 PRO B C 1
ATOM 2540 O O . PRO B 1 70 ? 95.915 77.278 94.808 1.00 59.10 70 PRO B O 1
ATOM 2544 N N . ALA B 1 71 ? 95.751 79.114 93.518 1.00 57.69 71 ALA B N 1
ATOM 2545 C CA . ALA B 1 71 ? 95.812 78.354 92.278 1.00 56.63 71 ALA B CA 1
ATOM 2546 C C . ALA B 1 71 ? 97.095 77.532 92.273 1.00 56.37 71 ALA B C 1
ATOM 2547 O O . ALA B 1 71 ? 98.143 78.008 92.712 1.00 57.46 71 ALA B O 1
ATOM 2549 N N . ALA B 1 72 ? 97.012 76.294 91.791 1.00 54.79 72 ALA B N 1
ATOM 2550 C CA . ALA B 1 72 ? 98.181 75.420 91.735 1.00 51.23 72 ALA B CA 1
ATOM 2551 C C . ALA B 1 72 ? 98.718 75.318 90.311 1.00 48.79 72 ALA B C 1
ATOM 2552 O O . ALA B 1 72 ? 97.979 75.490 89.345 1.00 48.65 72 ALA B O 1
ATOM 2554 N N . PRO B 1 73 ? 100.022 75.045 90.162 1.00 47.46 73 PRO B N 1
ATOM 2555 C CA . PRO B 1 73 ? 100.598 74.926 88.822 1.00 46.17 73 PRO B CA 1
ATOM 2556 C C . PRO B 1 73 ? 100.043 73.682 88.120 1.00 46.36 73 PRO B C 1
ATOM 2557 O O . PRO B 1 73 ? 99.699 72.689 88.765 1.00 45.61 73 PRO B O 1
ATOM 2561 N N . ALA B 1 74 ? 99.961 73.741 86.798 1.00 46.21 74 ALA B N 1
ATOM 2562 C CA . ALA B 1 74 ? 99.436 72.632 86.014 1.00 45.84 74 ALA B CA 1
ATOM 2563 C C . ALA B 1 74 ? 100.141 71.306 86.313 1.00 45.82 74 ALA B C 1
ATOM 2564 O O . ALA B 1 74 ? 99.498 70.249 86.344 1.00 45.40 74 ALA B O 1
ATOM 2566 N N . SER B 1 75 ? 101.455 71.367 86.541 1.00 45.45 75 SER B N 1
ATOM 2567 C CA . SER B 1 75 ? 102.245 70.164 86.813 1.00 44.59 75 SER B CA 1
ATOM 2568 C C . SER B 1 75 ? 101.815 69.408 88.073 1.00 42.76 75 SER B C 1
ATOM 2569 O O . SER B 1 75 ? 102.169 68.239 88.251 1.00 42.20 75 SER B O 1
ATOM 2572 N N . ALA B 1 76 ? 101.054 70.068 88.942 1.00 40.67 76 ALA B N 1
ATOM 2573 C CA . ALA B 1 76 ? 100.579 69.433 90.170 1.00 40.64 76 ALA B CA 1
ATOM 2574 C C . ALA B 1 76 ? 99.127 68.953 90.049 1.00 40.51 76 ALA B C 1
ATOM 2575 O O . ALA B 1 76 ? 98.490 68.625 91.050 1.00 40.45 76 ALA B O 1
ATOM 2577 N N . CYS B 1 77 ? 98.603 68.896 88.828 1.00 40.01 77 CYS B N 1
ATOM 2578 C CA . CYS B 1 77 ? 97.218 68.467 88.645 1.00 38.84 77 CYS B CA 1
ATOM 2579 C C . CYS B 1 77 ? 96.999 67.392 87.590 1.00 37.16 77 CYS B C 1
ATOM 2580 O O . CYS B 1 77 ? 97.669 67.363 86.549 1.00 36.74 77 CYS B O 1
ATOM 2583 N N . ALA B 1 78 ? 96.045 66.512 87.884 1.00 36.08 78 ALA B N 1
ATOM 2584 C CA . ALA B 1 78 ? 95.633 65.438 86.984 1.00 34.68 78 ALA B CA 1
ATOM 2585 C C . ALA B 1 78 ? 94.236 65.881 86.561 1.00 35.45 78 ALA B C 1
ATOM 2586 O O . ALA B 1 78 ? 93.378 66.161 87.411 1.00 34.40 78 ALA B O 1
ATOM 2588 N N . ILE B 1 79 ? 94.000 65.952 85.257 1.00 34.79 79 ILE B N 1
ATOM 2589 C CA . ILE B 1 79 ? 92.709 66.419 84.774 1.00 32.97 79 ILE B CA 1
ATOM 2590 C C . ILE B 1 79 ? 92.057 65.507 83.749 1.00 32.81 79 ILE B C 1
ATOM 2591 O O . ILE B 1 79 ? 92.665 65.125 82.748 1.00 31.91 79 ILE B O 1
ATOM 2596 N N . GLY B 1 80 ? 90.810 65.150 84.030 1.00 32.68 80 GLY B N 1
ATOM 2597 C CA . GLY B 1 80 ? 90.048 64.313 83.124 1.00 31.72 80 GLY B CA 1
ATOM 2598 C C . GLY B 1 80 ? 88.891 65.154 82.621 1.00 31.19 80 GLY B C 1
ATOM 2599 O O . GLY B 1 80 ? 88.201 65.795 83.413 1.00 30.51 80 GLY B O 1
ATOM 2600 N N . LEU B 1 81 ? 88.673 65.170 81.312 1.00 31.55 81 LEU B N 1
ATOM 2601 C CA . LEU B 1 81 ? 87.592 65.975 80.766 1.00 32.75 81 LEU B CA 1
ATOM 2602 C C . LEU B 1 81 ? 86.700 65.222 79.788 1.00 32.95 81 LEU B C 1
ATOM 2603 O O . LEU B 1 81 ? 87.179 64.467 78.940 1.00 32.75 81 LEU B O 1
ATOM 2608 N N . GLY B 1 82 ? 85.397 65.448 79.926 1.00 33.23 82 GLY B N 1
ATOM 2609 C CA . GLY B 1 82 ? 84.419 64.857 79.034 1.00 33.27 82 GLY B CA 1
ATOM 2610 C C . GLY B 1 82 ? 83.847 66.070 78.329 1.00 33.30 82 GLY B C 1
ATOM 2611 O O . GLY B 1 82 ? 83.027 66.783 78.900 1.00 34.87 82 GLY B O 1
ATOM 2612 N N . LEU B 1 83 ? 84.294 66.327 77.104 1.00 33.19 83 LEU B N 1
ATOM 2613 C CA . LEU B 1 83 ? 83.836 67.495 76.362 1.00 32.51 83 LEU B CA 1
ATOM 2614 C C . LEU B 1 83 ? 83.081 67.145 75.086 1.00 33.83 83 LEU B C 1
ATOM 2615 O O . LEU B 1 83 ? 83.307 66.101 74.470 1.00 32.00 83 LEU B O 1
ATOM 2620 N N . SER B 1 84 ? 82.183 68.039 74.686 1.00 33.75 84 SER B N 1
ATOM 2621 C CA . SER B 1 84 ? 81.427 67.839 73.464 1.00 33.06 84 SER B CA 1
ATOM 2622 C C . SER B 1 84 ? 82.368 68.169 72.305 1.00 32.47 84 SER B C 1
ATOM 2623 O O . SER B 1 84 ? 83.071 69.185 72.327 1.00 30.73 84 SER B O 1
ATOM 2626 N N . GLY B 1 85 ? 82.388 67.304 71.302 1.00 32.91 85 GLY B N 1
ATOM 2627 C CA . GLY B 1 85 ? 83.256 67.533 70.166 1.00 35.35 85 GLY B CA 1
ATOM 2628 C C . GLY B 1 85 ? 84.513 66.676 70.136 1.00 36.18 85 GLY B C 1
ATOM 2629 O O . GLY B 1 85 ? 85.316 66.802 69.220 1.00 36.59 85 GLY B O 1
ATOM 2630 N N . VAL B 1 86 ? 84.699 65.809 71.124 1.00 38.37 86 VAL B N 1
ATOM 2631 C CA . VAL B 1 86 ? 85.881 64.956 71.146 1.00 41.42 86 VAL B CA 1
ATOM 2632 C C . VAL B 1 86 ? 85.852 63.889 70.043 1.00 45.74 86 VAL B C 1
ATOM 2633 O O . VAL B 1 86 ? 86.895 63.359 69.665 1.00 47.54 86 VAL B O 1
ATOM 2637 N N . HIS B 1 87 ? 84.668 63.578 69.522 1.00 50.32 87 HIS B N 1
ATOM 2638 C CA . HIS B 1 87 ? 84.549 62.594 68.442 1.00 54.77 87 HIS B CA 1
ATOM 2639 C C . HIS B 1 87 ? 85.396 63.031 67.248 1.00 56.35 87 HIS B C 1
ATOM 2640 O O . HIS B 1 87 ? 85.891 62.204 66.486 1.00 57.75 87 HIS B O 1
ATOM 2647 N N . ASN B 1 88 ? 85.552 64.342 67.095 1.00 56.91 88 ASN B N 1
ATOM 2648 C CA . ASN B 1 88 ? 86.329 64.913 66.005 1.00 57.40 88 ASN B CA 1
ATOM 2649 C C . ASN B 1 88 ? 87.822 64.868 66.327 1.00 57.93 88 ASN B C 1
ATOM 2650 O O . ASN B 1 88 ? 88.319 65.678 67.114 1.00 57.91 88 ASN B O 1
ATOM 2655 N N . ARG B 1 89 ? 88.525 63.923 65.702 1.00 58.85 89 ARG B N 1
ATOM 2656 C CA . ARG B 1 89 ? 89.964 63.728 65.900 1.00 57.97 89 ARG B CA 1
ATOM 2657 C C . ARG B 1 89 ? 90.784 65.014 65.822 1.00 57.69 89 ARG B C 1
ATOM 2658 O O . ARG B 1 89 ? 91.696 65.232 66.622 1.00 58.17 89 ARG B O 1
ATOM 2666 N N . GLN B 1 90 ? 90.458 65.863 64.856 1.00 56.67 90 GLN B N 1
ATOM 2667 C CA . GLN B 1 90 ? 91.183 67.110 64.661 1.00 56.38 90 GLN B CA 1
ATOM 2668 C C . GLN B 1 90 ? 91.036 68.110 65.804 1.00 55.54 90 GLN B C 1
ATOM 2669 O O . GLN B 1 90 ? 92.003 68.775 66.187 1.00 54.70 90 GLN B O 1
ATOM 2675 N N . TRP B 1 91 ? 89.823 68.232 66.336 1.00 53.38 91 TRP B N 1
ATOM 2676 C CA . TRP B 1 91 ? 89.581 69.163 67.429 1.00 50.85 91 TRP B CA 1
ATOM 2677 C C . TRP B 1 91 ? 90.248 68.685 68.718 1.00 49.04 91 TRP B C 1
ATOM 2678 O O . TRP B 1 91 ? 90.778 69.489 69.486 1.00 47.06 91 TRP B O 1
ATOM 2689 N N . ALA B 1 92 ? 90.223 67.374 68.944 1.00 47.18 92 ALA B N 1
ATOM 2690 C CA . ALA B 1 92 ? 90.827 66.793 70.135 1.00 47.93 92 ALA B CA 1
ATOM 2691 C C . ALA B 1 92 ? 92.344 67.023 70.137 1.00 48.04 92 ALA B C 1
ATOM 2692 O O . ALA B 1 92 ? 92.944 67.306 71.180 1.00 48.44 92 ALA B O 1
ATOM 2694 N N . GLY B 1 93 ? 92.954 66.910 68.960 1.00 47.32 93 GLY B N 1
ATOM 2695 C CA . GLY B 1 93 ? 94.385 67.116 68.844 1.00 47.04 93 GLY B CA 1
ATOM 2696 C C . GLY B 1 93 ? 94.803 68.544 69.159 1.00 47.79 93 GLY B C 1
ATOM 2697 O O . GLY B 1 93 ? 95.714 68.764 69.960 1.00 47.60 93 GLY B O 1
ATOM 2698 N N . GLU B 1 94 ? 94.154 69.524 68.535 1.00 47.72 94 GLU B N 1
ATOM 2699 C CA . GLU B 1 94 ? 94.505 70.918 68.799 1.00 49.23 94 GLU B CA 1
ATOM 2700 C C . GLU B 1 94 ? 94.287 71.213 70.279 1.00 47.86 94 GLU B C 1
ATOM 2701 O O . GLU B 1 94 ? 95.032 71.991 70.880 1.00 47.97 94 GLU B O 1
ATOM 2707 N N . PHE B 1 95 ? 93.262 70.585 70.860 1.00 45.71 95 PHE B N 1
ATOM 2708 C CA . PHE B 1 95 ? 92.931 70.786 72.271 1.00 43.55 95 PHE B CA 1
ATOM 2709 C C . PHE B 1 95 ? 94.024 70.229 73.174 1.00 42.71 95 PHE B C 1
ATOM 2710 O O . PHE B 1 95 ? 94.431 70.867 74.148 1.00 40.95 95 PHE B O 1
ATOM 2718 N N . GLU B 1 96 ? 94.472 69.022 72.859 1.00 43.91 96 GLU B N 1
ATOM 2719 C CA . GLU B 1 96 ? 95.535 68.388 73.624 1.00 48.01 96 GLU B CA 1
ATOM 2720 C C . GLU B 1 96 ? 96.841 69.161 73.426 1.00 49.65 96 GLU B C 1
ATOM 2721 O O . GLU B 1 96 ? 97.639 69.308 74.350 1.00 49.89 96 GLU B O 1
ATOM 2727 N N . SER B 1 97 ? 97.030 69.670 72.212 1.00 50.74 97 SER B N 1
ATOM 2728 C CA . SER B 1 97 ? 98.218 70.426 71.846 1.00 50.93 97 SER B CA 1
ATOM 2729 C C . SER B 1 97 ? 98.274 71.784 72.558 1.00 51.12 97 SER B C 1
ATOM 2730 O O . SER B 1 97 ? 99.336 72.206 73.019 1.00 51.89 97 SER B O 1
ATOM 2733 N N . GLN B 1 98 ? 97.135 72.465 72.649 1.00 48.91 98 GLN B N 1
ATOM 2734 C CA . GLN B 1 98 ? 97.069 73.764 73.311 1.00 48.47 98 GLN B CA 1
ATOM 2735 C C . GLN B 1 98 ? 96.932 73.627 74.827 1.00 47.90 98 GLN B C 1
ATOM 2736 O O . GLN B 1 98 ? 96.758 74.620 75.538 1.00 47.88 98 GLN B O 1
ATOM 2742 N N . ALA B 1 99 ? 97.026 72.398 75.321 1.00 45.87 99 ALA B N 1
ATOM 2743 C CA . ALA B 1 99 ? 96.868 72.133 76.748 1.00 45.09 99 ALA B CA 1
ATOM 2744 C C . ALA B 1 99 ? 98.035 72.522 77.639 1.00 44.12 99 ALA B C 1
ATOM 2745 O O . ALA B 1 99 ? 99.197 72.392 77.260 1.00 46.67 99 ALA B O 1
ATOM 2747 N N . PRO B 1 100 ? 97.731 73.026 78.842 1.00 43.44 100 PRO B N 1
ATOM 2748 C CA . PRO B 1 100 ? 98.756 73.426 79.805 1.00 43.10 100 PRO B CA 1
ATOM 2749 C C . PRO B 1 100 ? 99.515 72.165 80.208 1.00 43.65 100 PRO B C 1
ATOM 2750 O O . PRO B 1 100 ? 99.122 71.058 79.827 1.00 42.74 100 PRO B O 1
ATOM 2754 N N . GLY B 1 101 ? 100.592 72.318 80.972 1.00 44.17 101 GLY B N 1
ATOM 2755 C CA . GLY B 1 101 ? 101.375 71.156 81.362 1.00 44.06 101 GLY B CA 1
ATOM 2756 C C . GLY B 1 101 ? 100.842 70.367 82.544 1.00 44.49 101 GLY B C 1
ATOM 2757 O O . GLY B 1 101 ? 101.529 70.239 83.559 1.00 45.15 101 GLY B O 1
ATOM 2758 N N . PHE B 1 102 ? 99.627 69.833 82.430 1.00 43.00 102 PHE B N 1
ATOM 2759 C CA . PHE B 1 102 ? 99.056 69.058 83.527 1.00 41.56 102 PHE B CA 1
ATOM 2760 C C . PHE B 1 102 ? 99.864 67.774 83.732 1.00 41.31 102 PHE B C 1
ATOM 2761 O O . PHE B 1 102 ? 100.385 67.210 82.770 1.00 40.52 102 PHE B O 1
ATOM 2769 N N . ALA B 1 103 ? 99.968 67.316 84.980 1.00 40.72 103 ALA B N 1
ATOM 2770 C CA . ALA B 1 103 ? 100.708 66.088 85.281 1.00 39.87 103 ALA B CA 1
ATOM 2771 C C . ALA B 1 103 ? 100.147 64.964 84.422 1.00 40.92 103 ALA B C 1
ATOM 2772 O O . ALA B 1 103 ? 100.881 64.103 83.942 1.00 40.85 103 ALA B O 1
ATOM 2774 N N . ARG B 1 104 ? 98.830 64.983 84.245 1.00 41.36 104 ARG B N 1
ATOM 2775 C CA . ARG B 1 104 ? 98.133 64.002 83.427 1.00 40.12 104 ARG B CA 1
ATOM 2776 C C . ARG B 1 104 ? 96.823 64.605 82.914 1.00 39.15 104 ARG B C 1
ATOM 2777 O O . ARG B 1 104 ? 96.113 65.293 83.652 1.00 37.40 104 ARG B O 1
ATOM 2785 N N . LEU B 1 105 ? 96.520 64.350 81.646 1.00 37.77 105 LEU B N 1
ATOM 2786 C CA . LEU B 1 105 ? 95.294 64.837 81.030 1.00 38.08 105 LEU B CA 1
ATOM 2787 C C . LEU B 1 105 ? 94.636 63.660 80.335 1.00 38.81 105 LEU B C 1
ATOM 2788 O O . LEU B 1 105 ? 95.291 62.919 79.603 1.00 38.99 105 LEU B O 1
ATOM 2793 N N . SER B 1 106 ? 93.347 63.478 80.586 1.00 39.02 106 SER B N 1
ATOM 2794 C CA . SER B 1 106 ? 92.598 62.391 79.974 1.00 38.85 106 SER B CA 1
ATOM 2795 C C . SER B 1 106 ? 91.371 63.021 79.334 1.00 38.33 106 SER B C 1
ATOM 2796 O O . SER B 1 106 ? 90.511 63.586 80.015 1.00 37.44 106 SER B O 1
ATOM 2799 N N . LEU B 1 107 ? 91.305 62.925 78.013 1.00 36.87 107 LEU B N 1
ATOM 2800 C CA . LEU B 1 107 ? 90.218 63.516 77.259 1.00 34.66 107 LEU B CA 1
ATOM 2801 C C . LEU B 1 107 ? 89.246 62.487 76.708 1.00 34.10 107 LEU B C 1
ATOM 2802 O O . LEU B 1 107 ? 89.652 61.538 76.043 1.00 35.38 107 LEU B O 1
ATOM 2807 N N . ALA B 1 108 ? 87.963 62.674 76.991 1.00 33.28 108 ALA B N 1
ATOM 2808 C CA . ALA B 1 108 ? 86.926 61.778 76.482 1.00 32.51 108 ALA B CA 1
ATOM 2809 C C . ALA B 1 108 ? 85.725 62.617 76.057 1.00 32.93 108 ALA B C 1
ATOM 2810 O O . ALA B 1 108 ? 85.742 63.848 76.169 1.00 32.25 108 ALA B O 1
ATOM 2812 N N . THR B 1 109 ? 84.676 61.960 75.574 1.00 33.09 109 THR B N 1
ATOM 2813 C CA . THR B 1 109 ? 83.497 62.693 75.152 1.00 32.84 109 THR B CA 1
ATOM 2814 C C . THR B 1 109 ? 82.542 62.964 76.298 1.00 33.67 109 THR B C 1
ATOM 2815 O O . THR B 1 109 ? 82.580 62.326 77.352 1.00 32.06 109 THR B O 1
ATOM 2819 N N . ASP B 1 110 ? 81.690 63.940 76.025 1.00 35.39 110 ASP B N 1
ATOM 2820 C CA . ASP B 1 110 ? 80.601 64.422 76.857 1.00 36.50 110 ASP B CA 1
ATOM 2821 C C . ASP B 1 110 ? 79.847 63.187 77.384 1.00 35.16 110 ASP B C 1
ATOM 2822 O O . ASP B 1 110 ? 79.612 63.024 78.591 1.00 33.38 110 ASP B O 1
ATOM 2827 N N . GLY B 1 111 ? 79.479 62.315 76.448 1.00 32.56 111 GLY B N 1
ATOM 2828 C CA . GLY B 1 111 ? 78.727 61.120 76.778 1.00 30.83 111 GLY B CA 1
ATOM 2829 C C . GLY B 1 111 ? 79.450 60.046 77.559 1.00 30.63 111 GLY B C 1
ATOM 2830 O O . GLY B 1 111 ? 78.843 59.376 78.410 1.00 29.76 111 GLY B O 1
ATOM 2831 N N . TYR B 1 112 ? 80.734 59.862 77.279 1.00 29.50 112 TYR B N 1
ATOM 2832 C CA . TYR B 1 112 ? 81.487 58.834 77.986 1.00 30.71 112 TYR B CA 1
ATOM 2833 C C . TYR B 1 112 ? 81.609 59.167 79.473 1.00 29.25 112 TYR B C 1
ATOM 2834 O O . TYR B 1 112 ? 81.386 58.308 80.328 1.00 30.47 112 TYR B O 1
ATOM 2843 N N . THR B 1 113 ? 81.935 60.410 79.801 1.00 28.34 113 THR B N 1
ATOM 2844 C CA . THR B 1 113 ? 82.054 60.748 81.209 1.00 27.96 113 THR B CA 1
ATOM 2845 C C . THR B 1 113 ? 80.690 60.709 81.899 1.00 29.49 113 THR B C 1
ATOM 2846 O O . THR B 1 113 ? 80.607 60.475 83.104 1.00 30.35 113 THR B O 1
ATOM 2850 N N . THR B 1 114 ? 79.618 60.934 81.144 1.00 29.80 114 THR B N 1
ATOM 2851 C CA . THR B 1 114 ? 78.271 60.884 81.719 1.00 29.55 114 THR B CA 1
ATOM 2852 C C . THR B 1 114 ? 77.986 59.416 82.020 1.00 29.96 114 THR B C 1
ATOM 2853 O O . THR B 1 114 ? 77.405 59.076 83.047 1.00 31.04 114 THR B O 1
ATOM 2857 N N . LEU B 1 115 ? 78.412 58.543 81.118 1.00 30.44 115 LEU B N 1
ATOM 2858 C CA . LEU B 1 115 ? 78.228 57.112 81.312 1.00 31.82 115 LEU B CA 1
ATOM 2859 C C . LEU B 1 115 ? 78.964 56.667 82.589 1.00 33.91 115 LEU B C 1
ATOM 2860 O O . LEU B 1 115 ? 78.368 56.050 83.471 1.00 35.91 115 LEU B O 1
ATOM 2865 N N . LEU B 1 116 ? 80.254 57.001 82.685 1.00 34.15 116 LEU B N 1
ATOM 2866 C CA . LEU B 1 116 ? 81.072 56.632 83.844 1.00 34.67 116 LEU B CA 1
ATOM 2867 C C . LEU B 1 116 ? 80.480 57.122 85.159 1.00 34.78 116 LEU B C 1
ATOM 2868 O O . LEU B 1 116 ? 80.503 56.412 86.159 1.00 33.67 116 LEU B O 1
ATOM 2873 N N . GLY B 1 117 ? 79.952 58.338 85.157 1.00 35.58 117 GLY B N 1
ATOM 2874 C CA . GLY B 1 117 ? 79.365 58.871 86.372 1.00 37.16 117 GLY B CA 1
ATOM 2875 C C . GLY B 1 117 ? 78.020 58.255 86.722 1.00 38.26 117 GLY B C 1
ATOM 2876 O O . GLY B 1 117 ? 77.711 58.044 87.896 1.00 37.55 117 GLY B O 1
ATOM 2877 N N . ALA B 1 118 ? 77.218 57.960 85.704 1.00 38.71 118 ALA B N 1
ATOM 2878 C CA . ALA B 1 118 ? 75.892 57.388 85.918 1.00 38.59 118 ALA B CA 1
ATOM 2879 C C . ALA B 1 118 ? 75.946 56.043 86.618 1.00 38.05 118 ALA B C 1
ATOM 2880 O O . ALA B 1 118 ? 75.113 55.759 87.470 1.00 38.59 118 ALA B O 1
ATOM 2882 N N . HIS B 1 119 ? 76.924 55.217 86.266 1.00 39.41 119 HIS B N 1
ATOM 2883 C CA . HIS B 1 119 ? 77.053 53.895 86.874 1.00 40.93 119 HIS B CA 1
ATOM 2884 C C . HIS B 1 119 ? 78.323 53.717 87.709 1.00 43.00 119 HIS B C 1
ATOM 2885 O O . HIS B 1 119 ? 78.839 52.605 87.833 1.00 44.20 119 HIS B O 1
ATOM 2892 N N . GLY B 1 120 ? 78.819 54.817 88.272 1.00 43.91 120 GLY B N 1
ATOM 2893 C CA . GLY B 1 120 ? 80.010 54.774 89.103 1.00 44.11 120 GLY B CA 1
ATOM 2894 C C . GLY B 1 120 ? 81.160 53.945 88.568 1.00 44.71 120 GLY B C 1
ATOM 2895 O O . GLY B 1 120 ? 81.827 53.247 89.332 1.00 45.54 120 GLY B O 1
ATOM 2896 N N . GLY B 1 121 ? 81.389 54.006 87.259 1.00 44.53 121 GLY B N 1
ATOM 2897 C CA . GLY B 1 121 ? 82.489 53.268 86.659 1.00 42.54 121 GLY B CA 1
ATOM 2898 C C . GLY B 1 121 ? 82.205 51.816 86.339 1.00 42.69 121 GLY B C 1
ATOM 2899 O O . GLY B 1 121 ? 83.044 51.122 85.759 1.00 43.09 121 GLY B O 1
ATOM 2900 N N . GLN B 1 122 ? 81.022 51.352 86.717 1.00 42.02 122 GLN B N 1
ATOM 2901 C CA . GLN B 1 122 ? 80.633 49.972 86.470 1.00 43.86 122 GLN B CA 1
ATOM 2902 C C . GLN B 1 122 ? 79.939 49.813 85.124 1.00 43.07 122 GLN B C 1
ATOM 2903 O O . GLN B 1 122 ? 79.426 50.778 84.565 1.00 43.20 122 GLN B O 1
ATOM 2909 N N . PRO B 1 123 ? 79.929 48.588 84.577 1.00 42.75 123 PRO B N 1
ATOM 2910 C CA . PRO B 1 123 ? 79.268 48.385 83.287 1.00 41.78 123 PRO B CA 1
ATOM 2911 C C . PRO B 1 123 ? 77.853 48.943 83.306 1.00 40.80 123 PRO B C 1
ATOM 2912 O O . PRO B 1 123 ? 77.189 48.979 84.345 1.00 40.83 123 PRO B O 1
ATOM 2916 N N . GLY B 1 124 ? 77.401 49.406 82.150 1.00 40.24 124 GLY B N 1
ATOM 2917 C CA . GLY B 1 124 ? 76.076 49.980 82.071 1.00 38.29 124 GLY B CA 1
ATOM 2918 C C . GLY B 1 124 ? 75.893 50.750 80.786 1.00 36.47 124 GLY B C 1
ATOM 2919 O O . GLY B 1 124 ? 76.818 50.886 79.983 1.00 34.97 124 GLY B O 1
ATOM 2920 N N . ILE B 1 125 ? 74.686 51.260 80.601 1.00 35.32 125 ILE B N 1
ATOM 2921 C CA . ILE B 1 125 ? 74.332 52.009 79.412 1.00 34.64 125 ILE B CA 1
ATOM 2922 C C . ILE B 1 125 ? 73.654 53.293 79.810 1.00 33.63 125 ILE B C 1
ATOM 2923 O O . ILE B 1 125 ? 73.046 53.378 80.870 1.00 35.94 125 ILE B O 1
ATOM 2928 N N . ILE B 1 126 ? 73.796 54.312 78.979 1.00 32.06 126 ILE B N 1
ATOM 2929 C CA . ILE B 1 126 ? 73.079 55.544 79.222 1.00 32.88 126 ILE B CA 1
ATOM 2930 C C . ILE B 1 126 ? 72.570 56.024 77.866 1.00 32.42 126 ILE B C 1
ATOM 2931 O O . ILE B 1 126 ? 73.151 55.725 76.819 1.00 32.65 126 ILE B O 1
ATOM 2936 N N . VAL B 1 127 ? 71.446 56.717 77.881 1.00 30.83 127 VAL B N 1
ATOM 2937 C CA . VAL B 1 127 ? 70.922 57.284 76.659 1.00 30.27 127 VAL B CA 1
ATOM 2938 C C . VAL B 1 127 ? 70.743 58.731 77.075 1.00 28.52 127 VAL B C 1
ATOM 2939 O O . VAL B 1 127 ? 70.037 59.022 78.040 1.00 28.46 127 VAL B O 1
ATOM 2943 N N . ALA B 1 128 ? 71.433 59.632 76.386 1.00 26.81 128 ALA B N 1
ATOM 2944 C CA . ALA B 1 128 ? 71.359 61.050 76.712 1.00 25.84 128 ALA B CA 1
ATOM 2945 C C . ALA B 1 128 ? 70.551 61.814 75.682 1.00 25.36 128 ALA B C 1
ATOM 2946 O O . ALA B 1 128 ? 70.896 61.834 74.505 1.00 25.67 128 ALA B O 1
ATOM 2948 N N . LEU B 1 129 ? 69.477 62.451 76.136 1.00 28.20 129 LEU B N 1
ATOM 2949 C CA . LEU B 1 129 ? 68.612 63.225 75.254 1.00 28.05 129 LEU B CA 1
ATOM 2950 C C . LEU B 1 129 ? 68.593 64.704 75.642 1.00 29.33 129 LEU B C 1
ATOM 2951 O O . LEU B 1 129 ? 68.128 65.072 76.717 1.00 30.51 129 LEU B O 1
ATOM 2956 N N . GLY B 1 130 ? 69.112 65.547 74.757 1.00 30.26 130 GLY B N 1
ATOM 2957 C CA . GLY B 1 130 ? 69.133 66.985 74.993 1.00 30.42 130 GLY B CA 1
ATOM 2958 C C . GLY B 1 130 ? 68.912 67.614 73.633 1.00 33.15 130 GLY B C 1
ATOM 2959 O O . GLY B 1 130 ? 68.028 67.167 72.896 1.00 32.58 130 GLY B O 1
ATOM 2960 N N . THR B 1 131 ? 69.691 68.630 73.277 1.00 31.35 131 THR B N 1
ATOM 2961 C CA . THR B 1 131 ? 69.543 69.240 71.966 1.00 32.18 131 THR B CA 1
ATOM 2962 C C . THR B 1 131 ? 69.858 68.145 70.946 1.00 32.73 131 THR B C 1
ATOM 2963 O O . THR B 1 131 ? 69.290 68.101 69.850 1.00 33.04 131 THR B O 1
ATOM 2967 N N . GLY B 1 132 ? 70.777 67.264 71.329 1.00 30.91 132 GLY B N 1
ATOM 2968 C CA . GLY B 1 132 ? 71.155 66.148 70.485 1.00 28.37 132 GLY B CA 1
ATOM 2969 C C . GLY B 1 132 ? 70.887 64.867 71.259 1.00 28.03 132 GLY B C 1
ATOM 2970 O O . GLY B 1 132 ? 70.203 64.900 72.281 1.00 27.74 132 GLY B O 1
ATOM 2971 N N . SER B 1 133 ? 71.411 63.739 70.792 1.00 28.54 133 SER B N 1
ATOM 2972 C CA . SER B 1 133 ? 71.201 62.483 71.500 1.00 27.47 133 SER B CA 1
ATOM 2973 C C . SER B 1 133 ? 72.283 61.452 71.223 1.00 26.94 133 SER B C 1
ATOM 2974 O O . SER B 1 133 ? 72.904 61.445 70.160 1.00 26.16 133 SER B O 1
ATOM 2977 N N . ILE B 1 134 ? 72.496 60.568 72.190 1.00 27.36 134 ILE B N 1
ATOM 2978 C CA . ILE B 1 134 ? 73.487 59.517 72.047 1.00 25.78 134 ILE B CA 1
ATOM 2979 C C . ILE B 1 134 ? 73.328 58.429 73.110 1.00 24.80 134 ILE B C 1
ATOM 2980 O O . ILE B 1 134 ? 72.774 58.653 74.184 1.00 25.53 134 ILE B O 1
ATOM 2985 N N . GLY B 1 135 ? 73.810 57.241 72.782 1.00 25.64 135 GLY B N 1
ATOM 2986 C CA . GLY B 1 135 ? 73.769 56.135 73.710 1.00 26.03 135 GLY B CA 1
ATOM 2987 C C . GLY B 1 135 ? 75.205 55.699 73.916 1.00 27.51 135 GLY B C 1
ATOM 2988 O O . GLY B 1 135 ? 75.980 55.665 72.961 1.00 25.95 135 GLY B O 1
ATOM 2989 N N . GLU B 1 136 ? 75.584 55.400 75.153 1.00 29.11 136 GLU B N 1
ATOM 2990 C CA . GLU B 1 136 ? 76.952 54.948 75.417 1.00 32.59 136 GLU B CA 1
ATOM 2991 C C . GLU B 1 136 ? 76.911 53.738 76.342 1.00 33.07 136 GLU B C 1
ATOM 2992 O O . GLU B 1 136 ? 76.098 53.680 77.264 1.00 34.40 136 GLU B O 1
ATOM 2998 N N . ALA B 1 137 ? 77.788 52.773 76.102 1.00 34.02 137 ALA B N 1
ATOM 2999 C CA . ALA B 1 137 ? 77.809 51.582 76.932 1.00 35.28 137 ALA B CA 1
ATOM 3000 C C . ALA B 1 137 ? 79.203 51.146 77.335 1.00 36.76 137 ALA B C 1
ATOM 3001 O O . ALA B 1 137 ? 80.156 51.265 76.565 1.00 37.06 137 ALA B O 1
ATOM 3003 N N . LEU B 1 138 ? 79.300 50.639 78.561 1.00 38.15 138 LEU B N 1
ATOM 3004 C CA . LEU B 1 138 ? 80.545 50.115 79.110 1.00 39.16 138 LEU B CA 1
ATOM 3005 C C . LEU B 1 138 ? 80.220 48.666 79.454 1.00 39.35 138 LEU B C 1
ATOM 3006 O O . LEU B 1 138 ? 79.330 48.394 80.258 1.00 39.75 138 LEU B O 1
ATOM 3011 N N . TYR B 1 139 ? 80.927 47.735 78.835 1.00 39.95 139 TYR B N 1
ATOM 3012 C CA . TYR B 1 139 ? 80.670 46.324 79.065 1.00 43.98 139 TYR B CA 1
ATOM 3013 C C . TYR B 1 139 ? 81.543 45.717 80.166 1.00 47.84 139 TYR B C 1
ATOM 3014 O O . TYR B 1 139 ? 82.613 46.244 80.498 1.00 47.74 139 TYR B O 1
ATOM 3023 N N . PRO B 1 140 ? 81.087 44.606 80.764 1.00 49.69 140 PRO B N 1
ATOM 3024 C CA . PRO B 1 140 ? 81.895 44.002 81.823 1.00 51.86 140 PRO B CA 1
ATOM 3025 C C . PRO B 1 140 ? 83.307 43.606 81.398 1.00 54.14 140 PRO B C 1
ATOM 3026 O O . PRO B 1 140 ? 84.207 43.547 82.236 1.00 55.80 140 PRO B O 1
ATOM 3030 N N . ASP B 1 141 ? 83.520 43.357 80.108 1.00 54.50 141 ASP B N 1
ATOM 3031 C CA . ASP B 1 141 ? 84.854 42.979 79.659 1.00 55.08 141 ASP B CA 1
ATOM 3032 C C . ASP B 1 141 ? 85.769 44.187 79.507 1.00 54.59 141 ASP B C 1
ATOM 3033 O O . ASP B 1 141 ? 86.913 44.054 79.067 1.00 54.92 141 ASP B O 1
ATOM 3038 N N . GLY B 1 142 ? 85.264 45.364 79.866 1.00 53.29 142 GLY B N 1
ATOM 3039 C CA . GLY B 1 142 ? 86.064 46.574 79.765 1.00 51.34 142 GLY B CA 1
ATOM 3040 C C . GLY B 1 142 ? 85.821 47.405 78.516 1.00 50.87 142 GLY B C 1
ATOM 3041 O O . GLY B 1 142 ? 86.221 48.568 78.460 1.00 48.89 142 GLY B O 1
ATOM 3042 N N . SER B 1 143 ? 85.173 46.813 77.514 1.00 51.04 143 SER B N 1
ATOM 3043 C CA . SER B 1 143 ? 84.875 47.508 76.261 1.00 51.86 143 SER B CA 1
ATOM 3044 C C . SER B 1 143 ? 83.848 48.622 76.403 1.00 50.94 143 SER B C 1
ATOM 3045 O O . SER B 1 143 ? 83.153 48.724 77.412 1.00 49.54 143 SER B O 1
ATOM 3048 N N . HIS B 1 144 ? 83.764 49.450 75.367 1.00 51.01 144 HIS B N 1
ATOM 3049 C CA . HIS B 1 144 ? 82.829 50.563 75.321 1.00 51.51 144 HIS B CA 1
ATOM 3050 C C . HIS B 1 144 ? 82.322 50.753 73.892 1.00 50.34 144 HIS B C 1
ATOM 3051 O O . HIS B 1 144 ? 83.085 50.629 72.930 1.00 49.85 144 HIS B O 1
ATOM 3058 N N . ARG B 1 145 ? 81.029 51.040 73.763 1.00 47.90 145 ARG B N 1
ATOM 3059 C CA . ARG B 1 145 ? 80.405 51.246 72.460 1.00 45.67 145 ARG B CA 1
ATOM 3060 C C . ARG B 1 145 ? 79.431 52.416 72.479 1.00 43.50 145 ARG B C 1
ATOM 3061 O O . ARG B 1 145 ? 79.008 52.870 73.540 1.00 40.41 145 ARG B O 1
ATOM 3069 N N . GLU B 1 146 ? 79.089 52.899 71.289 1.00 42.13 146 GLU B N 1
ATOM 3070 C CA . GLU B 1 146 ? 78.150 54.002 71.125 1.00 39.55 146 GLU B CA 1
ATOM 3071 C C . GLU B 1 146 ? 77.123 53.640 70.064 1.00 34.92 146 GLU B C 1
ATOM 3072 O O . GLU B 1 146 ? 77.372 52.782 69.225 1.00 33.55 146 GLU B O 1
ATOM 3078 N N . ALA B 1 147 ? 75.977 54.311 70.117 1.00 31.93 147 ALA B N 1
ATOM 3079 C CA . ALA B 1 147 ? 74.883 54.139 69.162 1.00 29.48 147 ALA B CA 1
ATOM 3080 C C . ALA B 1 147 ? 74.170 55.486 69.175 1.00 29.67 147 ALA B C 1
ATOM 3081 O O . ALA B 1 147 ? 74.052 56.125 70.231 1.00 27.67 147 ALA B O 1
ATOM 3083 N N . GLY B 1 148 ? 73.682 55.919 68.017 1.00 28.79 148 GLY B N 1
ATOM 3084 C CA . GLY B 1 148 ? 73.039 57.216 67.954 1.00 27.60 148 GLY B CA 1
ATOM 3085 C C . GLY B 1 148 ? 74.173 58.228 67.964 1.00 27.67 148 GLY B C 1
ATOM 3086 O O . GLY B 1 148 ? 75.322 57.852 67.767 1.00 25.89 148 GLY B O 1
ATOM 3087 N N . GLY B 1 149 ? 73.868 59.501 68.180 1.00 27.92 149 GLY B N 1
ATOM 3088 C CA . GLY B 1 149 ? 74.926 60.502 68.215 1.00 30.42 149 GLY B CA 1
ATOM 3089 C C . GLY B 1 149 ? 75.745 60.703 66.946 1.00 30.09 149 GLY B C 1
ATOM 3090 O O . GLY B 1 149 ? 76.936 61.026 67.019 1.00 28.19 149 GLY B O 1
ATOM 3091 N N . TRP B 1 150 ? 75.120 60.531 65.782 1.00 28.80 150 TRP B N 1
ATOM 3092 C CA . TRP B 1 150 ? 75.827 60.722 64.522 1.00 27.59 150 TRP B CA 1
ATOM 3093 C C . TRP B 1 150 ? 75.769 62.172 64.053 1.00 27.51 150 TRP B C 1
ATOM 3094 O O . TRP B 1 150 ? 76.548 62.580 63.199 1.00 28.41 150 TRP B O 1
ATOM 3105 N N . GLY B 1 151 ? 74.843 62.958 64.591 1.00 29.62 151 GLY B N 1
ATOM 3106 C CA . GLY B 1 151 ? 74.784 64.348 64.168 1.00 31.24 151 GLY B CA 1
ATOM 3107 C C . GLY B 1 151 ? 73.467 64.863 63.626 1.00 32.60 151 GLY B C 1
ATOM 3108 O O . GLY B 1 151 ? 72.800 64.227 62.812 1.00 31.49 151 GLY B O 1
ATOM 3109 N N . TYR B 1 152 ? 73.147 66.062 64.097 1.00 35.21 152 TYR B N 1
ATOM 3110 C CA . TYR B 1 152 ? 71.950 66.857 63.818 1.00 36.83 152 TYR B CA 1
ATOM 3111 C C . TYR B 1 152 ? 70.980 66.660 62.665 1.00 40.06 152 TYR B C 1
ATOM 3112 O O . TYR B 1 152 ? 69.831 66.265 62.885 1.00 45.31 152 TYR B O 1
ATOM 3121 N N . PRO B 1 153 ? 71.400 66.945 61.427 1.00 37.12 153 PRO B N 1
ATOM 3122 C CA . PRO B 1 153 ? 70.397 66.757 60.372 1.00 34.67 153 PRO B CA 1
ATOM 3123 C C . PRO B 1 153 ? 69.827 65.339 60.264 1.00 33.57 153 PRO B C 1
ATOM 3124 O O . PRO B 1 153 ? 68.665 65.086 60.582 1.00 33.09 153 PRO B O 1
ATOM 3128 N N . SER B 1 154 ? 70.677 64.419 59.830 1.00 30.78 154 SER B N 1
ATOM 3129 C CA . SER B 1 154 ? 70.306 63.030 59.595 1.00 28.14 154 SER B CA 1
ATOM 3130 C C . SER B 1 154 ? 70.121 62.122 60.812 1.00 27.21 154 SER B C 1
ATOM 3131 O O . SER B 1 154 ? 69.334 61.177 60.769 1.00 26.79 154 SER B O 1
ATOM 3134 N N . GLY B 1 155 ? 70.871 62.390 61.876 1.00 24.66 155 GLY B N 1
ATOM 3135 C CA . GLY B 1 155 ? 70.776 61.569 63.065 1.00 24.67 155 GLY B CA 1
ATOM 3136 C C . GLY B 1 155 ? 70.098 62.278 64.210 1.00 24.21 155 GLY B C 1
ATOM 3137 O O . GLY B 1 155 ? 69.107 62.988 64.024 1.00 26.46 155 GLY B O 1
ATOM 3138 N N . ASP B 1 156 ? 70.638 62.086 65.405 1.00 24.98 156 ASP B N 1
ATOM 3139 C CA . ASP B 1 156 ? 70.090 62.708 66.603 1.00 25.70 156 ASP B CA 1
ATOM 3140 C C . ASP B 1 156 ? 68.598 62.441 66.805 1.00 24.08 156 ASP B C 1
ATOM 3141 O O . ASP B 1 156 ? 67.829 63.342 67.158 1.00 21.87 156 ASP B O 1
ATOM 3146 N N . GLU B 1 157 ? 68.202 61.190 66.592 1.00 24.05 157 GLU B N 1
ATOM 3147 C CA . GLU B 1 157 ? 66.812 60.783 66.779 1.00 26.25 157 GLU B CA 1
ATOM 3148 C C . GLU B 1 157 ? 66.442 60.995 68.256 1.00 27.04 157 GLU B C 1
ATOM 3149 O O . GLU B 1 157 ? 67.303 60.885 69.139 1.00 25.75 157 GLU B O 1
ATOM 3155 N N . ALA B 1 158 ? 65.172 61.308 68.514 1.00 27.84 158 ALA B N 1
ATOM 3156 C CA . ALA B 1 158 ? 64.666 61.539 69.868 1.00 28.53 158 ALA B CA 1
ATOM 3157 C C . ALA B 1 158 ? 65.381 62.673 70.620 1.00 30.01 158 ALA B C 1
ATOM 3158 O O . ALA B 1 158 ? 65.422 62.671 71.836 1.00 31.81 158 ALA B O 1
ATOM 3160 N N . SER B 1 159 ? 65.906 63.662 69.916 1.00 29.72 159 SER B N 1
ATOM 3161 C CA . SER B 1 159 ? 66.659 64.712 70.560 1.00 29.89 159 SER B CA 1
ATOM 3162 C C . SER B 1 159 ? 65.647 65.865 70.467 1.00 32.57 159 SER B C 1
ATOM 3163 O O . SER B 1 159 ? 64.589 65.645 69.903 1.00 41.15 159 SER B O 1
ATOM 3166 N N . GLY B 1 160 ? 65.888 67.067 70.966 1.00 30.42 160 GLY B N 1
ATOM 3167 C CA . GLY B 1 160 ? 64.828 68.041 70.816 1.00 25.96 160 GLY B CA 1
ATOM 3168 C C . GLY B 1 160 ? 64.971 68.697 69.467 1.00 25.06 160 GLY B C 1
ATOM 3169 O O . GLY B 1 160 ? 64.025 69.280 68.960 1.00 26.38 160 GLY B O 1
ATOM 3170 N N . ALA B 1 161 ? 66.163 68.622 68.884 1.00 24.68 161 ALA B N 1
ATOM 3171 C CA . ALA B 1 161 ? 66.361 69.212 67.561 1.00 25.28 161 ALA B CA 1
ATOM 3172 C C . ALA B 1 161 ? 65.550 68.369 66.566 1.00 23.85 161 ALA B C 1
ATOM 3173 O O . ALA B 1 161 ? 64.993 68.890 65.600 1.00 25.14 161 ALA B O 1
ATOM 3175 N N . TRP B 1 162 ? 65.490 67.062 66.805 1.00 22.55 162 TRP B N 1
ATOM 3176 C CA . TRP B 1 162 ? 64.726 66.168 65.931 1.00 22.52 162 TRP B CA 1
ATOM 3177 C C . TRP B 1 162 ? 63.236 66.545 66.040 1.00 23.48 162 TRP B C 1
ATOM 3178 O O . TRP B 1 162 ? 62.535 66.676 65.027 1.00 22.59 162 TRP B O 1
ATOM 3189 N N . LEU B 1 163 ? 62.767 66.737 67.273 1.00 21.89 163 LEU B N 1
ATOM 3190 C CA . LEU B 1 163 ? 61.378 67.096 67.520 1.00 23.73 163 LEU B CA 1
ATOM 3191 C C . LEU B 1 163 ? 61.055 68.459 66.911 1.00 25.07 163 LEU B C 1
ATOM 3192 O O . LEU B 1 163 ? 59.976 68.659 66.344 1.00 25.52 163 LEU B O 1
ATOM 3197 N N . GLY B 1 164 ? 61.994 69.394 67.035 1.00 25.19 164 GLY B N 1
ATOM 3198 C CA . GLY B 1 164 ? 61.801 70.725 66.485 1.00 23.84 164 GLY B CA 1
ATOM 3199 C C . GLY B 1 164 ? 61.677 70.687 64.973 1.00 25.09 164 GLY B C 1
ATOM 3200 O O . GLY B 1 164 ? 60.787 71.333 64.417 1.00 25.70 164 GLY B O 1
ATOM 3201 N N . GLN B 1 165 ? 62.564 69.942 64.308 1.00 24.51 165 GLN B N 1
ATOM 3202 C CA . GLN B 1 165 ? 62.520 69.816 62.848 1.00 26.85 165 GLN B CA 1
ATOM 3203 C C . GLN B 1 165 ? 61.164 69.277 62.394 1.00 26.43 165 GLN B C 1
ATOM 3204 O O . GLN B 1 165 ? 60.557 69.802 61.460 1.00 24.15 165 GLN B O 1
ATOM 3210 N N . ARG B 1 166 ? 60.705 68.214 63.052 1.00 27.71 166 ARG B N 1
ATOM 3211 C CA . ARG B 1 166 ? 59.422 67.602 62.708 1.00 28.32 166 ARG B CA 1
ATOM 3212 C C . ARG B 1 166 ? 58.285 68.574 62.956 1.00 26.24 166 ARG B C 1
ATOM 3213 O O . ARG B 1 166 ? 57.369 68.689 62.135 1.00 24.87 166 ARG B O 1
ATOM 3221 N N . ALA B 1 167 ? 58.343 69.266 64.092 1.00 24.97 167 ALA B N 1
ATOM 3222 C CA . ALA B 1 167 ? 57.302 70.234 64.444 1.00 24.77 167 ALA B CA 1
ATOM 3223 C C . ALA B 1 167 ? 57.245 71.338 63.402 1.00 24.02 167 ALA B C 1
ATOM 3224 O O . ALA B 1 167 ? 56.166 71.740 62.963 1.00 25.84 167 ALA B O 1
ATOM 3226 N N . ALA B 1 168 ? 58.416 71.824 63.004 1.00 23.92 168 ALA B N 1
ATOM 3227 C CA . ALA B 1 168 ? 58.491 72.887 62.016 1.00 23.72 168 ALA B CA 1
ATOM 3228 C C . ALA B 1 168 ? 57.945 72.401 60.670 1.00 22.40 168 ALA B C 1
ATOM 3229 O O . ALA B 1 168 ? 57.217 73.126 59.990 1.00 21.40 168 ALA B O 1
ATOM 3231 N N . GLN B 1 169 ? 58.287 71.169 60.306 1.00 22.37 169 GLN B N 1
ATOM 3232 C CA . GLN B 1 169 ? 57.825 70.581 59.047 1.00 25.12 169 GLN B CA 1
ATOM 3233 C C . GLN B 1 169 ? 56.300 70.495 59.006 1.00 26.80 169 GLN B C 1
ATOM 3234 O O . GLN B 1 169 ? 55.674 70.830 57.998 1.00 27.15 169 GLN B O 1
ATOM 3240 N N . LEU B 1 170 ? 55.708 70.050 60.112 1.00 26.72 170 LEU B N 1
ATOM 3241 C CA . LEU B 1 170 ? 54.254 69.930 60.211 1.00 26.79 170 LEU B CA 1
ATOM 3242 C C . LEU B 1 170 ? 53.600 71.286 60.036 1.00 25.33 170 LEU B C 1
ATOM 3243 O O . LEU B 1 170 ? 52.585 71.420 59.361 1.00 24.57 170 LEU B O 1
ATOM 3248 N N . THR B 1 171 ? 54.186 72.299 60.656 1.00 25.40 171 THR B N 1
ATOM 3249 C CA . THR B 1 171 ? 53.640 73.643 60.565 1.00 23.62 171 THR B CA 1
ATOM 3250 C C . THR B 1 171 ? 53.765 74.184 59.137 1.00 24.46 171 THR B C 1
ATOM 3251 O O . THR B 1 171 ? 52.846 74.818 58.619 1.00 23.34 171 THR B O 1
ATOM 3255 N N . GLN B 1 172 ? 54.906 73.922 58.505 1.00 24.63 172 GLN B N 1
ATOM 3256 C CA . GLN B 1 172 ? 55.128 74.346 57.128 1.00 25.14 172 GLN B CA 1
ATOM 3257 C C . GLN B 1 172 ? 54.036 73.727 56.257 1.00 26.68 172 GLN B C 1
ATOM 3258 O O . GLN B 1 172 ? 53.451 74.416 55.420 1.00 27.79 172 GLN B O 1
ATOM 3272 N N . ALA B 1 174 ? 51.112 72.822 57.191 1.00 27.29 174 ALA B N 1
ATOM 3273 C CA . ALA B 1 174 ? 49.827 73.432 57.503 1.00 27.84 174 ALA B CA 1
ATOM 3274 C C . ALA B 1 174 ? 49.742 74.792 56.812 1.00 28.23 174 ALA B C 1
ATOM 3275 O O . ALA B 1 174 ? 48.676 75.212 56.369 1.00 30.72 174 ALA B O 1
ATOM 3277 N N . LEU B 1 175 ? 50.876 75.472 56.709 1.00 27.25 175 LEU B N 1
ATOM 3278 C CA . LEU B 1 175 ? 50.917 76.779 56.070 1.00 27.09 175 LEU B CA 1
ATOM 3279 C C . LEU B 1 175 ? 50.659 76.722 54.570 1.00 28.40 175 LEU B C 1
ATOM 3280 O O . LEU B 1 175 ? 49.991 77.602 54.027 1.00 30.25 175 LEU B O 1
ATOM 3285 N N . ASP B 1 176 ? 51.171 75.701 53.886 1.00 26.96 176 ASP B N 1
ATOM 3286 C CA . ASP B 1 176 ? 50.963 75.650 52.445 1.00 27.30 176 ASP B CA 1
ATOM 3287 C C . ASP B 1 176 ? 49.841 74.734 51.962 1.00 27.53 176 ASP B C 1
ATOM 3288 O O . ASP B 1 176 ? 49.721 74.469 50.769 1.00 28.67 176 ASP B O 1
ATOM 3293 N N . GLY B 1 177 ? 49.025 74.247 52.892 1.00 28.04 177 GLY B N 1
ATOM 3294 C CA . GLY B 1 177 ? 47.893 73.418 52.517 1.00 26.89 177 GLY B CA 1
ATOM 3295 C C . GLY B 1 177 ? 48.077 71.921 52.405 1.00 27.60 177 GLY B C 1
ATOM 3296 O O . GLY B 1 177 ? 47.100 71.195 52.213 1.00 28.67 177 GLY B O 1
ATOM 3297 N N . ARG B 1 178 ? 49.308 71.441 52.508 1.00 25.03 178 ARG B N 1
ATOM 3298 C CA . ARG B 1 178 ? 49.532 70.011 52.414 1.00 27.09 178 ARG B CA 1
ATOM 3299 C C . ARG B 1 178 ? 48.867 69.296 53.589 1.00 28.44 178 ARG B C 1
ATOM 3300 O O . ARG B 1 178 ? 48.533 68.117 53.499 1.00 28.29 178 ARG B O 1
ATOM 3308 N N . HIS B 1 179 ? 48.677 70.031 54.684 1.00 30.55 179 HIS B N 1
ATOM 3309 C CA . HIS B 1 179 ? 48.028 69.527 55.903 1.00 30.95 179 HIS B CA 1
ATOM 3310 C C . HIS B 1 179 ? 47.175 70.642 56.457 1.00 29.53 179 HIS B C 1
ATOM 3311 O O . HIS B 1 179 ? 47.336 71.793 56.082 1.00 29.15 179 HIS B O 1
ATOM 3318 N N . SER B 1 180 ? 46.281 70.304 57.375 1.00 30.31 180 SER B N 1
ATOM 3319 C CA . SER B 1 180 ? 45.468 71.332 58.004 1.00 33.01 180 SER B CA 1
ATOM 3320 C C . SER B 1 180 ? 46.139 71.656 59.336 1.00 31.68 180 SER B C 1
ATOM 3321 O O . SER B 1 180 ? 46.985 70.897 59.809 1.00 32.59 180 SER B O 1
ATOM 3324 N N . HIS B 1 181 ? 45.791 72.794 59.923 1.00 32.43 181 HIS B N 1
ATOM 3325 C CA . HIS B 1 181 ? 46.371 73.182 61.196 1.00 33.51 181 HIS B CA 1
ATOM 3326 C C . HIS B 1 181 ? 45.867 72.305 62.334 1.00 33.54 181 HIS B C 1
ATOM 3327 O O . HIS B 1 181 ? 44.808 71.681 62.246 1.00 34.87 181 HIS B O 1
ATOM 3334 N N . SER B 1 182 ? 46.649 72.259 63.401 1.00 33.41 182 SER B N 1
ATOM 3335 C CA . SER B 1 182 ? 46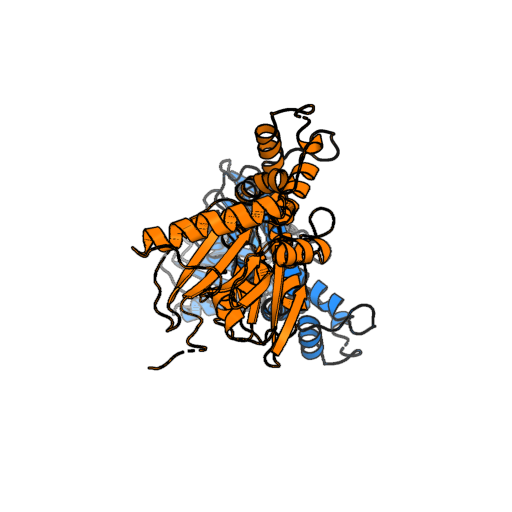.305 71.504 64.591 1.00 32.02 182 SER B CA 1
ATOM 3336 C C . SER B 1 182 ? 46.906 72.320 65.735 1.00 32.81 182 SER B C 1
ATOM 3337 O O . SER B 1 182 ? 47.627 73.289 65.495 1.00 34.38 182 SER B O 1
ATOM 3340 N N . PRO B 1 183 ? 46.617 71.958 66.992 1.00 32.92 183 PRO B N 1
ATOM 3341 C CA . PRO B 1 183 ? 47.194 72.750 68.087 1.00 31.28 183 PRO B CA 1
ATOM 3342 C C . PRO B 1 183 ? 48.713 72.963 68.047 1.00 30.33 183 PRO B C 1
ATOM 3343 O O . PRO B 1 183 ? 49.186 74.069 68.275 1.00 30.38 183 PRO B O 1
ATOM 3347 N N . LEU B 1 184 ? 49.481 71.917 67.773 1.00 30.45 184 LEU B N 1
ATOM 3348 C CA . LEU B 1 184 ? 50.940 72.064 67.728 1.00 31.03 184 LEU B CA 1
ATOM 3349 C C . LEU B 1 184 ? 51.325 73.073 66.653 1.00 31.58 184 LEU B C 1
ATOM 3350 O O . LEU B 1 184 ? 52.144 73.969 66.848 1.00 30.81 184 LEU B O 1
ATOM 3355 N N . THR B 1 185 ? 50.716 72.873 65.502 1.00 31.21 185 THR B N 1
ATOM 3356 C CA . THR B 1 185 ? 50.938 73.683 64.331 1.00 31.51 185 THR B CA 1
ATOM 3357 C C . THR B 1 185 ? 50.653 75.170 64.586 1.00 32.52 185 THR B C 1
ATOM 3358 O O . THR B 1 185 ? 51.428 76.035 64.177 1.00 33.52 185 THR B O 1
ATOM 3362 N N . ARG B 1 186 ? 49.564 75.476 65.283 1.00 32.20 186 ARG B N 1
ATOM 3363 C CA . ARG B 1 186 ? 49.260 76.869 65.589 1.00 33.07 186 ARG B CA 1
ATOM 3364 C C . ARG B 1 186 ? 50.217 77.431 66.643 1.00 32.19 186 ARG B C 1
ATOM 3365 O O . ARG B 1 186 ? 50.602 78.599 66.582 1.00 31.02 186 ARG B O 1
ATOM 3373 N N . ALA B 1 187 ? 50.610 76.597 67.601 1.00 30.34 187 ALA B N 1
ATOM 3374 C CA . ALA B 1 187 ? 51.529 77.034 68.647 1.00 31.14 187 ALA B CA 1
ATOM 3375 C C . ALA B 1 187 ? 52.888 77.353 68.039 1.00 30.93 187 ALA B C 1
ATOM 3376 O O . ALA B 1 187 ? 53.506 78.357 68.388 1.00 32.67 187 ALA B O 1
ATOM 3378 N N . VAL B 1 188 ? 53.354 76.500 67.129 1.00 30.15 188 VAL B N 1
ATOM 3379 C CA . VAL B 1 188 ? 54.640 76.723 66.474 1.00 29.05 188 VAL B CA 1
ATOM 3380 C C . VAL B 1 188 ? 54.604 77.978 65.595 1.00 29.67 188 VAL B C 1
ATOM 3381 O O . VAL B 1 188 ? 55.573 78.732 65.548 1.00 28.77 188 VAL B O 1
ATOM 3385 N N . LEU B 1 189 ? 53.491 78.202 64.903 1.00 30.82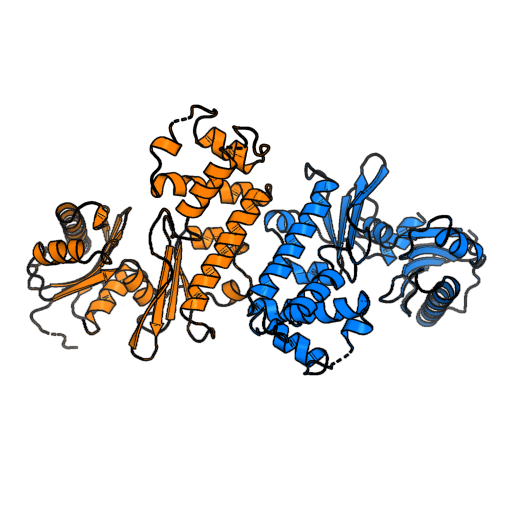 189 LEU B N 1
ATOM 3386 C CA . LEU B 1 189 ? 53.371 79.372 64.033 1.00 33.60 189 LEU B CA 1
ATOM 3387 C C . LEU B 1 189 ? 53.462 80.677 64.829 1.00 35.21 189 LEU B C 1
ATOM 3388 O O . LEU B 1 189 ? 54.085 81.641 64.379 1.00 36.34 189 LEU B O 1
ATOM 3393 N N . ASP B 1 190 ? 52.842 80.717 66.007 1.00 36.37 190 ASP B N 1
ATOM 3394 C CA . ASP B 1 190 ? 52.909 81.923 66.830 1.00 36.66 190 ASP B CA 1
ATOM 3395 C C . ASP B 1 190 ? 54.311 82.095 67.380 1.00 34.35 190 ASP B C 1
ATOM 3396 O O . ASP B 1 190 ? 54.844 83.204 67.410 1.00 34.58 190 ASP B O 1
ATOM 3401 N N . PHE B 1 191 ? 54.900 80.990 67.824 1.00 31.89 191 PHE B N 1
ATOM 3402 C CA . PHE B 1 191 ? 56.243 81.012 68.391 1.00 31.38 191 PHE B CA 1
ATOM 3403 C C . PHE B 1 191 ? 57.221 81.577 67.379 1.00 31.32 191 PHE B C 1
ATOM 3404 O O . PHE B 1 191 ? 58.114 82.355 67.704 1.00 30.59 191 PHE B O 1
ATOM 3412 N N . VAL B 1 192 ? 57.028 81.167 66.138 1.00 30.67 192 VAL B N 1
ATOM 3413 C CA . VAL B 1 192 ? 57.885 81.563 65.043 1.00 31.77 192 VAL B CA 1
ATOM 3414 C C . VAL B 1 192 ? 57.732 83.021 64.571 1.00 32.65 192 VAL B C 1
ATOM 3415 O O . VAL B 1 192 ? 58.668 83.596 64.019 1.00 33.82 192 VAL B O 1
ATOM 3419 N N . GLY B 1 193 ? 56.564 83.615 64.797 1.00 32.89 193 GLY B N 1
ATOM 3420 C CA . GLY B 1 193 ? 56.340 84.986 64.372 1.00 30.81 193 GLY B CA 1
ATOM 3421 C C . GLY B 1 193 ? 54.908 85.241 63.931 1.00 31.09 193 GLY B C 1
ATOM 3422 O O . GLY B 1 193 ? 54.508 86.390 63.732 1.00 31.66 193 GLY B O 1
ATOM 3423 N N . GLY B 1 194 ? 54.132 84.174 63.757 1.00 30.47 194 GLY B N 1
ATOM 3424 C CA . GLY B 1 194 ? 52.741 84.337 63.372 1.00 28.84 194 GLY B CA 1
ATOM 3425 C C . GLY B 1 194 ? 52.321 84.215 61.915 1.00 29.02 194 GLY B C 1
ATOM 3426 O O . GLY B 1 194 ? 51.124 84.191 61.645 1.00 31.69 194 GLY B O 1
ATOM 3427 N N . ASP B 1 195 ? 53.254 84.131 60.974 1.00 29.22 195 ASP B N 1
ATOM 3428 C CA . ASP B 1 195 ? 52.860 84.029 59.566 1.00 31.41 195 ASP B CA 1
ATOM 3429 C C . ASP B 1 195 ? 53.862 83.320 58.645 1.00 31.45 195 ASP B C 1
ATOM 3430 O O . ASP B 1 195 ? 54.953 82.926 59.076 1.00 30.78 195 ASP B O 1
ATOM 3435 N N . TRP B 1 196 ? 53.475 83.178 57.373 1.00 31.82 196 TRP B N 1
ATOM 3436 C CA . TRP B 1 196 ? 54.284 82.520 56.343 1.00 32.27 196 TRP B CA 1
ATOM 3437 C C . TRP B 1 196 ? 55.731 82.995 56.397 1.00 31.81 196 TRP B C 1
ATOM 3438 O O . TRP B 1 196 ? 56.651 82.228 56.688 1.00 30.27 196 TRP B O 1
ATOM 3449 N N . GLN B 1 197 ? 55.912 84.277 56.091 1.00 32.95 197 GLN B N 1
ATOM 3450 C CA . GLN B 1 197 ? 57.224 84.917 56.081 1.00 35.09 197 GLN B CA 1
ATOM 3451 C C . GLN B 1 197 ? 58.035 84.561 57.327 1.00 32.67 197 GLN B C 1
ATOM 3452 O O . GLN B 1 197 ? 59.216 84.231 57.237 1.00 32.58 197 GLN B O 1
ATOM 3458 N N . ALA B 1 198 ? 57.392 84.633 58.487 1.00 30.19 198 ALA B N 1
ATOM 3459 C CA . ALA B 1 198 ? 58.060 84.328 59.739 1.00 29.27 198 ALA B CA 1
ATOM 3460 C C . ALA B 1 198 ? 58.634 82.908 59.762 1.00 27.73 198 ALA B C 1
ATOM 3461 O O . ALA B 1 198 ? 59.784 82.723 60.131 1.00 30.18 198 ALA B O 1
ATOM 3479 N N . ALA B 1 201 ? 61.673 82.739 57.270 1.00 29.79 201 ALA B N 1
ATOM 3480 C CA . ALA B 1 201 ? 62.871 83.389 57.820 1.00 30.86 201 ALA B CA 1
ATOM 3481 C C . ALA B 1 201 ? 63.445 82.534 58.948 1.00 31.03 201 ALA B C 1
ATOM 3482 O O . ALA B 1 201 ? 64.638 82.235 58.987 1.00 32.85 201 ALA B O 1
ATOM 3484 N N . TRP B 1 202 ? 62.572 82.143 59.865 1.00 30.39 202 TRP B N 1
ATOM 3485 C CA . TRP B 1 202 ? 62.960 81.324 60.993 1.00 31.16 202 TRP B CA 1
ATOM 3486 C C . TRP B 1 202 ? 63.668 80.043 60.507 1.00 31.85 202 TRP B C 1
ATOM 3487 O O . TRP B 1 202 ? 64.792 79.738 60.926 1.00 31.43 202 TRP B O 1
ATOM 3498 N N . ASN B 1 203 ? 63.016 79.294 59.619 1.00 31.56 203 ASN B N 1
ATOM 3499 C CA . ASN B 1 203 ? 63.607 78.050 59.125 1.00 31.83 203 ASN B CA 1
ATOM 3500 C C . ASN B 1 203 ? 64.895 78.306 58.336 1.00 32.58 203 ASN B C 1
ATOM 3501 O O . ASN B 1 203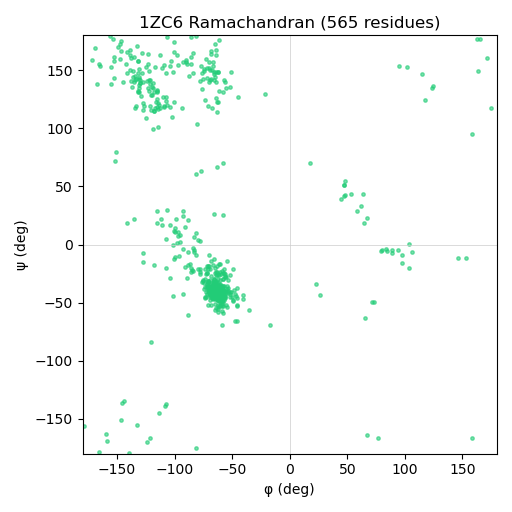 ? 65.774 77.443 58.265 1.00 31.45 203 ASN B O 1
ATOM 3506 N N . GLY B 1 204 ? 65.001 79.501 57.754 1.00 33.45 204 GLY B N 1
ATOM 3507 C CA . GLY B 1 204 ? 66.183 79.851 56.987 1.00 33.83 204 GLY B CA 1
ATOM 3508 C C . GLY B 1 204 ? 67.442 79.914 57.838 1.00 35.80 204 GLY B C 1
ATOM 3509 O O . GLY B 1 204 ? 68.501 79.467 57.403 1.00 37.46 204 GLY B O 1
ATOM 3510 N N . ARG B 1 205 ? 67.332 80.456 59.051 1.00 35.49 205 ARG B N 1
ATOM 3511 C CA . ARG B 1 205 ? 68.481 80.575 59.950 1.00 36.39 205 ARG B CA 1
ATOM 3512 C C . ARG B 1 205 ? 68.491 79.544 61.086 1.00 36.37 205 ARG B C 1
ATOM 3513 O O . ARG B 1 205 ? 69.218 79.703 62.071 1.00 35.61 205 ARG B O 1
ATOM 3521 N N . ALA B 1 206 ? 67.704 78.483 60.945 1.00 34.19 206 ALA B N 1
ATOM 3522 C CA . ALA B 1 206 ? 67.636 77.470 61.989 1.00 34.00 206 ALA B CA 1
ATOM 3523 C C . ALA B 1 206 ? 68.933 76.691 62.230 1.00 33.51 206 ALA B C 1
ATOM 3524 O O . ALA B 1 206 ? 69.690 76.378 61.308 1.00 31.25 206 ALA B O 1
ATOM 3526 N N . THR B 1 207 ? 69.162 76.381 63.499 1.00 32.94 207 THR B N 1
ATOM 3527 C CA . THR B 1 207 ? 70.327 75.633 63.946 1.00 30.75 207 THR B CA 1
ATOM 3528 C C . THR B 1 207 ? 69.772 74.556 64.878 1.00 30.42 207 THR B C 1
ATOM 3529 O O . THR B 1 207 ? 68.593 74.599 65.235 1.00 29.68 207 THR B O 1
ATOM 3533 N N . PRO B 1 208 ? 70.602 73.586 65.293 1.00 29.08 208 PRO B N 1
ATOM 3534 C CA . PRO B 1 208 ? 70.085 72.549 66.191 1.00 31.45 208 PRO B CA 1
ATOM 3535 C C . PRO B 1 208 ? 69.449 73.140 67.444 1.00 31.21 208 PRO B C 1
ATOM 3536 O O . PRO B 1 208 ? 68.390 72.692 67.874 1.00 31.87 208 PRO B O 1
ATOM 3540 N N . ALA B 1 209 ? 70.091 74.156 68.018 1.00 31.08 209 ALA B N 1
ATOM 3541 C CA . ALA B 1 209 ? 69.567 74.794 69.224 1.00 29.99 209 ALA B CA 1
ATOM 3542 C C . ALA B 1 209 ? 68.239 75.520 68.972 1.00 28.98 209 ALA B C 1
ATOM 3543 O O . ALA B 1 209 ? 67.382 75.581 69.851 1.00 29.18 209 ALA B O 1
ATOM 3545 N N . GLN B 1 210 ? 68.056 76.063 67.776 1.00 27.60 210 GLN B N 1
ATOM 3546 C CA . GLN B 1 210 ? 66.812 76.759 67.484 1.00 28.64 210 GLN B CA 1
ATOM 3547 C C . GLN B 1 210 ? 65.671 75.746 67.317 1.00 28.19 210 GLN B C 1
ATOM 3548 O O . GLN B 1 210 ? 64.557 75.977 67.798 1.00 28.56 210 GLN B O 1
ATOM 3554 N N . PHE B 1 211 ? 65.940 74.628 66.643 1.00 25.48 211 PHE B N 1
ATOM 3555 C CA . PHE B 1 211 ? 64.905 73.614 66.463 1.00 24.89 211 PHE B CA 1
ATOM 3556 C C . PHE B 1 211 ? 64.542 73.043 67.833 1.00 25.34 211 PHE B C 1
ATOM 3557 O O . PHE B 1 211 ? 63.371 72.808 68.127 1.00 23.31 211 PHE B O 1
ATOM 3565 N N . ALA B 1 212 ? 65.553 72.836 68.674 1.00 23.98 212 ALA B N 1
ATOM 3566 C CA . ALA B 1 212 ? 65.313 72.282 69.996 1.00 26.64 212 ALA B CA 1
ATOM 3567 C C . ALA B 1 212 ? 64.399 73.159 70.843 1.00 27.57 212 ALA B C 1
ATOM 3568 O O . ALA B 1 212 ? 63.751 72.659 71.758 1.00 28.93 212 ALA B O 1
ATOM 3570 N N . ARG B 1 213 ? 64.332 74.454 70.540 1.00 30.32 213 ARG B N 1
ATOM 3571 C CA . ARG B 1 213 ? 63.470 75.362 71.309 1.00 31.22 213 ARG B CA 1
ATOM 3572 C C . ARG B 1 213 ? 61.993 75.094 71.033 1.00 30.79 213 ARG B C 1
ATOM 3573 O O . ARG B 1 213 ? 61.108 75.632 71.703 1.00 28.77 213 ARG B O 1
ATOM 3581 N N . LEU B 1 214 ? 61.730 74.245 70.047 1.00 29.49 214 LEU B N 1
ATOM 3582 C CA . LEU B 1 214 ? 60.361 73.905 69.703 1.00 28.92 214 LEU B CA 1
ATOM 3583 C C . LEU B 1 214 ? 59.909 72.672 70.497 1.00 29.56 214 LEU B C 1
ATOM 3584 O O . LEU B 1 214 ? 58.708 72.426 70.646 1.00 28.18 214 LEU B O 1
ATOM 3589 N N . ALA B 1 215 ? 60.873 71.912 71.020 1.00 29.26 215 ALA B N 1
ATOM 3590 C CA . ALA B 1 215 ? 60.575 70.695 71.783 1.00 28.49 215 ALA B CA 1
ATOM 3591 C C . ALA B 1 215 ? 59.525 70.907 72.879 1.00 29.77 215 ALA B C 1
ATOM 3592 O O . ALA B 1 215 ? 58.584 70.116 73.017 1.00 29.80 215 ALA B O 1
ATOM 3594 N N . PRO B 1 216 ? 59.672 71.966 73.686 1.00 29.96 216 PRO B N 1
ATOM 3595 C CA . PRO B 1 216 ? 58.653 72.148 74.720 1.00 30.24 216 PRO B CA 1
ATOM 3596 C C . PRO B 1 216 ? 57.262 72.405 74.136 1.00 30.93 216 PRO B C 1
ATOM 3597 O O . PRO B 1 216 ? 56.254 72.087 74.771 1.00 31.07 216 PRO B O 1
ATOM 3601 N N . LEU B 1 217 ? 57.197 72.960 72.924 1.00 29.44 217 LEU B N 1
ATOM 3602 C CA . LEU B 1 217 ? 55.898 73.196 72.284 1.00 28.36 217 LEU B CA 1
ATOM 3603 C C . LEU B 1 217 ? 55.285 71.853 71.873 1.00 26.10 217 LEU B C 1
ATOM 3604 O O . LEU B 1 217 ? 54.070 71.705 71.848 1.00 24.84 217 LEU B O 1
ATOM 3609 N N . VAL B 1 218 ? 56.123 70.879 71.534 1.00 24.38 218 VAL B N 1
ATOM 3610 C CA . VAL B 1 218 ? 55.602 69.562 71.174 1.00 26.77 218 VAL B CA 1
ATOM 3611 C C . VAL B 1 218 ? 55.027 68.902 72.443 1.00 28.17 218 VAL B C 1
ATOM 3612 O O . VAL B 1 218 ? 53.964 68.285 72.403 1.00 29.49 218 VAL B O 1
ATOM 3616 N N . LEU B 1 219 ? 55.731 69.054 73.564 1.00 29.35 219 LEU B N 1
ATOM 3617 C CA . LEU B 1 219 ? 55.297 68.502 74.849 1.00 32.55 219 LEU B CA 1
ATOM 3618 C C . LEU B 1 219 ? 53.929 69.017 75.291 1.00 33.08 219 LEU B C 1
ATOM 3619 O O . LEU B 1 219 ? 53.064 68.242 75.678 1.00 34.69 219 LEU B O 1
ATOM 3624 N N . SER B 1 220 ? 53.736 70.329 75.239 1.00 34.10 220 SER B N 1
ATOM 3625 C CA . SER B 1 220 ? 52.467 70.902 75.644 1.00 35.42 220 SER B CA 1
ATOM 3626 C C . SER B 1 220 ? 51.355 70.489 74.689 1.00 35.82 220 SER B C 1
ATOM 3627 O O . SER B 1 220 ? 50.275 70.078 75.119 1.00 39.15 220 SER B O 1
ATOM 3630 N N . ALA B 1 221 ? 51.631 70.569 73.394 1.00 31.64 221 ALA B N 1
ATOM 3631 C CA . ALA B 1 221 ? 50.645 70.211 72.386 1.00 31.03 221 ALA B CA 1
ATOM 3632 C C . ALA B 1 221 ? 50.250 68.727 72.354 1.00 29.45 221 ALA B C 1
ATOM 3633 O O . ALA B 1 221 ? 49.122 68.407 71.998 1.00 31.27 221 ALA B O 1
ATOM 3635 N N . ALA B 1 222 ? 51.163 67.833 72.733 1.00 29.25 222 ALA B N 1
ATOM 3636 C CA . ALA B 1 222 ? 50.914 66.384 72.694 1.00 28.91 222 ALA B CA 1
ATOM 3637 C C . ALA B 1 222 ? 49.695 65.854 73.462 1.00 30.65 222 ALA B C 1
ATOM 3638 O O . ALA B 1 222 ? 49.152 64.795 73.132 1.00 30.03 222 ALA B O 1
ATOM 3640 N N . ARG B 1 223 ? 49.265 66.576 74.486 1.00 30.48 223 ARG B N 1
ATOM 3641 C CA . ARG B 1 223 ? 48.126 66.125 75.255 1.00 32.17 223 ARG B CA 1
ATOM 3642 C C . ARG B 1 223 ? 46.798 66.477 74.601 1.00 32.03 223 ARG B C 1
ATOM 3643 O O . ARG B 1 223 ? 45.760 66.009 75.033 1.00 36.20 223 ARG B O 1
ATOM 3651 N N . VAL B 1 224 ? 46.828 67.288 73.550 1.00 31.53 224 VAL B N 1
ATOM 3652 C CA . VAL B 1 224 ? 45.602 67.646 72.846 1.00 29.70 224 VAL B CA 1
ATOM 3653 C C . VAL B 1 224 ? 45.716 67.388 71.343 1.00 30.62 224 VAL B C 1
ATOM 3654 O O . VAL B 1 224 ? 44.70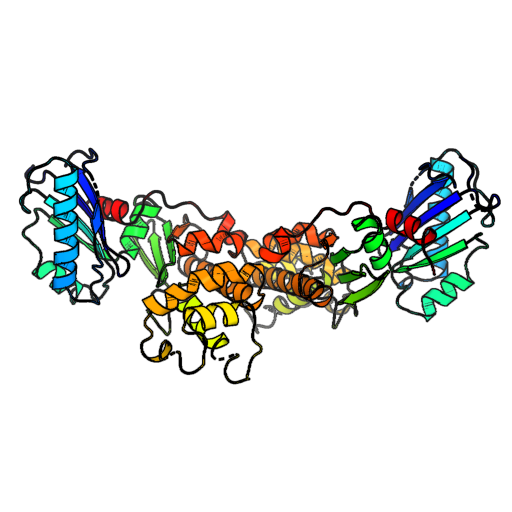8 67.344 70.639 1.00 30.22 224 VAL B O 1
ATOM 3658 N N . ASP B 1 225 ? 46.941 67.198 70.858 1.00 29.72 225 ASP B N 1
ATOM 3659 C CA . ASP B 1 225 ? 47.185 67.007 69.427 1.00 29.51 225 ASP B CA 1
ATOM 3660 C C . ASP B 1 225 ? 47.805 65.646 69.098 1.00 28.97 225 ASP B C 1
ATOM 3661 O O . ASP B 1 225 ? 48.941 65.363 69.477 1.00 29.10 225 ASP B O 1
ATOM 3666 N N . PRO B 1 226 ? 47.077 64.793 68.368 1.00 28.18 226 PRO B N 1
ATOM 3667 C CA . PRO B 1 226 ? 47.643 63.483 68.036 1.00 28.74 226 PRO B CA 1
ATOM 3668 C C . PRO B 1 226 ? 48.953 63.547 67.232 1.00 29.45 226 PRO B C 1
ATOM 3669 O O . PRO B 1 226 ? 49.747 62.610 67.281 1.00 29.28 226 PRO B O 1
ATOM 3673 N N . GLU B 1 227 ? 49.169 64.641 66.495 1.00 30.91 227 GLU B N 1
ATOM 3674 C CA . GLU B 1 227 ? 50.383 64.813 65.682 1.00 30.73 227 GLU B CA 1
ATOM 3675 C C . GLU B 1 227 ? 51.600 64.970 66.597 1.00 29.17 227 GLU B C 1
ATOM 3676 O O . GLU B 1 227 ? 52.647 64.377 66.359 1.00 30.01 227 GLU B O 1
ATOM 3682 N N . ALA B 1 228 ? 51.461 65.779 67.641 1.00 26.53 228 ALA B N 1
ATOM 3683 C CA . ALA B 1 228 ? 52.556 65.982 68.580 1.00 25.19 228 ALA B CA 1
ATOM 3684 C C . ALA B 1 228 ? 52.742 64.700 69.393 1.00 25.58 228 ALA B C 1
ATOM 3685 O O . ALA B 1 228 ? 53.858 64.320 69.715 1.00 23.04 228 ALA B O 1
ATOM 3687 N N . ASP B 1 229 ? 51.639 64.030 69.719 1.00 25.57 229 ASP B N 1
ATOM 3688 C CA . ASP B 1 229 ? 51.717 62.791 70.486 1.00 26.11 229 ASP B CA 1
ATOM 3689 C C . ASP B 1 229 ? 52.549 61.733 69.753 1.00 26.06 229 ASP B C 1
ATOM 3690 O O . ASP B 1 229 ? 53.307 60.991 70.383 1.00 27.07 229 ASP B O 1
ATOM 3695 N N . ALA B 1 230 ? 52.405 61.663 68.426 1.00 24.63 230 ALA B N 1
ATOM 3696 C CA . ALA B 1 230 ? 53.144 60.680 67.621 1.00 25.59 230 ALA B CA 1
ATOM 3697 C C . ALA B 1 230 ? 54.654 60.975 67.604 1.00 26.73 230 ALA B C 1
ATOM 3698 O O . ALA B 1 230 ? 55.482 60.050 67.604 1.00 27.22 230 ALA B O 1
ATOM 3700 N N . LEU B 1 231 ? 55.009 62.259 67.594 1.00 24.32 231 LEU B N 1
ATOM 3701 C CA . LEU B 1 231 ? 56.410 62.656 67.609 1.00 24.21 231 LEU B CA 1
ATOM 3702 C C . LEU B 1 231 ? 57.082 62.200 68.904 1.00 24.30 231 LEU B C 1
ATOM 3703 O O . LEU B 1 231 ? 58.170 61.625 68.884 1.00 24.54 231 LEU B O 1
ATOM 3708 N N . LEU B 1 232 ? 56.418 62.465 70.025 1.00 25.23 232 LEU B N 1
ATOM 3709 C CA . LEU B 1 232 ? 56.925 62.087 71.343 1.00 27.32 232 LEU B CA 1
ATOM 3710 C C . LEU B 1 232 ? 57.042 60.569 71.446 1.00 26.08 232 LEU B C 1
ATOM 3711 O O . LEU B 1 232 ? 58.042 60.046 71.938 1.00 26.94 232 LEU B O 1
ATOM 3716 N N . ARG B 1 233 ? 56.028 59.865 70.953 1.00 28.11 233 ARG B N 1
ATOM 3717 C CA . ARG B 1 233 ? 56.018 58.399 70.962 1.00 30.19 233 ARG B CA 1
ATOM 3718 C C . ARG B 1 233 ? 57.150 57.845 70.084 1.00 28.22 233 ARG B C 1
ATOM 3719 O O . ARG B 1 233 ? 57.814 56.870 70.441 1.00 28.31 233 ARG B O 1
ATOM 3727 N N . GLN B 1 234 ? 57.381 58.471 68.940 1.00 27.52 234 GLN B N 1
ATOM 3728 C CA . GLN B 1 234 ? 58.449 58.015 68.062 1.00 27.84 234 GLN B CA 1
ATOM 3729 C C . GLN B 1 234 ? 59.793 58.257 68.768 1.00 26.75 234 GLN B C 1
ATOM 3730 O O . GLN B 1 234 ? 60.702 57.419 68.700 1.00 25.72 234 GLN B O 1
ATOM 3736 N N . ALA B 1 235 ? 59.918 59.389 69.454 1.00 23.67 235 ALA B N 1
ATOM 3737 C CA . ALA B 1 235 ? 61.163 59.677 70.174 1.00 24.31 235 ALA B CA 1
ATOM 3738 C C . ALA B 1 235 ? 61.365 58.573 71.227 1.00 24.10 235 ALA B C 1
ATOM 3739 O O . ALA B 1 235 ? 62.471 58.051 71.406 1.00 25.26 235 ALA B O 1
ATOM 3741 N N . GLY B 1 236 ? 60.283 58.200 71.900 1.00 24.72 236 GLY B N 1
ATOM 3742 C CA . GLY B 1 236 ? 60.365 57.146 72.895 1.00 25.64 236 GLY B CA 1
ATOM 3743 C C . GLY B 1 236 ? 60.867 55.839 72.303 1.00 26.75 236 GLY B C 1
ATOM 3744 O O . GLY B 1 236 ? 61.759 55.199 72.864 1.00 28.03 236 GLY B O 1
ATOM 3745 N N . GLU B 1 237 ? 60.304 55.433 71.168 1.00 25.45 237 GLU B N 1
ATOM 3746 C CA . GLU B 1 237 ? 60.730 54.197 70.526 1.00 25.85 237 GLU B CA 1
ATOM 3747 C C . GLU B 1 237 ? 62.194 54.269 70.101 1.00 25.35 237 GLU B C 1
ATOM 3748 O O . GLU B 1 237 ? 62.937 53.305 70.269 1.00 24.44 237 GLU B O 1
ATOM 3754 N N . ASP B 1 238 ? 62.604 55.407 69.535 1.00 26.04 238 ASP B N 1
ATOM 3755 C CA . ASP B 1 238 ? 63.987 55.576 69.090 1.00 25.38 238 ASP B CA 1
ATOM 3756 C C . ASP B 1 238 ? 64.958 55.523 70.262 1.00 25.73 238 ASP B C 1
ATOM 3757 O O . ASP B 1 238 ? 66.064 55.012 70.124 1.00 25.56 238 ASP B O 1
ATOM 3762 N N . ALA B 1 239 ? 64.553 56.072 71.408 1.00 26.56 239 ALA B N 1
ATOM 3763 C CA . ALA B 1 239 ? 65.399 56.058 72.596 1.00 26.26 239 ALA B CA 1
ATOM 3764 C C . ALA B 1 239 ? 65.606 54.596 72.967 1.00 28.26 239 ALA B C 1
ATOM 3765 O O . ALA B 1 239 ? 66.732 54.143 73.197 1.00 26.34 239 ALA B O 1
ATOM 3767 N N . TRP B 1 240 ? 64.511 53.844 72.990 1.00 29.23 240 TRP B N 1
ATOM 3768 C CA . TRP B 1 240 ? 64.601 52.422 73.314 1.00 30.38 240 TRP B CA 1
ATOM 3769 C C . TRP B 1 240 ? 65.498 51.704 72.312 1.00 29.52 240 TRP B C 1
ATOM 3770 O O . TRP B 1 240 ? 66.325 50.870 72.691 1.00 28.98 240 TRP B O 1
ATOM 3781 N N . ALA B 1 241 ? 65.336 52.036 71.036 1.00 28.07 241 ALA B N 1
ATOM 3782 C CA . ALA B 1 241 ? 66.128 51.413 69.987 1.00 28.95 241 ALA B CA 1
ATOM 3783 C C . ALA B 1 241 ? 67.630 51.643 70.200 1.00 28.34 241 ALA B C 1
ATOM 3784 O O . ALA B 1 241 ? 68.441 50.749 69.950 1.00 28.25 241 ALA B O 1
ATOM 3786 N N . ILE B 1 242 ? 67.995 52.841 70.651 1.00 29.59 242 ILE B N 1
ATOM 3787 C CA . ILE B 1 242 ? 69.401 53.165 70.913 1.00 28.79 242 ILE B CA 1
ATOM 3788 C C . ILE B 1 242 ? 69.901 52.196 71.986 1.00 28.42 242 ILE B C 1
ATOM 3789 O O . ILE B 1 242 ? 70.924 51.528 71.832 1.00 26.28 242 ILE B O 1
ATOM 3794 N N . ALA B 1 243 ? 69.156 52.124 73.079 1.00 28.20 243 ALA B N 1
ATOM 3795 C CA . ALA B 1 243 ? 69.504 51.244 74.177 1.00 28.22 243 ALA B CA 1
ATOM 3796 C C . ALA B 1 243 ? 69.594 49.771 73.762 1.00 30.18 243 ALA B C 1
ATOM 3797 O O . ALA B 1 243 ? 70.546 49.078 74.132 1.00 31.47 243 ALA B O 1
ATOM 3799 N N . ARG B 1 244 ? 68.627 49.283 72.984 1.00 31.08 244 ARG B N 1
ATOM 3800 C CA . ARG B 1 244 ? 68.654 47.872 72.595 1.00 31.59 244 ARG B CA 1
ATOM 3801 C C . ARG B 1 244 ? 69.825 47.505 71.703 1.00 31.90 244 ARG B C 1
ATOM 3802 O O . ARG B 1 244 ? 70.297 46.365 71.730 1.00 30.49 244 ARG B O 1
ATOM 3810 N N . ALA B 1 245 ? 70.296 48.464 70.910 1.00 31.77 245 ALA B N 1
ATOM 3811 C CA . ALA B 1 245 ? 71.435 48.211 70.038 1.00 31.53 245 ALA B CA 1
ATOM 3812 C C . ALA B 1 245 ? 72.696 48.001 70.887 1.00 30.46 245 ALA B C 1
ATOM 3813 O O . ALA B 1 245 ? 73.572 47.220 70.527 1.00 29.67 245 ALA B O 1
ATOM 3815 N N . LEU B 1 246 ? 72.780 48.698 72.016 1.00 30.16 246 LEU B N 1
ATOM 3816 C CA . LEU B 1 246 ? 73.942 48.577 72.895 1.00 30.89 246 LEU B CA 1
ATOM 3817 C C . LEU B 1 246 ? 73.838 47.376 73.851 1.00 33.08 246 LEU B C 1
ATOM 3818 O O . LEU B 1 246 ? 74.848 46.856 74.321 1.00 34.21 246 LEU B O 1
ATOM 3823 N N . ASP B 1 247 ? 72.617 46.916 74.112 1.00 33.37 247 ASP B N 1
ATOM 3824 C CA . ASP B 1 247 ? 72.406 45.809 75.041 1.00 32.41 247 ASP B CA 1
ATOM 3825 C C . ASP B 1 247 ? 71.145 45.044 74.618 1.00 31.53 247 ASP B C 1
ATOM 3826 O O . ASP B 1 247 ? 70.073 45.219 75.194 1.00 30.89 247 ASP B O 1
ATOM 3831 N N . PRO B 1 248 ? 71.268 44.182 73.594 1.00 33.86 248 PRO B N 1
ATOM 3832 C CA . PRO B 1 248 ? 70.154 43.388 73.060 1.00 36.77 248 PRO B CA 1
ATOM 3833 C C . PRO B 1 248 ? 69.415 42.477 74.025 1.00 40.68 248 PRO B C 1
ATOM 3834 O O . PRO B 1 248 ? 68.244 42.150 73.802 1.00 40.13 248 PRO B O 1
ATOM 3838 N N . GLN B 1 249 ? 70.076 42.072 75.101 1.00 43.60 249 GLN B N 1
ATOM 3839 C CA . GLN B 1 249 ? 69.421 41.196 76.050 1.00 46.92 249 GLN B CA 1
ATOM 3840 C C . GLN B 1 249 ? 69.126 41.858 77.388 1.00 46.63 249 GLN B C 1
ATOM 3841 O O . GLN B 1 249 ? 68.842 41.177 78.370 1.00 47.40 249 GLN B O 1
ATOM 3847 N N . ASP B 1 250 ? 69.174 43.186 77.420 1.00 45.75 250 ASP B N 1
ATOM 3848 C CA . ASP B 1 250 ? 68.910 43.929 78.650 1.00 46.35 250 ASP B CA 1
ATOM 3849 C C . ASP B 1 250 ? 69.683 43.340 79.829 1.00 45.96 250 ASP B C 1
ATOM 3850 O O . ASP B 1 250 ? 69.108 43.060 80.881 1.00 45.15 250 ASP B O 1
ATOM 3855 N N . GLU B 1 251 ? 70.984 43.151 79.649 1.00 46.09 251 GLU B N 1
ATOM 3856 C CA . GLU B 1 251 ? 71.823 42.592 80.700 1.00 47.76 251 GLU B CA 1
ATOM 3857 C C . GLU B 1 251 ? 72.413 43.656 81.631 1.00 47.00 251 GLU B C 1
ATOM 3858 O O . GLU B 1 251 ? 72.664 43.382 82.802 1.00 46.69 251 GLU B O 1
ATOM 3864 N N . LEU B 1 252 ? 72.620 44.864 81.112 1.00 44.42 252 LEU B N 1
ATOM 3865 C CA . LEU B 1 252 ? 73.227 45.940 81.891 1.00 43.65 252 LEU B CA 1
ATOM 3866 C C . LEU B 1 252 ? 72.253 46.993 82.406 1.00 42.00 252 LEU B C 1
ATOM 3867 O O . LEU B 1 252 ? 71.157 47.148 81.874 1.00 43.68 252 LEU B O 1
ATOM 3872 N N . PRO B 1 253 ? 72.643 47.727 83.462 1.00 40.54 253 PRO B N 1
ATOM 3873 C CA . PRO B 1 253 ? 71.798 48.777 84.042 1.00 38.57 253 PRO B CA 1
ATOM 3874 C C . PRO B 1 253 ? 71.674 49.888 83.005 1.00 37.27 253 PRO B C 1
ATOM 3875 O O . PRO B 1 253 ? 72.570 50.071 82.179 1.00 37.02 253 PRO B O 1
ATOM 3879 N N . VAL B 1 254 ? 70.586 50.643 83.057 1.00 34.41 254 VAL B N 1
ATOM 3880 C CA . VAL B 1 254 ? 70.383 51.717 82.098 1.00 33.33 254 VAL B CA 1
ATOM 3881 C C . VAL B 1 254 ? 69.852 52.978 82.745 1.00 31.36 254 VAL B C 1
ATOM 3882 O O . VAL B 1 254 ? 68.946 52.923 83.561 1.00 31.56 254 VAL B O 1
ATOM 3886 N N . ALA B 1 255 ? 70.418 54.118 82.373 1.00 31.65 255 ALA B N 1
ATOM 3887 C CA . ALA B 1 255 ? 69.957 55.394 82.906 1.00 33.53 255 ALA B CA 1
ATOM 3888 C C . ALA B 1 255 ? 69.650 56.339 81.748 1.00 32.78 255 ALA B C 1
ATOM 3889 O O . ALA B 1 255 ? 70.379 56.370 80.770 1.00 33.79 255 ALA B O 1
ATOM 3891 N N . LEU B 1 256 ? 68.569 57.104 81.865 1.00 34.69 256 LEU B N 1
ATOM 3892 C CA . LEU B 1 256 ? 68.168 58.062 80.829 1.00 35.18 256 LEU B CA 1
ATOM 3893 C C . LEU B 1 256 ? 68.589 59.447 81.314 1.00 34.68 256 LEU B C 1
ATOM 3894 O O . LEU B 1 256 ? 67.997 59.975 82.243 1.00 36.34 256 LEU B O 1
ATOM 3899 N N . CYS B 1 257 ? 69.597 60.039 80.681 1.00 35.72 257 CYS B N 1
ATOM 3900 C CA . CYS B 1 257 ? 70.097 61.360 81.086 1.00 36.49 257 CYS B CA 1
ATOM 3901 C C . CYS B 1 257 ? 69.610 62.510 80.207 1.00 37.01 257 CYS B C 1
ATOM 3902 O O . CYS B 1 257 ? 69.394 62.335 79.006 1.00 37.89 257 CYS B O 1
ATOM 3905 N N . GLY B 1 258 ? 69.444 63.684 80.811 1.00 36.36 258 GLY B N 1
ATOM 3906 C CA . GLY B 1 258 ? 68.996 64.843 80.059 1.00 36.52 258 GLY B CA 1
ATOM 3907 C C . GLY B 1 258 ? 67.632 65.371 80.462 1.00 37.22 258 GLY B C 1
ATOM 3908 O O . GLY B 1 258 ? 66.745 64.611 80.847 1.00 37.03 258 GLY B O 1
ATOM 3909 N N . GLY B 1 259 ? 67.463 66.685 80.367 1.00 38.54 259 GLY B N 1
ATOM 3910 C CA . GLY B 1 259 ? 66.194 67.301 80.721 1.00 38.57 259 GLY B CA 1
ATOM 3911 C C . GLY B 1 259 ? 65.059 66.835 79.826 1.00 39.29 259 GLY B C 1
ATOM 3912 O O . GLY B 1 259 ? 63.933 66.632 80.288 1.00 38.61 259 GLY B O 1
ATOM 3913 N N . LEU B 1 260 ? 65.350 66.673 78.538 1.00 38.79 260 LEU B N 1
ATOM 3914 C CA . LEU B 1 260 ? 64.345 66.216 77.586 1.00 38.47 260 LEU B CA 1
ATOM 3915 C C . LEU B 1 260 ? 63.884 64.831 78.030 1.00 36.38 260 LEU B C 1
ATOM 3916 O O . LEU B 1 260 ? 62.696 64.525 77.999 1.00 35.69 260 LEU B O 1
ATOM 3921 N N . GLY B 1 261 ? 64.833 64.010 78.467 1.00 36.94 261 GLY B N 1
ATOM 3922 C CA . GLY B 1 261 ? 64.510 62.669 78.928 1.00 37.65 261 GLY B CA 1
ATOM 3923 C C . GLY B 1 261 ? 63.507 62.617 80.071 1.00 38.37 261 GLY B C 1
ATOM 3924 O O . GLY B 1 261 ? 62.640 61.746 80.098 1.00 38.67 261 GLY B O 1
ATOM 3925 N N . GLN B 1 262 ? 63.612 63.546 81.015 1.00 38.05 262 GLN B N 1
ATOM 3926 C CA . GLN B 1 262 ? 62.691 63.579 82.146 1.00 39.22 262 GLN B CA 1
ATOM 3927 C C . GLN B 1 262 ? 61.307 64.024 81.682 1.00 38.77 262 GLN B C 1
ATOM 3928 O O . GLN B 1 262 ? 60.291 63.513 82.148 1.00 39.51 262 GLN B O 1
ATOM 3934 N N . ALA B 1 263 ? 61.265 64.972 80.753 1.00 38.50 263 ALA B N 1
ATOM 3935 C CA . ALA B 1 263 ? 59.994 65.475 80.246 1.00 38.21 263 ALA B CA 1
ATOM 3936 C C . ALA B 1 263 ? 59.267 64.475 79.341 1.00 39.24 263 ALA B C 1
ATOM 3937 O O . ALA B 1 263 ? 58.047 64.524 79.214 1.00 39.76 263 ALA B O 1
ATOM 3939 N N . LEU B 1 264 ? 60.026 63.570 78.730 1.00 39.90 264 LEU B N 1
ATOM 3940 C CA . LEU B 1 264 ? 59.504 62.559 77.810 1.00 41.41 264 LEU B CA 1
ATOM 3941 C C . LEU B 1 264 ? 59.061 61.262 78.472 1.00 41.66 264 LEU B C 1
ATOM 3942 O O . LEU B 1 264 ? 58.521 60.382 77.800 1.00 40.57 264 LEU B O 1
ATOM 3947 N N . ARG B 1 265 ? 59.303 61.130 79.772 1.00 40.32 265 ARG B N 1
ATOM 3948 C CA . ARG B 1 265 ? 58.971 59.899 80.472 1.00 38.88 265 ARG B CA 1
ATOM 3949 C C . ARG B 1 265 ? 57.649 59.199 80.140 1.00 34.71 265 ARG B C 1
ATOM 3950 O O . ARG B 1 265 ? 57.643 57.994 79.938 1.00 31.26 265 ARG B O 1
ATOM 3958 N N . ASP B 1 266 ? 56.535 59.922 80.072 1.00 33.77 266 ASP B N 1
ATOM 3959 C CA . ASP B 1 266 ? 55.265 59.257 79.781 1.00 33.13 266 ASP B CA 1
ATOM 3960 C C . ASP B 1 266 ? 55.151 58.637 78.383 1.00 34.10 266 ASP B C 1
ATOM 3961 O O . ASP B 1 266 ? 54.243 57.849 78.126 1.00 33.78 266 ASP B O 1
ATOM 3966 N N . TRP B 1 267 ? 56.075 58.964 77.484 1.00 31.75 267 TRP B N 1
ATOM 3967 C CA . TRP B 1 267 ? 55.996 58.454 76.125 1.00 31.02 267 TRP B CA 1
ATOM 3968 C C . TRP B 1 267 ? 57.044 57.400 75.863 1.00 31.20 267 TRP B C 1
ATOM 3969 O O . TRP B 1 267 ? 57.187 56.908 74.746 1.00 32.69 267 TRP B O 1
ATOM 3980 N N . LEU B 1 268 ? 57.778 57.056 76.907 1.00 30.03 268 LEU B N 1
ATOM 3981 C CA . LEU B 1 268 ? 58.798 56.024 76.817 1.00 30.85 268 LEU B CA 1
ATOM 3982 C C . LEU B 1 268 ? 58.084 54.681 76.857 1.00 31.86 268 LEU B C 1
ATOM 3983 O O . LEU B 1 268 ? 57.103 54.518 77.593 1.00 31.57 268 LEU B O 1
ATOM 3988 N N . PRO B 1 269 ? 58.547 53.706 76.061 1.00 30.99 269 PRO B N 1
ATOM 3989 C CA . PRO B 1 269 ? 57.880 52.406 76.099 1.00 30.86 269 PRO B CA 1
ATOM 3990 C C . PRO B 1 269 ? 57.939 51.895 77.542 1.00 32.67 269 PRO B C 1
ATOM 3991 O O . PRO B 1 269 ? 58.999 51.912 78.171 1.00 31.48 269 PRO B O 1
ATOM 3995 N N . PRO B 1 270 ? 56.801 51.439 78.085 1.00 34.06 270 PRO B N 1
ATOM 3996 C CA . PRO B 1 270 ? 56.739 50.927 79.459 1.00 35.08 270 PRO B CA 1
ATOM 3997 C C . PRO B 1 270 ? 57.855 49.943 79.808 1.00 36.17 270 PRO B C 1
ATOM 3998 O O . PRO B 1 270 ? 58.457 50.034 80.877 1.00 37.35 270 PRO B O 1
ATOM 4002 N N . GLY B 1 271 ? 58.132 49.015 78.898 1.00 36.65 271 GLY B N 1
ATOM 4003 C CA . GLY B 1 271 ? 59.169 48.021 79.129 1.00 38.35 271 GLY B CA 1
ATOM 4004 C C . GLY B 1 271 ? 60.577 48.576 79.230 1.00 39.26 271 GLY B C 1
ATOM 4005 O O . GLY B 1 271 ? 61.477 47.928 79.773 1.00 41.84 271 GLY B O 1
ATOM 4006 N N . PHE B 1 272 ? 60.775 49.775 78.697 1.00 37.20 272 PHE B N 1
ATOM 4007 C CA . PHE B 1 272 ? 62.075 50.417 78.745 1.00 37.06 272 PHE B CA 1
ATOM 4008 C C . PHE B 1 272 ? 62.133 51.301 79.990 1.00 37.13 272 PHE B C 1
ATOM 4009 O O . PHE B 1 272 ? 63.133 51.317 80.707 1.00 36.33 272 PHE B O 1
ATOM 4017 N N . ARG B 1 273 ? 61.047 52.019 80.252 1.00 36.59 273 ARG B N 1
ATOM 4018 C CA . ARG B 1 273 ? 60.979 52.899 81.412 1.00 39.88 273 ARG B CA 1
ATOM 4019 C C . ARG B 1 273 ? 61.178 52.143 82.724 1.00 40.09 273 ARG B C 1
ATOM 4020 O O . ARG B 1 273 ? 61.884 52.614 83.613 1.00 41.00 273 ARG B O 1
ATOM 4028 N N . GLN B 1 274 ? 60.551 50.975 82.830 1.00 41.96 274 GLN B N 1
ATOM 4029 C CA . GLN B 1 274 ? 60.615 50.138 84.026 1.00 43.84 274 GLN B CA 1
ATOM 4030 C C . GLN B 1 274 ? 62.034 49.781 84.444 1.00 43.78 274 GLN B C 1
ATOM 4031 O O . GLN B 1 274 ? 62.288 49.538 85.623 1.00 43.57 274 GLN B O 1
ATOM 4037 N N . ARG B 1 275 ? 62.952 49.756 83.482 1.00 44.21 275 ARG B N 1
ATOM 4038 C CA . ARG B 1 275 ? 64.341 49.395 83.751 1.00 44.75 275 ARG B CA 1
ATOM 4039 C C . ARG B 1 275 ? 65.293 50.556 84.057 1.00 45.17 275 ARG B C 1
ATOM 4040 O O . ARG B 1 275 ? 66.466 50.326 84.355 1.00 47.11 275 ARG B O 1
ATOM 4048 N N . LEU B 1 276 ? 64.801 51.790 83.984 1.00 43.97 276 LEU B N 1
ATOM 4049 C CA . LEU B 1 276 ? 65.645 52.957 84.248 1.00 42.70 276 LEU B CA 1
ATOM 4050 C C . LEU B 1 276 ? 66.044 53.082 85.713 1.00 43.98 276 LEU B C 1
ATOM 4051 O O . LEU B 1 276 ? 65.250 52.815 86.619 1.00 42.81 276 LEU B O 1
ATOM 4056 N N . VAL B 1 277 ? 67.286 53.499 85.928 1.00 44.76 277 VAL B N 1
ATOM 4057 C CA . VAL B 1 277 ? 67.842 53.680 87.259 1.00 45.81 277 VAL B CA 1
ATOM 4058 C C . VAL B 1 277 ? 68.439 55.079 87.321 1.00 45.24 277 VAL B C 1
ATOM 4059 O O . VAL B 1 277 ? 68.923 55.592 86.318 1.00 46.67 277 VAL B O 1
ATOM 4063 N N . ALA B 1 278 ? 68.391 55.708 88.487 1.00 44.34 278 ALA B N 1
ATOM 4064 C CA . ALA B 1 278 ? 68.947 57.050 88.624 1.00 44.98 278 ALA B CA 1
ATOM 4065 C C . ALA B 1 278 ? 70.465 56.955 88.524 1.00 44.90 278 ALA B C 1
ATOM 4066 O O . ALA B 1 278 ? 71.070 56.015 89.045 1.00 45.49 278 ALA B O 1
ATOM 4068 N N . PRO B 1 279 ? 71.101 57.917 87.836 1.00 44.52 279 PRO B N 1
ATOM 4069 C CA . PRO B 1 279 ? 72.559 57.878 87.708 1.00 43.72 279 PRO B CA 1
ATOM 4070 C C . PRO B 1 279 ? 73.213 58.148 89.056 1.00 43.05 279 PRO B C 1
ATOM 4071 O O . PRO B 1 279 ? 72.714 58.962 89.832 1.00 40.27 279 PRO B O 1
ATOM 4075 N N . GLN B 1 280 ? 74.315 57.450 89.333 1.00 42.99 280 GLN B N 1
ATOM 4076 C CA . GLN B 1 280 ? 75.035 57.604 90.595 1.00 43.09 280 GLN B CA 1
ATOM 4077 C C . GLN B 1 280 ? 75.776 58.929 90.682 1.00 42.47 280 GLN B C 1
ATOM 4078 O O . GLN B 1 280 ? 75.854 59.522 91.754 1.00 43.57 280 GLN B O 1
ATOM 4084 N N . GLY B 1 281 ? 76.325 59.388 89.562 1.00 41.41 281 GLY B N 1
ATOM 4085 C CA . GLY B 1 281 ? 77.039 60.656 89.557 1.00 40.75 281 GLY B CA 1
ATOM 4086 C C . GLY B 1 281 ? 76.888 61.398 88.241 1.00 39.22 281 GLY B C 1
ATOM 4087 O O . GLY B 1 281 ? 76.446 60.819 87.253 1.00 39.53 281 GLY B O 1
ATOM 4088 N N . ASP B 1 282 ? 77.252 62.676 88.220 1.00 37.82 282 ASP B N 1
ATOM 4089 C CA . ASP B 1 282 ? 77.148 63.466 86.996 1.00 36.92 282 ASP B CA 1
ATOM 4090 C C . ASP B 1 282 ? 78.385 63.315 86.104 1.00 36.64 282 ASP B C 1
ATOM 4091 O O . ASP B 1 282 ? 79.338 62.605 86.449 1.00 34.03 282 ASP B O 1
ATOM 4096 N N . SER B 1 283 ? 78.369 63.984 84.955 1.00 35.64 283 SER B N 1
ATOM 4097 C CA . SER B 1 283 ? 79.483 63.900 84.022 1.00 35.35 283 SER B CA 1
ATOM 4098 C C . SER B 1 283 ? 80.816 64.311 84.650 1.00 35.51 283 SER B C 1
ATOM 4099 O O . SER B 1 283 ? 81.821 63.627 84.471 1.00 38.04 283 SER B O 1
ATOM 4102 N N . ALA B 1 284 ? 80.827 65.425 85.375 1.00 33.84 284 ALA B N 1
ATOM 4103 C CA . ALA B 1 284 ? 82.048 65.902 86.021 1.00 33.60 284 ALA B CA 1
ATOM 4104 C C . ALA B 1 284 ? 82.614 64.828 86.942 1.00 34.81 284 ALA B C 1
ATOM 4105 O O . ALA B 1 284 ? 83.832 64.684 87.069 1.00 35.71 284 ALA B O 1
ATOM 4107 N N . GLN B 1 285 ? 81.728 64.076 87.585 1.00 35.53 285 GLN B N 1
ATOM 4108 C CA . GLN B 1 285 ? 82.162 63.008 88.473 1.00 37.51 285 GLN B CA 1
ATOM 4109 C C . GLN B 1 285 ? 82.819 61.944 87.605 1.00 36.36 285 GLN B C 1
ATOM 4110 O O . GLN B 1 285 ? 83.896 61.439 87.921 1.00 37.61 285 GLN B O 1
ATOM 4116 N N . GLY B 1 286 ? 82.155 61.610 86.500 1.00 36.35 286 GLY B N 1
ATOM 4117 C CA . GLY B 1 286 ? 82.679 60.614 85.584 1.00 32.64 286 GLY B CA 1
ATOM 4118 C C . GLY B 1 286 ? 84.045 60.998 85.050 1.00 32.07 286 GLY B C 1
ATOM 4119 O O . GLY B 1 286 ? 84.899 60.139 84.835 1.00 31.30 286 GLY B O 1
ATOM 4120 N N . ALA B 1 287 ? 84.252 62.293 84.831 1.00 31.70 287 ALA B N 1
ATOM 4121 C CA . ALA B 1 287 ? 85.531 62.779 84.324 1.00 32.90 287 ALA B CA 1
ATOM 4122 C C . ALA B 1 287 ? 86.633 62.436 85.340 1.00 33.14 287 ALA B C 1
ATOM 4123 O O . ALA B 1 287 ? 87.759 62.110 84.960 1.00 31.29 287 ALA B O 1
ATOM 4125 N N . LEU B 1 288 ? 86.300 62.507 86.627 1.00 32.96 288 LEU B N 1
ATOM 4126 C CA . LEU B 1 288 ? 87.259 62.171 87.669 1.00 34.92 288 LEU B CA 1
ATOM 4127 C C . LEU B 1 288 ? 87.624 60.696 87.548 1.00 37.15 288 LEU B C 1
ATOM 4128 O O . LEU B 1 288 ? 88.801 60.330 87.615 1.00 39.35 288 LEU B O 1
ATOM 4133 N N . LEU B 1 289 ? 86.625 59.846 87.336 1.00 38.36 289 LEU B N 1
ATOM 4134 C CA . LEU B 1 289 ? 86.883 58.415 87.201 1.00 39.26 289 LEU B CA 1
ATOM 4135 C C . LEU B 1 289 ? 87.794 58.110 86.015 1.00 40.03 289 LEU B C 1
ATOM 4136 O O . LEU B 1 289 ? 88.504 57.106 86.011 1.00 41.45 289 LEU B O 1
ATOM 4141 N N . LEU B 1 290 ? 87.783 58.976 85.007 1.00 39.99 290 LEU B N 1
ATOM 4142 C CA . LEU B 1 290 ? 88.636 58.780 83.839 1.00 39.06 290 LEU B CA 1
ATOM 4143 C C . LEU B 1 290 ? 90.096 58.621 84.248 1.00 41.51 290 LEU B C 1
ATOM 4144 O O . LEU B 1 290 ? 90.851 57.876 83.622 1.00 41.47 290 LEU B O 1
ATOM 4149 N N . LEU B 1 291 ? 90.495 59.345 85.290 1.00 41.87 291 LEU B N 1
ATOM 4150 C CA . LEU B 1 291 ? 91.869 59.299 85.763 1.00 44.24 291 LEU B CA 1
ATOM 4151 C C . LEU B 1 291 ? 92.197 57.972 86.438 1.00 46.67 291 LEU B C 1
ATOM 4152 O O . LEU B 1 291 ? 93.366 57.596 86.536 1.00 47.06 291 LEU B O 1
ATOM 4157 N N . GLN B 1 292 ? 91.161 57.263 86.884 1.00 48.03 292 GLN B N 1
ATOM 4158 C CA . GLN B 1 292 ? 91.329 55.979 87.559 1.00 49.96 292 GLN B CA 1
ATOM 4159 C C . GLN B 1 292 ? 91.259 54.778 86.616 1.00 51.44 292 GLN B C 1
ATOM 4160 O O . GLN B 1 292 ? 90.951 53.670 87.049 1.00 51.74 292 GLN B O 1
ATOM 4166 N N . ARG B 1 293 ? 91.555 54.990 85.337 1.00 53.63 293 ARG B N 1
ATOM 4167 C CA . ARG B 1 293 ? 91.494 53.909 84.358 1.00 56.57 293 ARG B CA 1
ATOM 4168 C C . ARG B 1 293 ? 92.525 54.123 83.253 1.00 59.58 293 ARG B C 1
ATOM 4169 O O . ARG B 1 293 ? 93.129 55.191 83.167 1.00 60.79 293 ARG B O 1
ATOM 4171 N N . PRO B 1 294 ? 92.735 53.111 82.388 1.00 61.74 294 PRO B N 1
ATOM 4172 C CA . PRO B 1 294 ? 93.706 53.218 81.291 1.00 63.35 294 PRO B CA 1
ATOM 4173 C C . PRO B 1 294 ? 93.289 54.215 80.211 1.00 65.10 294 PRO B C 1
ATOM 4174 O O . PRO B 1 294 ? 92.123 54.603 80.135 1.00 66.02 294 PRO B O 1
ATOM 4178 N N . SER B 1 295 ? 94.241 54.622 79.373 1.00 66.32 295 SER B N 1
ATOM 4179 C CA . SER B 1 295 ? 93.958 55.580 78.304 1.00 67.09 295 SER B CA 1
ATOM 4180 C C . SER B 1 295 ? 93.482 54.889 77.024 1.00 67.62 295 SER B C 1
ATOM 4181 O O . SER B 1 295 ? 93.668 53.659 76.906 1.00 68.63 295 SER B O 1
#

Sequence (569 aa):
PSIRYLIGVDGGGTGTRIRLHASDGTPLAAEGGASALSQGIAKSWQAVLSTLEAAFQQAGLPAAPASACAIGLGLSGVHNRQWAGEFESQAPGFARLSLATDGYTTLLGAHGGQPGIIVALGTGSIGEALYPDGSHREAGGWGYPSGDEASGAWLGQRAAQLTQALDGRHSHSPLTRAVLDFVGGDWQAAWNGRATPAQFARLAPLVLSAARVDPEADALLRQAGEDAWAIARALDPQDELPVALCGGLGQALRDWLPPGFRQRLVAPQGDSAQGALLLLQRQTNPSIRYLIGVDGGGTGTRIRLHASDGTPLAAEGGASALSQGIAKSWQAVLSTLEAAFQQAGLPAAPASACAIGLGLSGVHNRQWAGEFESQAPGFARLSLATDGYTTLLGAHGGQPGIIVALGTGSIGEALYPDGSHREAGGWGYPSGDEASGAWLGQRAAQLTQALDGRHSHSPLTRAVLDFVGGDWQAAWNGRATPAQFARLAPLVLSAARVDPEADALLRQAGEDAWAIARALDPQDELPVALCGGLGQALRDWLPPGFRQRLVAPQGDSAQGALLLLQRPS

B-factor: mean 40.79, std 11.0, range [15.57, 92.47]

Organism: Chromobacterium violaceum (strain ATCC 12472 / DSM 30191 / JCM 1249 / CCUG 213 / NBRC 12614 / NCIMB 9131 / NCTC 9757 / MK) (NCBI:txid243365)